Protein 6CG7 (pdb70)

Solvent-accessible surface area: 21975 Å² total; per-residue (Å²): 47,30,41,31,44,8,4,43,4,77,2,41,78,124,41,135,117,69,41,29,3,0,60,0,51,3,100,58,32,156,68,88,33,69,7,47,0,36,26,43,49,66,15,25,54,94,33,2,81,38,63,77,113,48,0,6,0,43,6,61,100,145,5,46,34,63,141,67,62,94,8,42,0,105,0,11,0,63,33,99,98,91,79,171,67,69,17,103,76,28,78,0,39,0,59,6,28,8,57,38,60,17,100,1,160,30,108,142,27,103,77,115,13,60,9,45,54,117,12,97,82,35,42,71,25,32,91,2,105,9,49,23,65,3,24,86,108,48,42,28,12,18,144,31,40,8,37,42,90,149,65,35,137,74,0,64,14,17,70,137,53,0,25,0,82,1,33,35,76,107,2,61,83,164,95,86,75,126,22,137,1,50,0,58,0,21,0,56,54,40,117,185,68,21,52,41,13,72,18,64,3,29,0,25,1,50,138,48,36,39,29,50,7,5,41,4,63,1,58,60,119,32,141,130,69,38,35,4,0,63,0,48,1,96,60,29,161,69,94,33,68,8,52,0,34,24,40,48,64,14,26,55,90,27,0,89,41,64,66,85,44,0,12,0,43,7,61,98,154,9,36,37,65,156,74,65,99,18,39,0,100,0,11,0,73,30,120,97,74,77,158,85,81,15,94,74,25,78,0,42,0,66,8,30,11,55,39,60,11,79,1,138,30,122,136,38,119,22,107,14,62,10,50,45,117,15,99,86,28,42,69,21,33,96,0,113,8,57,23,64,4,24,87,108,57,42,27,14,19,146,28,38,11,38,37,98,138,75,41,138,62,1,70,19,41,75,162,67,0,27,5,78,2,36,44,71,106,15,64,77,173,81,88,75,131,22,131,4,55,0,64,0,16,0,42,52,42,107,187,72,21,62,54,14,70,20,91,1,24,3,29,2,58,128

Radius of gyration: 31.87 Å; Cα contacts (8 Å, |Δi|>4): 1002; chains: 2; bounding box: 66×60×110 Å

Secondary structure (DSSP, 8-state):
-B---EEEEESS---SSPEEEEE--BTT--SSS-EEEEEEETTBTTTEEE-TTT-EEEE-S---TTT-SEEEEEEEEEETTT--EEEEEEEEEEEEEP-S----B-SS-S-EEEEETTPPTT-EEEE---B--S-TTSTTTT--EEEE-TT--SEEE-TTT-EEEES-S---TTT--EEEEEEEEESGGG-TT--EEEEEEEEEEE-/-B---EEEEESS---SSPEEEEE--BTT--SSS-EEEEEEETTBTTTEEE-TTT-EEEE-S---TTT-SEEEEEEEEEETTT--EEEEEEEEEEEEEP-S----B--S-SEEEEEETTPPTT-EEEE---B--S-TTSTTTT--EEEE-TT--SEEE-TTT-EEEES-S---TTT--EEEEEEEEESGGG-TT--EEEEEEEEEEE-

Organism: Mus musculus (NCBI:txid10090)

Foldseek 3Di:
DDDDQEWEAAAPDDDDPFAWGDFDDDPVDPLDQQKFKAKDFFCGPHQWDADRRGRIITGPDGHDCLVPFKTKMWMFIAGNPPRHTPDPTDIGMYGHAWDLPWAWDQPVDDEEWEDAALADFFAFIAAGDTFTSTDPVDAQSTQKFKFFDPPPQQWTAHGRGGTITGNDRHGDCVVPFKDWTKMKIWTNSPDPPTHMDMGIYMYGYDD/DDDDQEWEAEAPDDDQPFAWGDFDDDPPCPLDQQKFKAKAFDCGPHQWDADRRGRIITGNDGHDCLVPFKTKMWMFIAGNVPRDGPDPTDIGMYGYDWDLPWAWDQPPDPAEWEDEALADWFDFTAFTDTFTSTDPVDAQSTQKFKFFDPPDQAWTAHTRGRTITGNDRHGDCVVPFKDKTKMKIWTNSPDPPTHIDMHIYMYGYDD

Structure (mmCIF, N/CA/C/O backbone):
data_6CG7
#
_entry.id   6CG7
#
_cell.length_a   50.260
_cell.length_b   45.077
_cell.length_c   128.054
_cell.angle_alpha   90.00
_cell.angle_beta   92.25
_cell.angle_gamma   90.00
#
_symmetry.space_group_name_H-M   'P 1 2 1'
#
loop_
_entity.id
_entity.type
_entity.pdbx_description
1 polymer Cadherin-22
2 non-polymer 'CALCIUM ION'
3 water water
#
loop_
_atom_site.group_PDB
_atom_site.id
_atom_site.type_symbol
_atom_site.label_atom_id
_atom_site.label_alt_id
_atom_site.label_comp_id
_atom_site.label_asym_id
_atom_site.label_entity_id
_atom_site.label_seq_id
_atom_site.pdbx_PDB_ins_code
_atom_site.Cartn_x
_atom_site.Cartn_y
_atom_site.Cartn_z
_atom_site.occupancy
_atom_site.B_iso_or_equiv
_atom_site.auth_seq_id
_atom_site.auth_comp_id
_atom_site.auth_asym_id
_atom_site.auth_atom_id
_atom_site.pdbx_PDB_model_num
ATOM 1 N N . GLY A 1 1 ? -6.052 23.149 50.656 1.00 88.34 1 GLY A N 1
ATOM 2 C CA . GLY A 1 1 ? -5.795 22.550 49.316 1.00 65.30 1 GLY A CA 1
ATOM 3 C C . GLY A 1 1 ? -4.871 21.349 49.375 1.00 57.31 1 GLY A C 1
ATOM 4 O O . GLY A 1 1 ? -4.331 21.016 50.430 1.00 50.11 1 GLY A O 1
ATOM 10 N N . TRP A 1 2 ? -4.687 20.698 48.230 1.00 55.75 2 TRP A N 1
ATOM 11 C CA . TRP A 1 2 ? -3.792 19.553 48.155 1.00 50.11 2 TRP A CA 1
ATOM 12 C C . TRP A 1 2 ? -2.341 19.989 48.295 1.00 48.73 2 TRP A C 1
ATOM 13 O O . TRP A 1 2 ? -1.941 21.044 47.796 1.00 67.55 2 TRP A O 1
ATOM 34 N N . VAL A 1 3 ? -1.554 19.168 48.979 1.00 53.29 3 VAL A N 1
ATOM 35 C CA . VAL A 1 3 ? -0.120 19.385 49.128 1.00 55.40 3 VAL A CA 1
ATOM 36 C C . VAL A 1 3 ? 0.578 18.500 48.104 1.00 49.68 3 VAL A C 1
ATOM 37 O O . VAL A 1 3 ? 0.506 17.269 48.185 1.00 49.68 3 VAL A O 1
ATOM 50 N N . TRP A 1 4 ? 1.252 19.125 47.138 1.00 51.71 4 TRP A N 1
ATOM 51 C CA . TRP A 1 4 ? 1.939 18.412 46.069 1.00 58.27 4 TRP A CA 1
ATOM 52 C C . TRP A 1 4 ? 3.430 18.701 45.994 1.00 61.31 4 TRP A C 1
ATOM 53 O O . TRP A 1 4 ? 4.180 17.859 45.495 1.00 66.03 4 TRP A O 1
ATOM 74 N N . ASN A 1 5 ? 3.878 19.864 46.464 1.00 61.66 5 ASN A N 1
ATOM 75 C CA . ASN A 1 5 ? 5.265 20.285 46.299 1.00 63.47 5 ASN A CA 1
ATOM 76 C C . ASN A 1 5 ? 6.204 19.438 47.146 1.00 55.24 5 ASN A C 1
ATOM 77 O O . ASN A 1 5 ? 6.759 19.918 48.139 1.00 50.95 5 ASN A O 1
ATOM 88 N N . GLN A 1 6 ? 6.409 18.183 46.758 1.00 62.34 6 GLN A N 1
ATOM 89 C CA . GLN A 1 6 ? 7.178 17.272 47.587 1.00 54.20 6 GLN A CA 1
ATOM 90 C C . GLN A 1 6 ? 7.814 16.194 46.725 1.00 59.81 6 GLN A C 1
ATOM 91 O O . GLN A 1 6 ? 7.340 15.881 45.630 1.00 49.48 6 GLN A O 1
ATOM 105 N N . PHE A 1 7 ? 8.900 15.626 47.246 1.00 58.62 7 PHE A N 1
ATOM 106 C CA . PHE A 1 7 ? 9.525 14.446 46.673 1.00 46.47 7 PHE A CA 1
ATOM 107 C C . PHE A 1 7 ? 9.828 13.473 47.801 1.00 53.08 7 PHE A C 1
ATOM 108 O O . PHE A 1 7 ? 10.084 13.880 48.938 1.00 52.25 7 PHE A O 1
ATOM 125 N N . PHE A 1 8 ? 9.798 12.182 47.480 1.00 61.73 8 PHE A N 1
ATOM 126 C CA . PHE A 1 8 ? 9.991 11.126 48.463 1.00 47.98 8 PHE A CA 1
ATOM 127 C C . PHE A 1 8 ? 11.230 10.321 48.100 1.00 57.30 8 PHE A C 1
ATOM 128 O O . PHE A 1 8 ? 11.421 9.957 46.935 1.00 69.12 8 PHE A O 1
ATOM 145 N N . VAL A 1 9 ? 12.062 10.043 49.101 1.00 54.89 9 VAL A N 1
ATOM 146 C CA . VAL A 1 9 ? 13.337 9.365 48.903 1.00 55.51 9 VAL A CA 1
ATOM 147 C C . VAL A 1 9 ? 13.505 8.334 50.009 1.00 45.42 9 VAL A C 1
ATOM 148 O O . VAL A 1 9 ? 13.353 8.655 51.190 1.00 56.69 9 VAL A O 1
ATOM 161 N N . VAL A 1 10 ? 13.814 7.094 49.631 1.00 55.39 10 VAL A N 1
ATOM 162 C CA . VAL A 1 10 ? 14.039 6.055 50.627 1.00 52.64 10 VAL A CA 1
ATOM 163 C C . VAL A 1 10 ? 15.367 6.310 51.327 1.00 47.38 10 VAL A C 1
ATOM 164 O O . VAL A 1 10 ? 16.345 6.748 50.708 1.00 63.54 10 VAL A O 1
ATOM 177 N N . GLU A 1 11 ? 15.407 6.041 52.628 1.00 58.56 11 GLU A N 1
ATOM 178 C CA . GLU A 1 11 ? 16.634 6.226 53.383 1.00 54.38 11 GLU A CA 1
ATOM 179 C C . GLU A 1 11 ? 17.576 5.044 53.179 1.00 53.60 11 GLU A C 1
ATOM 180 O O . GLU A 1 11 ? 17.213 4.002 52.628 1.00 53.96 11 GLU A O 1
ATOM 192 N N . GLU A 1 12 ? 18.807 5.229 53.645 1.00 58.51 12 GLU A N 1
ATOM 193 C CA . GLU A 1 12 ? 19.829 4.187 53.650 1.00 72.33 12 GLU A CA 1
ATOM 194 C C . GLU A 1 12 ? 19.951 3.501 52.290 1.00 66.10 12 GLU A C 1
ATOM 195 O O . GLU A 1 12 ? 20.017 2.275 52.188 1.00 67.18 12 GLU A O 1
ATOM 207 N N . TYR A 1 13 ? 19.981 4.306 51.230 1.00 69.54 13 TYR A N 1
ATOM 208 C CA . TYR A 1 13 ? 20.191 3.766 49.894 1.00 74.66 13 TYR A CA 1
ATOM 209 C C . TYR A 1 13 ? 21.678 3.486 49.704 1.00 88.53 13 TYR A C 1
ATOM 210 O O . TYR A 1 13 ? 22.517 4.362 49.937 1.00 83.29 13 TYR A O 1
ATOM 228 N N . THR A 1 14 ? 22.004 2.265 49.283 1.00 91.33 14 THR A N 1
ATOM 229 C CA . THR A 1 14 ? 23.387 1.812 49.204 1.00 90.69 14 THR A CA 1
ATOM 230 C C . THR A 1 14 ? 23.930 1.742 47.784 1.00 104.26 14 THR A C 1
ATOM 231 O O . THR A 1 14 ? 25.146 1.597 47.615 1.00 120.95 14 THR A O 1
ATOM 242 N N . GLY A 1 15 ? 23.078 1.849 46.769 1.00 104.99 15 GLY A N 1
ATOM 243 C CA . GLY A 1 15 ? 23.49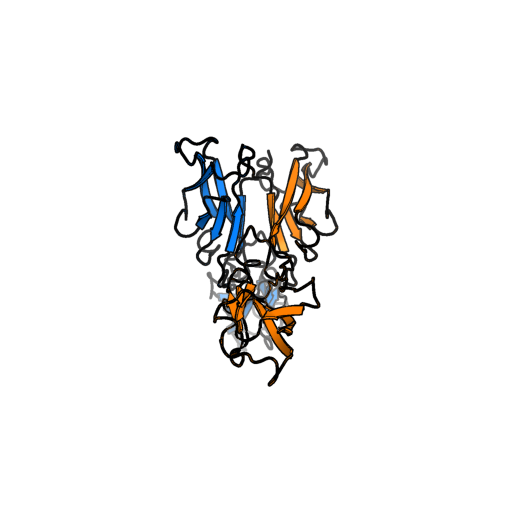8 1.611 45.403 1.00 121.41 15 GLY A CA 1
ATOM 244 C C . GLY A 1 15 ? 24.496 2.634 44.893 1.00 126.87 15 GLY A C 1
ATOM 245 O O . GLY A 1 15 ? 24.782 3.658 45.516 1.00 112.62 15 GLY A O 1
ATOM 249 N N . THR A 1 16 ? 25.041 2.328 43.712 1.00 134.73 16 THR A N 1
ATOM 250 C CA . THR A 1 16 ? 26.058 3.177 43.099 1.00 130.65 16 THR A CA 1
ATOM 251 C C . THR A 1 16 ? 25.442 4.364 42.370 1.00 116.93 16 THR A C 1
ATOM 252 O O . THR A 1 16 ? 25.839 5.512 42.599 1.00 102.66 16 THR A O 1
ATOM 263 N N . GLU A 1 17 ? 24.483 4.117 41.491 1.00 118.25 17 GLU A N 1
ATOM 264 C CA . GLU A 1 17 ? 23.886 5.214 40.742 1.00 113.22 17 GLU A CA 1
ATOM 265 C C . GLU A 1 17 ? 23.136 6.135 41.700 1.00 107.13 17 GLU A C 1
ATOM 266 O O . GLU A 1 17 ? 22.362 5.650 42.535 1.00 91.04 17 GLU A O 1
ATOM 278 N N . PRO A 1 18 ? 23.339 7.452 41.626 1.00 99.14 18 PRO A N 1
ATOM 279 C CA . PRO A 1 18 ? 22.604 8.358 42.516 1.00 83.05 18 PRO A CA 1
ATOM 280 C C . PRO A 1 18 ? 21.104 8.106 42.454 1.00 85.59 18 PRO A C 1
ATOM 281 O O . PRO A 1 18 ? 20.552 7.778 41.401 1.00 81.77 18 PRO A O 1
ATOM 292 N N . LEU A 1 19 ? 20.443 8.266 43.598 1.00 85.76 19 LEU A N 1
ATOM 293 C CA . LEU A 1 19 ? 18.999 8.085 43.647 1.00 76.80 19 LEU A CA 1
ATOM 294 C C . LEU A 1 19 ? 18.297 9.241 42.951 1.00 68.45 19 LEU A C 1
ATOM 295 O O . LEU A 1 19 ? 18.718 10.397 43.048 1.00 61.00 19 LEU A O 1
ATOM 311 N N . TYR A 1 20 ? 17.218 8.920 42.245 1.00 68.55 20 TYR A N 1
ATOM 312 C CA . TYR A 1 20 ? 16.395 9.922 41.582 1.00 64.89 20 TYR A CA 1
ATOM 313 C C . TYR A 1 20 ? 15.374 10.461 42.575 1.00 60.94 20 TYR A C 1
ATOM 314 O O . TYR A 1 20 ? 14.518 9.715 43.062 1.00 78.34 20 TYR A O 1
ATOM 332 N N . VAL A 1 21 ? 15.473 11.754 42.881 1.00 64.52 21 VAL A N 1
ATOM 333 C CA . VAL A 1 21 ? 14.543 12.378 43.815 1.00 53.28 21 VAL A CA 1
ATOM 334 C C . VAL A 1 21 ? 13.258 12.775 43.104 1.00 56.08 21 VAL A C 1
ATOM 335 O O . VAL A 1 21 ? 12.156 12.557 43.621 1.00 58.07 21 VAL A O 1
ATOM 348 N N . GLY A 1 22 ? 13.374 13.358 41.919 1.00 58.47 22 GLY A N 1
ATOM 349 C CA . GLY A 1 22 ? 12.214 13.804 41.165 1.00 62.44 22 GLY A CA 1
ATOM 350 C C . GLY A 1 22 ? 12.631 14.774 40.071 1.00 66.65 22 GLY A C 1
ATOM 351 O O . GLY A 1 22 ? 13.724 14.668 39.514 1.00 82.69 22 GLY A O 1
ATOM 355 N N . LYS A 1 23 ? 11.739 15.720 39.788 1.00 68.38 23 LYS A N 1
ATOM 356 C CA . LYS A 1 23 ? 11.954 16.671 38.700 1.00 72.31 23 LYS A CA 1
ATOM 357 C C . LYS A 1 23 ? 11.120 17.911 38.969 1.00 73.19 23 LYS A C 1
ATOM 358 O O . LYS A 1 23 ? 9.890 17.824 39.024 1.00 80.81 23 LYS A O 1
ATOM 377 N N . ILE A 1 24 ? 11.777 19.054 39.145 1.00 77.55 24 ILE A N 1
ATOM 378 C CA . ILE A 1 24 ? 11.070 20.327 39.140 1.00 84.44 24 ILE A CA 1
ATOM 379 C C . ILE A 1 24 ? 10.898 20.771 37.695 1.00 73.05 24 ILE A C 1
ATOM 380 O O . ILE A 1 24 ? 11.767 20.532 36.848 1.00 74.76 24 ILE A O 1
ATOM 396 N N . HIS A 1 25 ? 9.771 21.412 37.403 1.00 79.69 25 HIS A N 1
ATOM 397 C CA . HIS A 1 25 ? 9.431 21.723 36.025 1.00 82.83 25 HIS A CA 1
ATOM 398 C C . HIS A 1 25 ? 8.380 22.820 36.011 1.00 88.15 25 HIS A C 1
ATOM 399 O O . HIS A 1 25 ? 7.526 22.890 36.899 1.00 90.93 25 HIS A O 1
ATOM 413 N N . SER A 1 26 ? 8.457 23.676 34.998 1.00 95.59 26 SER A N 1
ATOM 414 C CA . SER A 1 26 ? 7.492 24.746 34.792 1.00 103.12 26 SER A CA 1
ATOM 415 C C . SER A 1 26 ? 6.721 24.478 33.507 1.00 94.89 26 SER A C 1
ATOM 416 O O . SER A 1 26 ? 7.325 24.204 32.465 1.00 92.74 26 SER A O 1
ATOM 424 N N . ASP A 1 27 ? 5.389 24.557 33.581 1.00 96.38 27 ASP A N 1
ATOM 425 C CA . ASP A 1 27 ? 4.573 24.383 32.385 1.00 87.68 27 ASP A CA 1
ATOM 426 C C . ASP A 1 27 ? 4.836 25.460 31.342 1.00 98.42 27 ASP A C 1
ATOM 427 O O . ASP A 1 27 ? 4.342 25.343 30.215 1.00 96.60 27 ASP A O 1
ATOM 436 N N . SER A 1 28 ? 5.601 26.496 31.687 1.00 105.87 28 SER A N 1
ATOM 437 C CA . SER A 1 28 ? 6.090 27.456 30.710 1.00 107.24 28 SER A CA 1
ATOM 438 C C . SER A 1 28 ? 7.252 26.900 29.902 1.00 113.13 28 SER A C 1
ATOM 439 O O . SER A 1 28 ? 7.683 27.537 28.935 1.00 127.90 28 SER A O 1
ATOM 447 N N . ASP A 1 29 ? 7.771 25.737 30.284 1.00 111.77 29 ASP A N 1
ATOM 448 C CA . ASP A 1 29 ? 8.906 25.130 29.601 1.00 112.08 29 ASP A CA 1
ATOM 449 C C . ASP A 1 29 ? 8.481 24.584 28.246 1.00 117.23 29 ASP A C 1
ATOM 450 O O . ASP A 1 29 ? 7.760 23.584 28.166 1.00 114.32 29 ASP A O 1
ATOM 459 N N . GLU A 1 30 ? 8.928 25.244 27.177 1.00 133.33 30 GLU A N 1
ATOM 460 C CA . GLU A 1 30 ? 8.640 24.801 25.820 1.00 134.87 30 GLU A CA 1
ATOM 461 C C . GLU A 1 30 ? 9.563 23.681 25.357 1.00 118.50 30 GLU A C 1
ATOM 462 O O . GLU A 1 30 ? 9.392 23.183 24.239 1.00 118.32 30 GLU A O 1
ATOM 474 N N . GLY A 1 31 ? 10.528 23.277 26.176 1.00 107.97 31 GLY A N 1
ATOM 475 C CA . GLY A 1 31 ? 11.389 22.162 25.829 1.00 93.74 31 GLY A CA 1
ATOM 476 C C . GLY A 1 31 ? 12.489 22.508 24.851 1.00 101.85 31 GLY A C 1
ATOM 477 O O . GLY A 1 31 ? 12.817 21.692 23.979 1.00 105.24 31 GLY A O 1
ATOM 481 N N . ASP A 1 32 ? 13.076 23.701 24.971 1.00 108.80 32 ASP A N 1
ATOM 482 C CA . ASP A 1 32 ? 14.119 24.151 24.061 1.00 90.35 32 ASP A CA 1
ATOM 483 C C . ASP A 1 32 ? 15.459 24.423 24.730 1.00 94.23 32 ASP A C 1
ATOM 484 O O . ASP A 1 32 ? 16.461 24.567 24.021 1.00 95.06 32 ASP A O 1
ATOM 493 N N . GLY A 1 33 ? 15.513 24.500 26.056 1.00 113.87 33 GLY A N 1
ATOM 494 C CA . GLY A 1 33 ? 16.756 24.733 26.759 1.00 107.57 33 GLY A CA 1
ATOM 495 C C . GLY A 1 33 ? 17.012 26.162 27.181 1.00 100.04 33 GLY A C 1
ATOM 496 O O . GLY A 1 33 ? 18.110 26.455 27.670 1.00 88.28 33 GLY A O 1
ATOM 500 N N . THR A 1 34 ? 16.037 27.054 27.026 1.00 113.45 34 THR A N 1
ATOM 501 C CA . THR A 1 34 ? 16.157 28.437 27.467 1.00 129.49 34 THR A CA 1
ATOM 502 C C . THR A 1 34 ? 15.886 28.585 28.955 1.00 116.58 34 THR A C 1
ATOM 503 O O . THR A 1 34 ? 15.810 29.714 29.456 1.00 119.13 34 THR A O 1
ATOM 514 N N . ILE A 1 35 ? 15.731 27.469 29.660 1.00 105.34 35 ILE A N 1
ATOM 515 C CA . ILE A 1 35 ? 15.371 27.456 31.069 1.00 100.98 35 ILE A CA 1
ATOM 516 C C . ILE A 1 35 ? 16.556 26.943 31.866 1.00 97.22 35 ILE A C 1
ATOM 517 O O . ILE A 1 35 ? 17.221 25.986 31.454 1.00 103.28 35 ILE A O 1
ATOM 533 N N . LYS A 1 36 ? 16.833 27.589 32.997 1.00 107.19 36 LYS A N 1
ATOM 534 C CA . LYS A 1 36 ? 17.899 27.158 33.894 1.00 104.15 36 LYS A CA 1
ATOM 535 C C . LYS A 1 36 ? 17.283 26.897 35.262 1.00 104.35 36 LYS A C 1
ATOM 536 O O . LYS A 1 36 ? 16.919 27.837 35.978 1.00 99.87 36 LYS A O 1
ATOM 555 N N . TYR A 1 37 ? 17.173 25.622 35.623 1.00 87.23 37 TYR A N 1
ATOM 556 C CA . TYR A 1 37 ? 16.608 25.219 36.902 1.00 76.33 37 TYR A CA 1
ATOM 557 C C . TYR A 1 37 ? 17.716 25.169 37.945 1.00 79.50 37 TYR A C 1
ATOM 558 O O . TYR A 1 37 ? 18.780 24.592 37.698 1.00 77.23 37 TYR A O 1
ATOM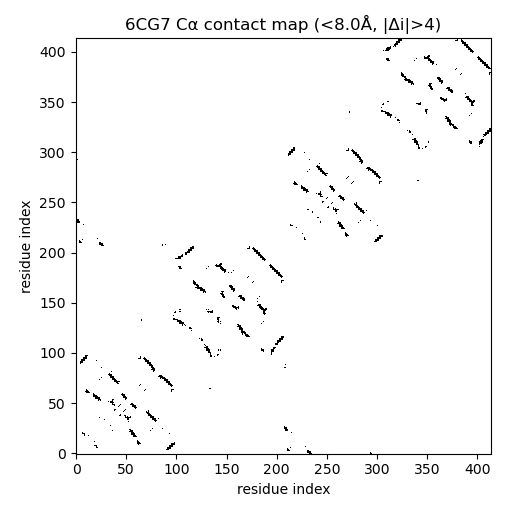 576 N N . THR A 1 38 ? 17.472 25.782 39.103 1.00 77.08 38 THR A N 1
ATOM 577 C CA . THR A 1 38 ? 18.455 25.811 40.177 1.00 84.94 38 THR A CA 1
ATOM 578 C C . THR A 1 38 ? 17.770 25.514 41.504 1.00 78.10 38 THR A C 1
ATOM 579 O O . THR A 1 38 ? 16.564 25.716 41.666 1.00 77.11 38 THR A O 1
ATOM 590 N N . ILE A 1 39 ? 18.567 25.030 42.457 1.00 83.14 39 ILE A N 1
ATOM 591 C CA . ILE A 1 39 ? 18.080 24.615 43.766 1.00 65.25 39 ILE A CA 1
ATOM 592 C C . ILE A 1 39 ? 18.860 25.353 44.842 1.00 71.29 39 ILE A C 1
ATOM 593 O O . ILE A 1 39 ? 20.051 25.641 44.689 1.00 95.99 39 ILE A O 1
ATOM 609 N N . SER A 1 40 ? 18.176 25.655 45.943 1.00 68.08 40 SER A N 1
ATOM 610 C CA . SER A 1 40 ? 18.806 26.233 47.119 1.00 71.87 40 SER A CA 1
ATOM 611 C C . SER A 1 40 ? 18.163 25.637 48.362 1.00 66.02 40 SER A C 1
ATOM 612 O O . SER A 1 40 ? 17.136 24.958 48.291 1.00 82.07 40 SER A O 1
ATOM 620 N N . GLY A 1 41 ? 18.783 25.897 49.510 1.00 76.22 41 GLY A N 1
ATOM 621 C CA . GLY A 1 41 ? 18.263 25.431 50.780 1.00 62.00 41 GLY A CA 1
ATOM 622 C C . GLY A 1 41 ? 19.019 24.252 51.355 1.00 57.77 41 GLY A C 1
ATOM 623 O O . GLY A 1 41 ? 20.209 24.066 51.079 1.00 86.97 41 GLY A O 1
ATOM 627 N N . GLU A 1 42 ? 18.332 23.446 52.159 1.00 58.50 42 GLU A N 1
ATOM 628 C CA . GLU A 1 42 ? 18.980 22.351 52.868 1.00 56.82 42 GLU A CA 1
ATOM 629 C C . GLU A 1 42 ? 19.465 21.291 51.888 1.00 51.32 42 GLU A C 1
ATOM 630 O O . GLU A 1 42 ? 18.688 20.767 51.084 1.00 58.96 42 GLU A O 1
ATOM 642 N N . GLY A 1 43 ? 20.755 20.972 51.958 1.00 62.22 43 GLY A N 1
ATOM 643 C CA . GLY A 1 43 ? 21.335 19.978 51.082 1.00 65.88 43 GLY A CA 1
ATOM 644 C C . GLY A 1 43 ? 21.495 20.410 49.643 1.00 71.06 43 GLY A C 1
ATOM 645 O O . GLY A 1 43 ? 21.923 19.598 48.815 1.00 63.97 43 GLY A O 1
ATOM 649 N N . ALA A 1 44 ? 21.169 21.657 49.316 1.00 67.45 44 ALA A N 1
ATOM 650 C CA . ALA A 1 44 ? 21.287 22.129 47.945 1.00 71.24 44 ALA A CA 1
ATOM 651 C C . ALA A 1 44 ? 22.752 22.204 47.535 1.00 74.16 44 ALA A C 1
ATOM 652 O O . ALA A 1 44 ? 23.590 22.733 48.272 1.00 71.83 44 ALA A O 1
ATOM 659 N N . GLY A 1 45 ? 23.057 21.668 46.354 1.00 75.89 45 GLY A N 1
ATOM 660 C CA . GLY A 1 45 ? 24.407 21.688 45.828 1.00 77.96 45 GLY A CA 1
ATOM 661 C C . GLY A 1 45 ? 25.384 20.763 46.515 1.00 80.06 45 GLY A C 1
ATOM 662 O O . GLY A 1 45 ? 26.581 20.827 46.222 1.00 84.29 45 GLY A O 1
ATOM 666 N N . THR A 1 46 ? 24.918 19.906 47.422 1.00 81.08 46 THR A N 1
ATOM 667 C CA . THR A 1 46 ? 25.798 18.976 48.119 1.00 65.71 46 THR A CA 1
ATOM 668 C C . THR A 1 46 ? 25.145 17.602 48.202 1.00 71.33 46 THR A C 1
ATOM 669 O O . THR A 1 46 ? 25.564 16.664 47.516 1.00 64.23 46 THR A O 1
ATOM 680 N N . ILE A 1 47 ? 24.116 17.478 49.043 1.00 79.29 47 ILE A N 1
ATOM 681 C CA . ILE A 1 47 ? 23.390 16.217 49.160 1.00 68.99 47 ILE A CA 1
ATOM 682 C C . ILE A 1 47 ? 22.512 16.001 47.933 1.00 62.27 47 ILE A C 1
ATOM 683 O O . ILE A 1 47 ? 22.500 14.917 47.338 1.00 55.21 47 ILE A O 1
ATOM 699 N N . PHE A 1 48 ? 21.765 17.028 47.538 1.00 63.43 48 PHE A N 1
ATOM 700 C CA . PHE A 1 48 ? 20.890 16.966 46.376 1.00 65.61 48 PHE A CA 1
ATOM 701 C C . PHE A 1 48 ? 21.471 17.840 45.274 1.00 68.31 48 PHE A C 1
ATOM 702 O O . PHE A 1 48 ? 21.782 19.013 45.507 1.00 81.72 48 PHE A O 1
ATOM 719 N N . LEU A 1 49 ? 21.622 17.266 44.082 1.00 61.31 49 LEU A N 1
ATOM 720 C CA . LEU A 1 49 ? 22.112 17.984 42.915 1.00 57.86 49 LEU A CA 1
ATOM 721 C C . LEU A 1 49 ? 21.066 17.943 41.810 1.00 62.62 49 LEU A C 1
ATOM 722 O O . LEU A 1 49 ? 20.329 16.963 41.667 1.00 68.79 49 LEU A O 1
ATOM 738 N N . ILE A 1 50 ? 21.012 19.018 41.027 1.00 63.68 50 ILE A N 1
ATOM 739 C CA . ILE A 1 50 ? 19.990 19.192 40.005 1.00 73.50 50 ILE A CA 1
ATOM 740 C C . ILE A 1 50 ? 20.643 19.342 38.637 1.00 86.13 50 ILE A C 1
ATOM 741 O O . ILE A 1 50 ? 21.743 19.889 38.503 1.00 91.13 50 ILE A O 1
ATOM 757 N N . ASP A 1 51 ? 19.946 18.848 37.616 1.00 74.04 51 ASP A N 1
ATOM 758 C CA . ASP A 1 51 ? 20.351 19.021 36.225 1.00 68.62 51 ASP A CA 1
ATOM 759 C C . ASP A 1 51 ? 19.657 20.267 35.687 1.00 74.12 51 ASP A C 1
ATOM 760 O O . ASP A 1 51 ? 18.428 20.294 35.562 1.00 71.98 51 ASP A O 1
ATOM 769 N N . GLU A 1 52 ? 20.443 21.298 35.364 1.00 82.84 52 GLU A N 1
ATOM 770 C CA . GLU A 1 52 ? 19.862 22.573 34.954 1.00 80.41 52 GLU A CA 1
ATOM 771 C C . GLU A 1 52 ? 19.062 22.450 33.663 1.00 81.86 52 GLU A C 1
ATOM 772 O O . GLU A 1 52 ? 18.167 23.266 33.412 1.00 68.49 52 GLU A O 1
ATOM 784 N N . LEU A 1 53 ? 19.365 21.454 32.830 1.00 66.27 53 LEU A N 1
ATOM 785 C CA . LEU A 1 53 ? 18.669 21.330 31.554 1.00 85.69 53 LEU A CA 1
ATOM 786 C C . LEU A 1 53 ? 17.257 20.790 31.752 1.00 80.23 53 LEU A C 1
ATOM 787 O O . LEU A 1 53 ? 16.272 21.431 31.367 1.00 80.58 53 LEU A O 1
ATOM 803 N N . THR A 1 54 ? 17.141 19.609 32.358 1.00 74.90 54 THR A N 1
ATOM 804 C CA . THR A 1 54 ? 15.855 18.937 32.504 1.00 90.31 54 THR A CA 1
ATOM 805 C C . THR A 1 54 ? 15.140 19.265 33.809 1.00 95.48 54 THR A C 1
ATOM 806 O O . THR A 1 54 ? 13.903 19.267 33.844 1.00 74.51 54 THR A O 1
ATOM 817 N N . GLY A 1 55 ? 15.883 19.535 34.880 1.00 94.45 55 GLY A N 1
ATOM 818 C CA . GLY A 1 55 ? 15.300 19.726 36.191 1.00 81.72 55 GLY A CA 1
ATOM 819 C C . GLY A 1 55 ? 15.395 18.523 37.105 1.00 87.20 55 GLY A C 1
ATOM 820 O O . GLY A 1 55 ? 14.981 18.617 38.267 1.00 81.87 55 GLY A O 1
ATOM 824 N N . ASP A 1 56 ? 15.918 17.399 36.618 1.00 77.15 56 ASP A N 1
ATOM 825 C CA . ASP A 1 56 ? 16.019 16.196 37.434 1.00 76.88 56 ASP A CA 1
ATOM 826 C C . ASP A 1 56 ? 16.925 16.431 38.637 1.00 83.31 56 ASP A C 1
ATOM 827 O O . ASP A 1 56 ? 17.989 17.046 38.525 1.00 82.13 56 ASP A O 1
ATOM 836 N N . ILE A 1 57 ? 16.495 15.931 39.795 1.00 74.19 57 ILE A N 1
ATOM 837 C CA . ILE A 1 57 ? 17.244 16.041 41.042 1.00 72.66 57 ILE A CA 1
ATOM 838 C C . ILE A 1 57 ? 17.722 14.655 41.450 1.00 59.80 57 ILE A C 1
ATOM 839 O O . ILE A 1 57 ? 16.996 13.665 41.298 1.00 62.53 57 ILE A O 1
ATOM 855 N N . HIS A 1 58 ? 18.948 14.586 41.965 1.00 58.69 58 HIS A N 1
ATOM 856 C CA . HIS A 1 58 ? 19.543 13.335 42.407 1.00 59.46 58 HIS A CA 1
ATOM 857 C C . HIS A 1 58 ? 20.120 13.493 43.805 1.00 68.12 58 HIS A C 1
ATOM 858 O O . HIS A 1 58 ? 20.622 14.558 44.174 1.00 61.60 58 HIS A O 1
ATOM 872 N N . ALA A 1 59 ? 20.049 12.412 44.575 1.00 65.61 59 ALA A N 1
ATOM 873 C CA . ALA A 1 59 ? 20.667 12.356 45.892 1.00 64.77 59 ALA A CA 1
ATOM 874 C C . ALA A 1 59 ? 22.050 11.736 45.743 1.00 63.36 59 ALA A C 1
ATOM 875 O O . ALA A 1 59 ? 22.182 10.618 45.234 1.00 66.38 59 ALA A O 1
ATOM 882 N N . THR A 1 60 ? 23.074 12.459 46.190 1.00 63.94 60 THR A N 1
ATOM 883 C CA . THR A 1 60 ? 24.457 12.057 45.973 1.00 66.30 60 THR A CA 1
ATOM 884 C C . THR A 1 60 ? 25.026 11.234 47.117 1.00 57.98 60 THR A C 1
ATOM 885 O O . THR A 1 60 ? 26.102 10.647 46.958 1.00 69.84 60 THR A O 1
ATOM 896 N N . GLU A 1 61 ? 24.347 11.180 48.258 1.00 65.26 61 GLU A N 1
ATOM 897 C CA . GLU A 1 61 ? 24.815 10.394 49.386 1.00 67.81 61 GLU A CA 1
ATOM 898 C C . GLU A 1 61 ? 23.632 9.705 50.046 1.00 59.44 61 GLU A C 1
ATOM 899 O O . GLU A 1 61 ? 22.471 10.066 49.836 1.00 61.17 61 GLU A O 1
ATOM 911 N N . ARG A 1 62 ? 23.950 8.692 50.843 1.00 74.03 62 ARG A N 1
ATOM 912 C CA . ARG A 1 62 ? 22.934 7.966 51.588 1.00 66.69 62 ARG A CA 1
ATOM 913 C C . ARG A 1 62 ? 22.232 8.892 52.576 1.00 70.12 62 ARG A C 1
ATOM 914 O O . ARG A 1 62 ? 22.867 9.730 53.224 1.00 64.93 62 ARG A O 1
ATOM 935 N N . LEU A 1 63 ? 20.914 8.742 52.684 1.00 72.31 63 LEU A N 1
ATOM 936 C CA . LEU A 1 63 ? 20.113 9.538 53.602 1.00 63.13 63 LEU A CA 1
ATOM 937 C C . LEU A 1 63 ? 19.720 8.704 54.815 1.00 63.23 63 LEU A C 1
ATOM 938 O O . LEU A 1 63 ? 19.570 7.482 54.731 1.00 64.81 63 LEU A O 1
ATOM 954 N N . ASP A 1 64 ? 19.545 9.383 55.949 1.00 41.96 64 ASP A N 1
ATOM 955 C CA . ASP A 1 64 ? 19.219 8.735 57.216 1.00 64.01 64 ASP A CA 1
ATOM 956 C C . ASP A 1 64 ? 18.030 9.457 57.839 1.00 60.75 64 ASP A C 1
ATOM 957 O O . ASP A 1 64 ? 18.151 10.614 58.253 1.00 62.57 64 ASP A O 1
ATOM 966 N N . ARG A 1 65 ? 16.884 8.774 57.906 1.00 51.80 65 ARG A N 1
ATOM 967 C CA . ARG A 1 65 ? 15.686 9.390 58.468 1.00 55.16 65 ARG A CA 1
ATOM 968 C C . ARG A 1 65 ? 15.844 9.636 59.962 1.00 58.30 65 ARG A C 1
ATOM 969 O O . ARG A 1 65 ? 15.345 10.638 60.488 1.00 62.08 65 ARG A O 1
ATOM 990 N N . GLU A 1 66 ? 16.542 8.740 60.660 1.00 65.10 66 GLU A N 1
ATOM 991 C CA . GLU A 1 66 ? 16.795 8.929 62.082 1.00 50.19 66 GLU A CA 1
ATOM 992 C C . GLU A 1 66 ? 17.745 10.089 62.348 1.00 58.61 66 GLU A C 1
ATOM 993 O O . GLU A 1 66 ? 17.879 10.503 63.504 1.00 62.15 66 GLU A O 1
ATOM 1005 N N . GLN A 1 67 ? 18.408 10.610 61.316 1.00 62.87 67 GLN A N 1
ATOM 1006 C CA . GLN A 1 67 ? 19.204 11.826 61.434 1.00 70.71 67 GLN A CA 1
ATOM 1007 C C . GLN A 1 67 ? 18.392 13.052 61.030 1.00 67.01 67 GLN A C 1
ATOM 1008 O O . GLN A 1 67 ? 18.372 14.054 61.751 1.00 70.95 67 GLN A O 1
ATOM 1022 N N . LYS A 1 68 ? 17.721 12.982 59.883 1.00 58.25 68 LYS A N 1
ATOM 1023 C CA . LYS A 1 68 ? 16.908 14.084 59.388 1.00 58.66 68 LYS A CA 1
ATOM 1024 C C . LYS A 1 68 ? 15.763 13.509 58.570 1.00 63.24 68 LYS A C 1
ATOM 1025 O O . LYS A 1 68 ? 15.995 12.699 57.668 1.00 75.83 68 LYS A O 1
ATOM 1044 N N . THR A 1 69 ? 14.538 13.934 58.878 1.00 60.08 69 THR A N 1
ATOM 1045 C CA . THR A 1 69 ? 13.358 13.330 58.271 1.00 63.81 69 THR A CA 1
ATOM 1046 C C . THR A 1 69 ? 12.934 14.008 56.975 1.00 49.85 69 THR A C 1
ATOM 1047 O O . THR A 1 69 ? 12.316 13.357 56.125 1.00 59.94 69 THR A O 1
ATOM 1058 N N . PHE A 1 70 ? 13.235 15.293 56.800 1.00 43.52 70 PHE A N 1
ATOM 1059 C CA . PHE A 1 70 ? 12.885 15.983 55.567 1.00 58.52 70 PHE A CA 1
ATOM 1060 C C . PHE A 1 70 ? 13.828 17.160 55.364 1.00 55.05 70 PHE A C 1
ATOM 1061 O O . PHE A 1 70 ? 14.413 17.687 56.313 1.00 61.92 70 PHE A O 1
ATOM 1078 N N . TYR A 1 71 ? 13.964 17.564 54.104 1.00 59.05 71 TYR A N 1
ATOM 1079 C CA . TYR A 1 71 ? 14.818 18.676 53.713 1.00 62.28 71 TYR A CA 1
ATOM 1080 C C . TYR A 1 71 ? 13.961 19.736 53.040 1.00 64.93 71 TYR A C 1
ATOM 1081 O O . TYR A 1 71 ? 13.183 19.424 52.132 1.00 50.57 71 TYR A O 1
ATOM 1099 N N . THR A 1 72 ? 14.109 20.983 53.478 1.00 76.48 72 THR A N 1
ATOM 1100 C CA . THR A 1 72 ? 13.339 22.100 52.944 1.00 70.92 72 THR A CA 1
ATOM 1101 C C . THR A 1 72 ? 14.214 22.859 51.955 1.00 61.32 72 THR A C 1
ATOM 1102 O O . THR A 1 72 ? 15.293 23.341 52.316 1.00 58.43 72 THR A O 1
ATOM 1113 N N . LEU A 1 73 ? 13.748 22.961 50.712 1.00 55.33 73 LEU A N 1
ATOM 1114 C CA . LEU A 1 73 ? 14.505 23.584 49.637 1.00 66.97 73 LEU A CA 1
ATOM 1115 C C . LEU A 1 73 ? 13.627 24.584 48.896 1.00 62.82 73 LEU A C 1
ATOM 1116 O O . LEU A 1 73 ? 12.419 24.684 49.130 1.00 71.54 73 LEU A O 1
ATOM 1132 N N . ARG A 1 74 ? 14.257 25.329 47.989 1.00 62.96 74 ARG A N 1
ATOM 1133 C CA . ARG A 1 74 ? 13.572 26.280 47.128 1.00 61.29 74 ARG A CA 1
ATOM 1134 C C . ARG A 1 74 ? 13.966 25.994 45.686 1.00 68.83 74 ARG A C 1
ATOM 1135 O O . ARG A 1 74 ? 15.113 25.627 45.414 1.00 73.35 74 ARG A O 1
ATOM 1156 N N . ALA A 1 75 ? 13.022 26.161 44.764 1.00 68.01 75 ALA A N 1
ATOM 1157 C CA . ALA A 1 75 ? 13.257 25.903 43.349 1.00 60.94 75 ALA A CA 1
ATOM 1158 C C . ALA A 1 75 ? 13.128 27.204 42.573 1.00 81.80 75 ALA A C 1
ATOM 1159 O O . ALA A 1 75 ? 12.173 27.958 42.780 1.00 94.08 75 ALA A O 1
ATOM 1166 N N . GLN A 1 76 ? 14.082 27.460 41.678 1.00 81.35 76 GLN A N 1
ATOM 1167 C CA . GLN A 1 76 ? 14.067 28.639 40.822 1.00 75.11 76 GLN A CA 1
ATOM 1168 C C . GLN A 1 76 ? 14.143 28.220 39.362 1.00 75.47 76 GLN A C 1
ATOM 1169 O O . GLN A 1 76 ? 14.825 27.248 39.020 1.00 76.97 76 GLN A O 1
ATOM 1183 N N . ALA A 1 77 ? 13.440 28.957 38.504 1.00 82.12 77 ALA A N 1
ATOM 1184 C CA . ALA A 1 77 ? 13.463 28.738 37.058 1.00 93.91 77 ALA A CA 1
ATOM 1185 C C . ALA A 1 77 ? 13.946 30.028 36.402 1.00 103.63 77 ALA A C 1
ATOM 1186 O O . ALA A 1 77 ? 13.172 30.975 36.237 1.00 102.74 77 ALA A O 1
ATOM 1193 N N . ARG A 1 78 ? 15.220 30.059 36.024 1.00 108.94 78 ARG A N 1
ATOM 1194 C CA . ARG A 1 78 ? 15.826 31.225 35.399 1.00 112.81 78 ARG A CA 1
ATOM 1195 C C . ARG A 1 78 ? 15.810 31.095 33.881 1.00 115.73 78 ARG A C 1
ATOM 1196 O O . ARG A 1 78 ? 15.641 30.007 33.325 1.00 128.37 78 ARG A O 1
ATOM 1217 N N . ASP A 1 79 ? 15.987 32.233 33.214 1.00 129.05 79 ASP A N 1
ATOM 1218 C CA . ASP A 1 79 ? 16.199 32.264 31.773 1.00 133.63 79 ASP A CA 1
ATOM 1219 C C . ASP A 1 79 ? 17.687 32.110 31.483 1.00 124.89 79 ASP A C 1
ATOM 1220 O O . ASP A 1 79 ? 18.518 32.805 32.077 1.00 114.53 79 ASP A O 1
ATOM 1229 N N . ARG A 1 80 ? 18.017 31.196 30.567 1.00 121.19 80 ARG A N 1
ATOM 1230 C CA . ARG A 1 80 ? 19.410 30.838 30.325 1.00 120.19 80 ARG A CA 1
ATOM 1231 C C . ARG A 1 80 ? 20.251 32.023 29.867 1.00 124.44 80 ARG A C 1
ATOM 1232 O O . ARG A 1 80 ? 21.473 32.007 30.051 1.00 124.27 80 ARG A O 1
ATOM 1253 N N . ALA A 1 81 ? 19.632 33.049 29.284 1.00 126.09 81 ALA A N 1
ATOM 1254 C CA . ALA A 1 81 ? 20.366 34.186 28.742 1.00 113.00 81 ALA A CA 1
ATOM 1255 C C . ALA A 1 81 ? 20.335 35.416 29.636 1.00 121.91 81 ALA A C 1
ATOM 1256 O O . ALA A 1 81 ? 21.303 36.183 29.640 1.00 116.86 81 ALA A O 1
ATOM 1263 N N . THR A 1 82 ? 19.258 35.623 30.398 1.00 126.97 82 THR A N 1
ATOM 1264 C CA . THR A 1 82 ? 19.088 36.833 31.192 1.00 113.19 82 THR A CA 1
ATOM 1265 C C . THR A 1 82 ? 19.139 36.590 32.694 1.00 111.54 82 THR A C 1
ATOM 1266 O O . THR A 1 82 ? 19.238 37.559 33.456 1.00 113.11 82 THR A O 1
ATOM 1277 N N . ASN A 1 83 ? 19.075 35.338 33.139 1.00 119.07 83 ASN A N 1
ATOM 1278 C CA . ASN A 1 83 ? 19.124 34.988 34.557 1.00 126.75 83 ASN A CA 1
ATOM 1279 C C . ASN A 1 83 ? 18.003 35.642 35.361 1.00 123.69 83 ASN A C 1
ATOM 1280 O O . ASN A 1 83 ? 18.077 35.702 36.593 1.00 118.89 83 ASN A O 1
ATOM 1291 N N . ARG A 1 84 ? 16.959 36.138 34.700 1.00 125.69 84 ARG A N 1
ATOM 1292 C CA . ARG A 1 84 ? 15.763 36.601 35.390 1.00 130.31 84 ARG A CA 1
ATOM 1293 C C . ARG A 1 84 ? 14.742 35.471 35.395 1.00 118.68 84 ARG A C 1
ATOM 1294 O O . ARG A 1 84 ? 14.441 34.889 34.347 1.00 106.62 84 ARG A O 1
ATOM 1315 N N . LEU A 1 85 ? 14.235 35.146 36.578 1.00 123.70 85 LEU A N 1
ATOM 1316 C CA . LEU A 1 85 ? 13.363 33.993 36.728 1.00 106.09 85 LEU A CA 1
ATOM 1317 C C . LEU A 1 85 ? 11.991 34.269 36.120 1.00 93.94 85 LEU A C 1
ATOM 1318 O O . LEU A 1 85 ? 11.508 35.405 36.097 1.00 87.91 85 LEU A O 1
ATOM 1334 N N . LEU A 1 86 ? 11.365 33.204 35.620 1.00 92.28 86 LEU A N 1
ATOM 1335 C CA . LEU A 1 86 ? 10.035 33.271 35.032 1.00 97.12 86 LEU A CA 1
ATOM 1336 C C . LEU A 1 86 ? 8.970 32.650 35.922 1.00 100.22 86 LEU A C 1
ATOM 1337 O O . LEU A 1 86 ? 7.790 32.657 35.553 1.00 112.57 86 LEU A O 1
ATOM 1353 N N . GLU A 1 87 ? 9.351 32.105 37.076 1.00 95.64 87 GLU A N 1
ATOM 1354 C CA . GLU A 1 87 ? 8.403 31.595 38.045 1.00 76.91 87 GLU A CA 1
ATOM 1355 C C . GLU A 1 87 ? 8.905 32.040 39.410 1.00 89.11 87 GLU A C 1
ATOM 1356 O O . GLU A 1 87 ? 10.125 32.084 39.635 1.00 89.69 87 GLU A O 1
ATOM 1368 N N . PRO A 1 88 ? 8.011 32.378 40.337 1.00 77.83 88 PRO A N 1
ATOM 1369 C CA . PRO A 1 88 ? 8.468 32.706 41.691 1.00 86.09 88 PRO A CA 1
ATOM 1370 C C . PRO A 1 88 ? 9.121 31.492 42.330 1.00 90.12 88 PRO A C 1
ATOM 1371 O O . PRO A 1 88 ? 8.645 30.363 42.190 1.00 99.62 88 PRO A O 1
ATOM 1382 N N . GLU A 1 89 ? 10.225 31.727 43.035 1.00 73.27 89 GLU A N 1
ATOM 1383 C CA . GLU A 1 89 ? 10.908 30.633 43.711 1.00 86.06 89 GLU A CA 1
ATOM 1384 C C . GLU A 1 89 ? 9.980 30.005 44.742 1.00 93.80 89 GLU A C 1
ATOM 1385 O O . GLU A 1 89 ? 9.460 30.691 45.628 1.00 97.52 89 GLU A O 1
ATOM 1397 N N . SER A 1 90 ? 9.755 28.702 44.606 1.00 84.87 90 SER A N 1
ATOM 1398 C CA . SER A 1 90 ? 8.746 27.988 45.372 1.00 70.76 90 SER A CA 1
ATOM 1399 C C . SER A 1 90 ? 9.420 27.000 46.311 1.00 61.44 90 SER A C 1
ATOM 1400 O O . SER A 1 90 ? 10.329 26.267 45.905 1.00 67.03 90 SER A O 1
ATOM 1408 N N . GLU A 1 91 ? 8.979 26.993 47.564 1.00 64.79 91 GLU A N 1
ATOM 1409 C CA . GLU A 1 91 ? 9.472 26.025 48.530 1.00 59.99 91 GLU A CA 1
ATOM 1410 C C . GLU A 1 91 ? 8.982 24.629 48.170 1.00 64.69 91 GLU A C 1
ATOM 1411 O O . GLU A 1 91 ? 7.843 24.447 47.729 1.00 60.37 91 GLU A O 1
ATOM 1423 N N . PHE A 1 92 ? 9.853 23.639 48.353 1.00 69.56 92 PHE A N 1
ATOM 1424 C CA . PHE A 1 92 ? 9.473 22.246 48.176 1.00 61.89 92 PHE A CA 1
ATOM 1425 C C . PHE A 1 92 ? 10.273 21.403 49.154 1.00 58.32 92 PHE A C 1
ATOM 1426 O O . PHE A 1 92 ? 11.430 21.708 49.457 1.00 65.52 92 PHE A O 1
ATOM 1443 N N . ILE A 1 93 ? 9.644 20.339 49.648 1.00 57.87 93 ILE A N 1
ATOM 1444 C CA . ILE A 1 93 ? 10.207 19.510 50.705 1.00 60.71 93 ILE A CA 1
ATOM 1445 C C . ILE A 1 93 ? 10.562 18.148 50.125 1.00 56.18 93 ILE A C 1
ATOM 1446 O O . ILE A 1 93 ? 9.810 17.589 49.319 1.00 54.57 93 ILE A O 1
ATOM 1462 N N . ILE A 1 94 ? 11.709 17.617 50.537 1.00 49.96 94 ILE A N 1
ATOM 1463 C CA . ILE A 1 94 ? 12.107 16.254 50.211 1.00 57.86 94 ILE A CA 1
ATOM 1464 C C . ILE A 1 94 ? 12.000 15.443 51.496 1.00 54.74 94 ILE A C 1
ATOM 1465 O O . ILE A 1 94 ? 12.829 15.587 52.403 1.00 59.22 94 ILE A O 1
ATOM 1481 N N . LYS A 1 95 ? 10.986 14.587 51.575 1.00 60.06 95 LYS A N 1
ATOM 1482 C CA . LYS A 1 95 ? 10.756 13.744 52.742 1.00 59.31 95 LYS A CA 1
ATOM 1483 C C . LYS A 1 95 ? 11.403 12.387 52.508 1.00 52.70 95 LYS A C 1
ATOM 1484 O O . LYS A 1 95 ? 11.104 11.718 51.514 1.00 65.17 95 LYS A O 1
ATOM 1503 N N . VAL A 1 96 ? 12.277 11.980 53.425 1.00 51.90 96 VAL A N 1
ATOM 1504 C CA . VAL A 1 96 ? 12.973 10.704 53.309 1.00 66.49 96 VAL A CA 1
ATOM 1505 C C . VAL A 1 96 ? 12.158 9.648 54.046 1.00 57.68 96 VAL A C 1
ATOM 1506 O O . VAL A 1 96 ? 11.819 9.818 55.224 1.00 50.72 96 VAL A O 1
ATOM 1519 N N . GLN A 1 97 ? 11.824 8.567 53.347 1.00 46.60 97 GLN A N 1
ATOM 1520 C CA . GLN A 1 97 ? 10.939 7.557 53.902 1.00 47.90 97 GLN A CA 1
ATOM 1521 C C . GLN A 1 97 ? 11.714 6.580 54.783 1.00 55.48 97 GLN A C 1
ATOM 1522 O O . GLN A 1 97 ? 12.931 6.414 54.663 1.00 72.84 97 GLN A O 1
ATOM 1536 N N . ASP A 1 98 ? 10.979 5.925 55.675 1.00 53.19 98 ASP A N 1
ATOM 1537 C CA . ASP A 1 98 ? 11.547 5.080 56.712 1.00 52.28 98 ASP A CA 1
ATOM 1538 C C . ASP A 1 98 ? 11.757 3.654 56.216 1.00 47.12 98 ASP A C 1
ATOM 1539 O O . ASP A 1 98 ? 10.984 3.136 55.406 1.00 56.95 98 ASP A O 1
ATOM 1548 N N . ILE A 1 99 ? 12.827 3.026 56.710 1.00 45.02 99 ILE A N 1
ATOM 1549 C CA . ILE A 1 99 ? 13.033 1.590 56.582 1.00 43.49 99 ILE A CA 1
ATOM 1550 C C . ILE A 1 99 ? 13.339 1.046 57.971 1.00 56.22 99 ILE A C 1
ATOM 1551 O O . ILE A 1 99 ? 13.811 1.763 58.856 1.00 54.98 99 ILE A O 1
ATOM 1567 N N . ASN A 1 100 ? 13.064 -0.245 58.155 1.00 51.34 100 ASN A N 1
ATOM 1568 C CA . ASN A 1 100 ? 13.281 -0.897 59.446 1.00 56.72 100 ASN A CA 1
ATOM 1569 C C . ASN A 1 100 ? 14.771 -1.192 59.603 1.00 52.48 100 ASN A C 1
ATOM 1570 O O . ASN A 1 100 ? 15.257 -2.295 59.341 1.00 59.95 100 ASN A O 1
ATOM 1581 N N . ASP A 1 101 ? 15.512 -0.172 60.049 1.00 56.84 101 ASP A N 1
ATOM 1582 C CA . ASP A 1 101 ? 16.947 -0.302 60.273 1.00 60.49 101 ASP A CA 1
ATOM 1583 C C . ASP A 1 101 ? 17.352 0.126 61.681 1.00 61.25 101 ASP A C 1
ATOM 1584 O O . ASP A 1 101 ? 18.520 0.457 61.909 1.00 64.05 101 ASP A O 1
ATOM 1593 N N . SER A 1 102 ? 16.417 0.128 62.630 1.00 50.68 102 SER A N 1
ATOM 1594 C CA . SER A 1 102 ? 16.700 0.473 64.019 1.00 55.49 102 SER A CA 1
ATOM 1595 C C . SER A 1 102 ? 16.240 -0.671 64.911 1.00 52.66 102 SER A C 1
ATOM 1596 O O . SER A 1 102 ? 15.056 -1.023 64.909 1.00 54.57 102 SER A O 1
ATOM 1604 N N . GLU A 1 103 ? 17.173 -1.249 65.668 1.00 53.34 103 GLU A N 1
ATOM 1605 C CA . GLU A 1 103 ? 16.827 -2.330 66.578 1.00 58.89 103 GLU A CA 1
ATOM 1606 C C . GLU A 1 103 ? 16.042 -1.791 67.776 1.00 57.06 103 GLU A C 1
ATOM 1607 O O . GLU A 1 103 ? 16.248 -0.652 68.202 1.00 58.22 103 GLU A O 1
ATOM 1619 N N . PRO A 1 104 ? 15.134 -2.590 68.339 1.00 51.36 104 PRO A N 1
ATOM 1620 C CA . PRO A 1 104 ? 14.517 -2.197 69.612 1.00 57.61 104 PRO A CA 1
ATOM 1621 C C . PRO A 1 104 ? 15.552 -2.179 70.725 1.00 51.34 104 PRO A C 1
ATOM 1622 O O . PRO A 1 104 ? 16.451 -3.022 70.773 1.00 56.16 104 PRO A O 1
ATOM 1633 N N . ARG A 1 105 ? 15.424 -1.204 71.621 1.00 56.28 105 ARG A N 1
ATOM 1634 C CA . ARG A 1 105 ? 16.401 -1.010 72.684 1.00 65.49 105 ARG A CA 1
ATOM 1635 C C . ARG A 1 105 ? 15.688 -0.648 73.977 1.00 62.68 105 ARG A C 1
ATOM 1636 O O . ARG A 1 105 ? 14.834 0.243 73.991 1.00 65.19 105 ARG A O 1
ATOM 1657 N N . PHE A 1 106 ? 16.041 -1.345 75.055 1.00 66.04 106 PHE A N 1
ATOM 1658 C CA . PHE A 1 106 ? 15.512 -1.057 76.387 1.00 68.12 106 PHE A CA 1
ATOM 1659 C C . PHE A 1 106 ? 16.341 0.059 77.011 1.00 62.71 106 PHE A C 1
ATOM 1660 O O . PHE A 1 106 ? 17.467 -0.165 77.460 1.00 62.27 106 PHE A O 1
ATOM 1677 N N . LEU A 1 107 ? 15.782 1.274 77.049 1.00 80.68 107 LEU A N 1
ATOM 1678 C CA . LEU A 1 107 ? 16.527 2.437 77.515 1.00 87.41 107 LEU A CA 1
ATOM 1679 C C . LEU A 1 107 ? 16.280 2.771 78.975 1.00 94.80 107 LEU A C 1
ATOM 1680 O O . LEU A 1 107 ? 17.104 3.467 79.578 1.00 94.35 107 LEU A O 1
ATOM 1696 N N . HIS A 1 108 ? 15.188 2.292 79.563 1.00 113.78 108 HIS A N 1
ATOM 1697 C CA . HIS A 1 108 ? 14.958 2.503 80.980 1.00 112.26 108 HIS A CA 1
ATOM 1698 C C . HIS A 1 108 ? 15.358 1.273 81.767 1.00 105.35 108 HIS A C 1
ATOM 1699 O O . HIS A 1 108 ? 15.217 1.256 82.992 1.00 110.67 108 HIS A O 1
ATOM 1713 N N . GLY A 1 109 ? 15.888 0.265 81.079 1.00 106.99 109 GLY A N 1
ATOM 1714 C CA . GLY A 1 109 ? 16.443 -0.925 81.684 1.00 114.24 109 GLY A CA 1
ATOM 1715 C C . GLY A 1 109 ? 17.857 -0.713 82.164 1.00 118.18 109 GLY A C 1
ATOM 1716 O O . GLY A 1 109 ? 18.438 0.343 81.928 1.00 128.31 109 GLY A O 1
ATOM 1720 N N . PRO A 1 110 ? 18.422 -1.717 82.844 1.00 129.89 110 PRO A N 1
ATOM 1721 C CA . PRO A 1 110 ? 17.711 -2.896 83.345 1.00 126.10 110 PRO A CA 1
ATOM 1722 C C . PRO A 1 110 ? 17.242 -2.673 84.779 1.00 118.85 110 PRO A C 1
ATOM 1723 O O . PRO A 1 110 ? 18.088 -2.430 85.641 1.00 117.38 110 PRO A O 1
ATOM 1734 N N . TYR A 1 111 ? 15.934 -2.737 85.036 1.00 101.59 111 TYR A N 1
ATOM 1735 C CA . TYR A 1 111 ? 15.426 -2.501 86.377 1.00 104.20 111 TYR A CA 1
ATOM 1736 C C . TYR A 1 111 ? 14.845 -3.789 86.958 1.00 94.76 111 TYR A C 1
ATOM 1737 O O . TYR A 1 111 ? 14.954 -4.876 86.377 1.00 73.22 111 TYR A O 1
ATOM 1755 N N . ILE A 1 112 ? 14.232 -3.654 88.129 1.00 97.13 112 ILE A N 1
ATOM 1756 C CA . ILE A 1 112 ? 13.992 -4.756 89.049 1.00 84.02 112 ILE A CA 1
ATOM 1757 C C . ILE A 1 112 ? 12.562 -4.650 89.558 1.00 83.77 112 ILE A C 1
ATOM 1758 O O . ILE A 1 112 ? 12.050 -3.545 89.771 1.00 74.41 112 ILE A O 1
ATOM 1774 N N . GLY A 1 113 ? 11.914 -5.800 89.747 1.00 78.44 113 GLY A N 1
ATOM 1775 C CA . GLY A 1 113 ? 10.569 -5.845 90.280 1.00 83.31 113 GLY A CA 1
ATOM 1776 C C . GLY A 1 113 ? 10.452 -6.904 91.360 1.00 85.10 113 GLY A C 1
ATOM 1777 O O . GLY A 1 113 ? 11.429 -7.567 91.718 1.00 76.70 113 GLY A O 1
ATOM 1781 N N . SER A 1 114 ? 9.229 -7.059 91.861 1.00 88.17 114 SER A N 1
ATOM 1782 C CA . SER A 1 114 ? 8.989 -7.963 92.974 1.00 97.19 114 SER A CA 1
ATOM 1783 C C . SER A 1 114 ? 7.624 -8.616 92.832 1.00 90.36 114 SER A C 1
ATOM 1784 O O . SER A 1 114 ? 6.717 -8.070 92.197 1.00 87.77 114 SER A O 1
ATOM 1792 N N . VAL A 1 115 ? 7.493 -9.796 93.431 1.00 85.11 115 VAL A N 1
ATOM 1793 C CA . VAL A 1 115 ? 6.238 -10.538 93.430 1.00 85.06 115 VAL A CA 1
ATOM 1794 C C . VAL A 1 115 ? 6.165 -11.350 94.715 1.00 94.14 115 VAL A C 1
ATOM 1795 O O . VAL A 1 115 ? 7.171 -11.896 95.179 1.00 87.69 115 VAL A O 1
ATOM 1808 N N . ALA A 1 116 ? 4.968 -11.427 95.288 1.00 94.19 116 ALA A N 1
ATOM 1809 C CA . ALA A 1 116 ? 4.779 -12.152 96.536 1.00 86.01 116 ALA A CA 1
ATOM 1810 C C . ALA A 1 116 ? 4.869 -13.653 96.296 1.00 85.73 116 ALA A C 1
ATOM 1811 O O . ALA A 1 116 ? 4.403 -14.162 95.273 1.00 82.52 116 ALA A O 1
ATOM 1818 N N . GLU A 1 117 ? 5.474 -14.362 97.245 1.00 97.38 117 GLU A N 1
ATOM 1819 C CA . GLU A 1 117 ? 5.613 -15.805 97.112 1.00 101.24 117 GLU A CA 1
ATOM 1820 C C . GLU A 1 117 ? 4.240 -16.465 97.039 1.00 100.71 117 GLU A C 1
ATOM 1821 O O . GLU A 1 117 ? 3.246 -15.946 97.555 1.00 94.78 117 GLU A O 1
ATOM 1833 N N . LEU A 1 118 ? 4.195 -17.630 96.396 1.00 84.24 118 LEU A N 1
ATOM 1834 C CA . LEU A 1 118 ? 2.969 -18.412 96.254 1.00 87.83 118 LEU A CA 1
ATOM 1835 C C . LEU A 1 118 ? 1.856 -17.636 95.554 1.00 79.80 118 LEU A C 1
ATOM 1836 O O . LEU A 1 118 ? 0.675 -17.952 95.726 1.00 72.50 118 LEU A O 1
ATOM 1852 N N . SER A 1 119 ? 2.200 -16.622 94.761 1.00 86.38 119 SER A N 1
ATOM 1853 C CA . SER A 1 119 ? 1.184 -15.871 94.044 1.00 66.26 119 SER A CA 1
ATOM 1854 C C . SER A 1 119 ? 0.531 -16.761 92.990 1.00 69.72 119 SER A C 1
ATOM 1855 O O . SER A 1 119 ? 1.131 -17.734 92.528 1.00 75.24 119 SER A O 1
ATOM 1863 N N . PRO A 1 120 ? -0.701 -16.450 92.588 1.00 70.80 120 PRO A N 1
ATOM 1864 C CA . PRO A 1 120 ? -1.344 -17.247 91.541 1.00 70.98 120 PRO A CA 1
ATOM 1865 C C . PRO A 1 120 ? -0.604 -17.116 90.219 1.00 60.94 120 PRO A C 1
ATOM 1866 O O . PRO A 1 120 ? 0.127 -16.154 89.975 1.00 60.22 120 PRO A O 1
ATOM 1877 N N . THR A 1 121 ? -0.810 -18.106 89.356 1.00 56.47 121 THR A N 1
ATOM 1878 C CA . THR A 1 121 ? -0.248 -18.052 88.014 1.00 69.42 121 THR A CA 1
ATOM 1879 C C . THR A 1 121 ? -0.904 -16.919 87.237 1.00 64.55 121 THR A C 1
ATOM 1880 O O . THR A 1 121 ? -2.132 -16.798 87.212 1.00 75.33 121 THR A O 1
ATOM 1891 N N . GLY A 1 122 ? -0.083 -16.082 86.615 1.00 66.91 122 GLY A N 1
ATOM 1892 C CA . GLY A 1 122 ? -0.570 -14.942 85.872 1.00 46.55 122 GLY A CA 1
ATOM 1893 C C . GLY A 1 122 ? -0.542 -13.633 86.626 1.00 57.29 122 GLY A C 1
ATOM 1894 O O . GLY A 1 122 ? -1.160 -12.665 86.169 1.00 63.45 122 GLY A O 1
ATOM 1898 N N . THR A 1 123 ? 0.157 -13.568 87.756 1.00 64.88 123 THR A N 1
ATOM 1899 C CA . THR A 1 123 ? 0.181 -12.364 88.577 1.00 67.49 123 THR A CA 1
ATOM 1900 C C . THR A 1 123 ? 1.088 -11.322 87.934 1.00 69.90 123 THR A C 1
ATOM 1901 O O . THR A 1 123 ? 2.269 -11.586 87.686 1.00 69.03 123 THR A O 1
ATOM 1912 N N . SER A 1 124 ? 0.537 -10.140 87.672 1.00 75.71 124 SER A N 1
ATOM 1913 C CA . SER A 1 124 ? 1.317 -9.052 87.097 1.00 65.74 124 SER A CA 1
ATOM 1914 C C . SER A 1 124 ? 2.430 -8.629 88.047 1.00 73.57 124 SER A C 1
ATOM 1915 O O . SER A 1 124 ? 2.180 -8.305 89.212 1.00 87.05 124 SER A O 1
ATOM 1923 N N . VAL A 1 125 ? 3.665 -8.637 87.545 1.00 70.85 125 VAL A N 1
ATOM 1924 C CA . VAL A 1 125 ? 4.829 -8.252 88.337 1.00 64.85 125 VAL A CA 1
ATOM 1925 C C . VAL A 1 125 ? 5.206 -6.808 88.026 1.00 64.00 125 VAL A C 1
ATOM 1926 O O . VAL A 1 125 ? 5.155 -5.938 88.902 1.00 68.47 125 VAL A O 1
ATOM 1939 N N . MET A 1 126 ? 5.589 -6.545 86.780 1.00 78.46 126 MET A N 1
ATOM 1940 C CA . MET A 1 126 ? 5.984 -5.206 86.358 1.00 72.07 126 MET A CA 1
ATOM 1941 C C . MET A 1 126 ? 5.806 -5.112 84.847 1.00 65.10 126 MET A C 1
ATOM 1942 O O . MET A 1 126 ? 5.361 -6.058 84.193 1.00 67.82 126 MET A O 1
ATOM 1956 N N . GLN A 1 127 ? 6.163 -3.954 84.297 1.00 66.95 127 GLN A N 1
ATOM 1957 C CA . GLN A 1 127 ? 6.094 -3.711 82.864 1.00 57.17 127 GLN A CA 1
ATOM 1958 C C . GLN A 1 127 ? 7.443 -3.223 82.362 1.00 63.84 127 GLN A C 1
ATOM 1959 O O . GLN A 1 127 ? 8.123 -2.445 83.037 1.00 66.21 127 GLN A O 1
ATOM 1973 N N . VAL A 1 128 ? 7.822 -3.688 81.172 1.00 75.30 128 VAL A N 1
ATOM 1974 C CA . VAL A 1 128 ? 9.010 -3.217 80.470 1.00 68.10 128 VAL A CA 1
ATOM 1975 C C . VAL A 1 128 ? 8.570 -2.691 79.113 1.00 71.51 128 VAL A C 1
ATOM 1976 O O . VAL A 1 128 ? 7.677 -3.262 78.477 1.00 81.60 128 VAL A O 1
ATOM 1989 N N . MET A 1 129 ? 9.192 -1.601 78.672 1.00 70.81 129 MET A N 1
ATOM 1990 C CA . MET A 1 129 ? 8.845 -0.970 77.403 1.00 66.09 129 MET A CA 1
ATOM 1991 C C . MET A 1 129 ? 10.121 -0.719 76.614 1.00 58.78 129 MET A C 1
ATOM 1992 O O . MET A 1 129 ? 10.951 0.105 77.013 1.00 76.67 129 MET A O 1
ATOM 2006 N N . ALA A 1 130 ? 10.279 -1.430 75.504 1.00 49.82 130 ALA A N 1
ATOM 2007 C CA . ALA A 1 130 ? 11.354 -1.144 74.572 1.00 49.12 130 ALA A CA 1
ATOM 2008 C C . ALA A 1 130 ? 10.962 0.012 73.660 1.00 58.93 130 ALA A C 1
ATOM 2009 O O . ALA A 1 130 ? 9.785 0.362 73.526 1.00 59.56 130 ALA A O 1
ATOM 2016 N N . SER A 1 131 ? 11.971 0.616 73.038 1.00 50.54 131 SER A N 1
ATOM 2017 C CA . SER A 1 131 ? 11.773 1.722 72.115 1.00 59.33 131 SER A CA 1
ATOM 2018 C C . SER A 1 131 ? 12.391 1.386 70.764 1.00 58.53 131 SER A C 1
ATOM 2019 O O . SER A 1 131 ? 13.357 0.623 70.675 1.00 56.60 131 SER A O 1
ATOM 2027 N N . ASP A 1 132 ? 11.822 1.968 69.711 1.00 43.04 132 ASP A N 1
ATOM 2028 C CA . ASP A 1 132 ? 12.268 1.722 68.345 1.00 44.53 132 ASP A CA 1
ATOM 2029 C C . ASP A 1 132 ? 12.341 3.054 67.619 1.00 56.27 132 ASP A C 1
ATOM 2030 O O . ASP A 1 132 ? 11.332 3.756 67.507 1.00 61.87 132 ASP A O 1
ATOM 2039 N N . ALA A 1 133 ? 13.531 3.403 67.128 1.00 47.28 133 ALA A N 1
ATOM 2040 C CA . ALA A 1 133 ? 13.745 4.708 66.516 1.00 47.00 133 ALA A CA 1
ATOM 2041 C C . ALA A 1 133 ? 13.112 4.832 65.138 1.00 51.98 133 ALA A C 1
ATOM 2042 O O . ALA A 1 133 ? 13.161 5.924 64.560 1.00 51.56 133 ALA A O 1
ATOM 2049 N N . ASP A 1 134 ? 12.531 3.763 64.598 1.00 50.08 134 ASP A N 1
ATOM 2050 C CA . ASP A 1 134 ? 11.927 3.811 63.276 1.00 53.53 134 ASP A CA 1
ATOM 2051 C C . ASP A 1 134 ? 10.587 4.546 63.336 1.00 55.01 134 ASP A C 1
ATOM 2052 O O . ASP A 1 134 ? 10.154 5.024 64.388 1.00 52.19 134 ASP A O 1
ATOM 2061 N N . ASP A 1 135 ? 9.916 4.635 62.187 1.00 48.00 135 ASP A N 1
ATOM 2062 C CA . ASP A 1 135 ? 8.667 5.382 62.068 1.00 53.82 135 ASP A CA 1
ATOM 2063 C C . ASP A 1 135 ? 7.495 4.555 62.587 1.00 62.10 135 ASP A C 1
ATOM 2064 O O . ASP A 1 135 ? 7.161 3.521 61.994 1.00 62.16 135 ASP A O 1
ATOM 2073 N N . PRO A 1 136 ? 6.840 4.967 63.679 1.00 50.92 136 PRO A N 1
ATOM 2074 C CA . PRO A 1 136 ? 5.664 4.217 64.142 1.00 57.72 136 PRO A CA 1
ATOM 2075 C C . PRO A 1 136 ? 4.420 4.461 63.307 1.00 53.86 136 PRO A C 1
ATOM 2076 O O . PRO A 1 136 ? 3.503 3.629 63.337 1.00 55.75 136 PRO A O 1
ATOM 2087 N N . THR A 1 137 ? 4.360 5.565 62.566 1.00 49.61 137 THR A N 1
ATOM 2088 C CA . THR A 1 137 ? 3.191 5.914 61.771 1.00 56.22 137 THR A CA 1
ATOM 2089 C C . THR A 1 137 ? 3.199 5.286 60.383 1.00 61.51 137 THR A C 1
ATOM 2090 O O . THR A 1 137 ? 2.266 5.527 59.609 1.00 78.19 137 THR A O 1
ATOM 2101 N N . TYR A 1 138 ? 4.214 4.492 60.044 1.00 55.65 138 TYR A N 1
ATOM 2102 C CA . TYR A 1 138 ? 4.316 3.892 58.716 1.00 60.95 138 TYR A CA 1
ATOM 2103 C C . TYR A 1 138 ? 4.899 2.494 58.859 1.00 55.59 138 TYR A C 1
ATOM 2104 O O . TYR A 1 138 ? 6.057 2.338 59.260 1.00 51.70 138 TYR A O 1
ATOM 2122 N N . GLY A 1 139 ? 4.100 1.485 58.532 1.00 58.52 139 GLY A N 1
ATOM 2123 C CA . GLY A 1 139 ? 4.548 0.111 58.616 1.00 62.41 139 GLY A CA 1
ATOM 2124 C C . GLY A 1 139 ? 4.684 -0.350 60.056 1.00 63.59 139 GLY A C 1
ATOM 2125 O O . GLY A 1 139 ? 4.467 0.392 61.013 1.00 68.21 139 GLY A O 1
ATOM 2129 N N . SER A 1 140 ? 5.045 -1.624 60.196 1.00 66.63 140 SER A N 1
ATOM 2130 C CA . SER A 1 140 ? 5.306 -2.222 61.496 1.00 69.17 140 SER A CA 1
ATOM 2131 C C . SER A 1 140 ? 6.768 -2.088 61.906 1.00 61.21 140 SER A C 1
ATOM 2132 O O . SER A 1 140 ? 7.236 -2.846 62.763 1.00 57.41 140 SER A O 1
ATOM 2140 N N . SER A 1 141 ? 7.494 -1.133 61.318 1.00 60.29 141 SER A N 1
ATOM 2141 C CA . SER A 1 141 ? 8.911 -0.970 61.620 1.00 56.79 141 SER A CA 1
ATOM 2142 C C . SER A 1 141 ? 9.157 -0.648 63.087 1.00 57.61 141 SER A C 1
ATOM 2143 O O . SER A 1 141 ? 10.269 -0.867 63.581 1.00 52.26 141 SER A O 1
ATOM 2151 N N . ALA A 1 142 ? 8.149 -0.134 63.795 1.00 66.72 142 ALA A N 1
ATOM 2152 C CA . ALA A 1 142 ? 8.294 0.209 65.204 1.00 55.55 142 ALA A CA 1
ATOM 2153 C C . ALA A 1 142 ? 7.226 -0.437 66.078 1.00 45.24 142 ALA A C 1
ATOM 2154 O O . ALA A 1 142 ? 7.084 -0.048 67.243 1.00 54.79 142 ALA A O 1
ATOM 2161 N N . ARG A 1 143 ? 6.474 -1.405 65.554 1.00 52.48 143 ARG A N 1
ATOM 2162 C CA . ARG A 1 143 ? 5.476 -2.131 66.334 1.00 69.77 143 ARG A CA 1
ATOM 2163 C C . ARG A 1 143 ? 6.145 -3.373 66.910 1.00 57.65 143 ARG A C 1
ATOM 2164 O O . ARG A 1 143 ? 6.523 -4.284 66.168 1.00 52.45 143 ARG A O 1
ATOM 2185 N N . LEU A 1 144 ? 6.287 -3.406 68.230 1.00 54.14 144 LEU A N 1
ATOM 2186 C CA . LEU A 1 144 ? 7.128 -4.379 68.905 1.00 50.51 144 LEU A CA 1
ATOM 2187 C C . LEU A 1 144 ? 6.305 -5.517 69.497 1.00 51.04 144 LEU A C 1
ATOM 2188 O O . LEU A 1 144 ? 5.106 -5.387 69.758 1.00 50.91 144 LEU A O 1
ATOM 2204 N N . VAL A 1 145 ? 6.979 -6.645 69.707 1.00 56.61 145 VAL A N 1
ATOM 2205 C CA . VAL A 1 145 ? 6.392 -7.832 70.316 1.00 49.46 145 VAL A CA 1
ATOM 2206 C C . VAL A 1 145 ? 7.378 -8.354 71.349 1.00 55.68 145 VAL A C 1
ATOM 2207 O O . VAL A 1 145 ? 8.522 -8.679 71.009 1.00 65.76 145 VAL A O 1
ATOM 2220 N N . TYR A 1 146 ? 6.941 -8.431 72.601 1.00 48.65 146 TYR A N 1
ATOM 2221 C CA . TYR A 1 146 ? 7.796 -8.886 73.685 1.00 43.48 146 TYR A CA 1
ATOM 2222 C C . TYR A 1 146 ? 7.667 -10.394 73.859 1.00 43.80 146 TYR A C 1
ATOM 2223 O O . TYR A 1 146 ? 6.622 -10.984 73.572 1.00 59.35 146 TYR A O 1
ATOM 2241 N N . SER A 1 147 ? 8.743 -11.017 74.333 1.00 49.87 147 SER A N 1
ATOM 2242 C CA . SER A 1 147 ? 8.795 -12.470 74.434 1.00 63.97 147 SER A CA 1
ATOM 2243 C C . SER A 1 147 ? 9.873 -12.858 75.435 1.00 57.06 147 SER A C 1
ATOM 2244 O O . SER A 1 147 ? 10.703 -12.039 75.835 1.00 53.95 147 SER A O 1
ATOM 2252 N N . VAL A 1 148 ? 9.847 -14.127 75.835 1.00 64.22 148 VAL A N 1
ATOM 2253 C CA . VAL A 1 148 ? 10.870 -14.693 76.700 1.00 64.11 148 VAL A CA 1
ATOM 2254 C C . VAL A 1 148 ? 11.717 -15.664 75.882 1.00 79.70 148 VAL A C 1
ATOM 2255 O O . VAL A 1 148 ? 11.373 -16.038 74.761 1.00 74.19 148 VAL A O 1
ATOM 2268 N N . LEU A 1 149 ? 12.840 -16.074 76.464 1.00 72.31 149 LEU A N 1
ATOM 2269 C CA . LEU A 1 149 ? 13.689 -17.078 75.846 1.00 68.50 149 LEU A CA 1
ATOM 2270 C C . LEU A 1 149 ? 13.083 -18.466 76.011 1.00 69.93 149 LEU A C 1
ATOM 2271 O O . LEU A 1 149 ? 12.287 -18.724 76.919 1.00 66.29 149 LEU A O 1
ATOM 2287 N N . ASP A 1 150 ? 13.473 -19.370 75.118 1.00 80.08 150 ASP A N 1
ATOM 2288 C CA . ASP A 1 150 ? 13.050 -20.753 75.254 1.00 79.17 150 ASP A CA 1
ATOM 2289 C C . ASP A 1 150 ? 13.614 -21.322 76.549 1.00 83.05 150 ASP A C 1
ATOM 2290 O O . ASP A 1 150 ? 14.704 -20.954 76.993 1.00 100.89 150 ASP A O 1
ATOM 2299 N N . GLY A 1 151 ? 12.858 -22.222 77.164 1.00 76.58 151 GLY A N 1
ATOM 2300 C CA . GLY A 1 151 ? 13.290 -22.782 78.430 1.00 86.17 151 GLY A CA 1
ATOM 2301 C C . GLY A 1 151 ? 13.269 -21.776 79.560 1.00 84.41 151 GLY A C 1
ATOM 2302 O O . GLY A 1 151 ? 14.158 -21.793 80.420 1.00 100.73 151 GLY A O 1
ATOM 2306 N N . GLU A 1 152 ? 12.269 -20.898 79.579 1.00 93.70 152 GLU A N 1
ATOM 2307 C CA . GLU A 1 152 ? 12.045 -19.950 80.667 1.00 79.49 152 GLU A CA 1
ATOM 2308 C C . GLU A 1 152 ? 10.617 -20.229 81.110 1.00 77.82 152 GLU A C 1
ATOM 2309 O O . GLU A 1 152 ? 9.662 -19.697 80.536 1.00 89.73 152 GLU A O 1
ATOM 2321 N N . HIS A 1 153 ? 10.481 -21.062 82.131 1.00 82.86 153 HIS A N 1
ATOM 2322 C CA . HIS A 1 153 ? 9.192 -21.584 82.550 1.00 83.64 153 HIS A CA 1
ATOM 2323 C C . HIS A 1 153 ? 8.894 -21.175 83.986 1.00 70.69 153 HIS A C 1
ATOM 2324 O O . HIS A 1 153 ? 8.323 -21.933 84.772 1.00 73.73 153 HIS A O 1
ATOM 2338 N N . HIS A 1 154 ? 9.296 -19.961 84.336 1.00 66.31 154 HIS A N 1
ATOM 2339 C CA . HIS A 1 154 ? 8.954 -19.342 85.608 1.00 76.14 154 HIS A CA 1
ATOM 2340 C C . HIS A 1 154 ? 8.089 -18.109 85.430 1.00 68.05 154 HIS A C 1
ATOM 2341 O O . HIS A 1 154 ? 7.190 -17.865 86.237 1.00 67.37 154 HIS A O 1
ATOM 2355 N N . PHE A 1 155 ? 8.349 -17.324 84.385 1.00 75.28 155 PHE A N 1
ATOM 2356 C CA . PHE A 1 155 ? 7.585 -16.127 84.077 1.00 74.15 155 PHE A CA 1
ATOM 2357 C C . PHE A 1 155 ? 7.290 -16.075 82.586 1.00 74.57 155 PHE A C 1
ATOM 2358 O O . PHE A 1 155 ? 7.998 -16.664 81.765 1.00 75.61 155 PHE A O 1
ATOM 2375 N N . THR A 1 156 ? 6.229 -15.354 82.251 1.00 66.77 156 THR A N 1
ATOM 2376 C CA . THR A 1 156 ? 5.866 -15.036 80.880 1.00 56.34 156 THR A CA 1
ATOM 2377 C C . THR A 1 156 ? 5.813 -13.522 80.727 1.00 60.11 156 THR A C 1
ATOM 2378 O O . THR A 1 156 ? 5.997 -12.771 81.687 1.00 70.61 156 THR A O 1
ATOM 2389 N N . VAL A 1 157 ? 5.563 -13.074 79.502 1.00 50.00 157 VAL A N 1
ATOM 2390 C CA . VAL A 1 157 ? 5.434 -11.653 79.205 1.00 46.92 157 VAL A CA 1
ATOM 2391 C C . VAL A 1 157 ? 4.340 -11.497 78.161 1.00 42.50 157 VAL A C 1
ATOM 2392 O O . VAL A 1 157 ? 4.325 -12.217 77.158 1.00 60.51 157 VAL A O 1
ATOM 2405 N N . ASP A 1 158 ? 3.422 -10.571 78.399 1.00 49.96 158 ASP A N 1
ATOM 2406 C CA . ASP A 1 158 ? 2.396 -10.290 77.408 1.00 56.76 158 ASP A CA 1
ATOM 2407 C C . ASP A 1 158 ? 3.058 -9.804 76.121 1.00 45.70 158 ASP A C 1
ATOM 2408 O O . ASP A 1 158 ? 3.934 -8.932 76.173 1.00 56.42 158 ASP A O 1
ATOM 2417 N N . PRO A 1 159 ? 2.669 -10.329 74.954 1.00 46.03 159 PRO A N 1
ATOM 2418 C CA . PRO A 1 159 ? 3.400 -9.987 73.724 1.00 59.57 159 PRO A CA 1
ATOM 2419 C C . PRO A 1 159 ? 3.213 -8.551 73.277 1.00 52.07 159 PRO A C 1
ATOM 2420 O O . PRO A 1 159 ? 4.018 -8.064 72.474 1.00 71.91 159 PRO A O 1
ATOM 2431 N N . LYS A 1 160 ? 2.196 -7.854 73.776 1.00 57.34 160 LYS A N 1
ATOM 2432 C CA . LYS A 1 160 ? 1.832 -6.534 73.279 1.00 59.40 160 LYS A CA 1
ATOM 2433 C C . LYS A 1 160 ? 2.044 -5.426 74.297 1.00 49.27 160 LYS A C 1
ATOM 2434 O O . LYS A 1 160 ? 2.425 -4.319 73.915 1.00 60.36 160 LYS A O 1
ATOM 2453 N N . THR A 1 161 ? 1.812 -5.703 75.577 1.00 64.44 161 THR A N 1
ATOM 2454 C CA . THR A 1 161 ? 2.036 -4.742 76.646 1.00 55.61 161 THR A CA 1
ATOM 2455 C C . THR A 1 161 ? 3.396 -4.896 77.304 1.00 58.38 161 THR A C 1
ATOM 2456 O O . THR A 1 161 ? 3.926 -3.921 77.845 1.00 68.89 161 THR A O 1
ATOM 2467 N N . GLY A 1 162 ? 3.969 -6.095 77.271 1.00 60.06 162 GLY A N 1
ATOM 2468 C CA . GLY A 1 162 ? 5.262 -6.321 77.875 1.00 51.64 162 GLY A CA 1
ATOM 2469 C C . GLY A 1 162 ? 5.253 -6.373 79.383 1.00 61.08 162 GLY A C 1
ATOM 2470 O O . GLY A 1 162 ? 6.292 -6.127 80.001 1.00 59.99 162 GLY A O 1
ATOM 2474 N N . VAL A 1 163 ? 4.117 -6.693 80.001 1.00 52.05 163 VAL A N 1
ATOM 2475 C CA . VAL A 1 163 ? 4.056 -6.864 81.448 1.00 68.52 163 VAL A CA 1
ATOM 2476 C C . VAL A 1 163 ? 4.391 -8.313 81.768 1.00 62.28 163 VAL A C 1
ATOM 2477 O O . VAL A 1 163 ? 3.806 -9.242 81.197 1.00 50.89 163 VAL A O 1
ATOM 2490 N N . ILE A 1 164 ? 5.348 -8.505 82.657 1.00 62.84 164 ILE A N 1
ATOM 2491 C CA . ILE A 1 164 ? 5.762 -9.841 83.055 1.00 54.55 164 ILE A CA 1
ATOM 2492 C C . ILE A 1 164 ? 4.744 -10.408 84.034 1.00 61.64 164 ILE A C 1
ATOM 2493 O O . ILE A 1 164 ? 4.146 -9.681 84.835 1.00 66.67 164 ILE A O 1
ATOM 2509 N N . ARG A 1 165 ? 4.533 -11.719 83.962 1.00 64.70 165 ARG A N 1
ATOM 2510 C CA . ARG A 1 165 ? 3.610 -12.406 84.852 1.00 72.93 165 ARG A CA 1
ATOM 2511 C C . ARG A 1 165 ? 4.207 -13.737 85.275 1.00 72.09 165 ARG A C 1
ATOM 2512 O O . ARG A 1 165 ? 4.937 -14.379 84.516 1.00 69.49 165 ARG A O 1
ATOM 2533 N N . THR A 1 166 ? 3.890 -14.144 86.500 1.00 75.33 166 THR A N 1
ATOM 2534 C CA . THR A 1 166 ? 4.280 -15.468 86.955 1.00 62.78 166 THR A CA 1
ATOM 2535 C C . THR A 1 166 ? 3.660 -16.523 86.051 1.00 56.53 166 THR A C 1
ATOM 2536 O O . THR A 1 166 ? 2.499 -16.416 85.646 1.00 70.60 166 THR A O 1
ATOM 2547 N N . ALA A 1 167 ? 4.444 -17.546 85.731 1.00 61.15 167 ALA A N 1
ATOM 2548 C CA . ALA A 1 167 ? 3.958 -18.679 84.961 1.00 70.63 167 ALA A CA 1
ATOM 2549 C C . ALA A 1 167 ? 3.694 -19.892 85.836 1.00 66.89 167 ALA A C 1
ATOM 2550 O O . ALA A 1 167 ? 3.170 -20.896 85.342 1.00 69.43 167 ALA A O 1
ATOM 2557 N N . VAL A 1 168 ? 4.050 -19.817 87.117 1.00 68.60 168 VAL A N 1
ATOM 2558 C CA . VAL A 1 168 ? 3.838 -20.917 88.055 1.00 78.41 168 VAL A CA 1
ATOM 2559 C C . VAL A 1 168 ? 3.336 -20.363 89.367 1.00 60.39 168 VAL A C 1
ATOM 2560 O O . VAL A 1 168 ? 3.668 -19.236 89.768 1.00 68.57 168 VAL A O 1
ATOM 2573 N N . PRO A 1 169 ? 2.508 -21.135 90.079 1.00 67.14 169 PRO A N 1
ATOM 2574 C CA . PRO A 1 169 ? 1.991 -20.677 91.368 1.00 70.74 169 PRO A CA 1
ATOM 2575 C C . PRO A 1 169 ? 2.881 -21.031 92.549 1.00 78.45 169 PRO A C 1
ATOM 2576 O O . PRO A 1 169 ? 2.682 -20.473 93.636 1.00 68.14 169 PRO A O 1
ATOM 2587 N N . ASP A 1 170 ? 3.839 -21.940 92.368 1.00 91.76 170 ASP A N 1
ATOM 2588 C CA . ASP A 1 170 ? 4.650 -22.458 93.471 1.00 87.91 170 ASP A CA 1
ATOM 2589 C C . ASP A 1 170 ? 5.999 -21.738 93.527 1.00 96.19 170 ASP A C 1
ATOM 2590 O O . ASP A 1 170 ? 7.064 -22.316 93.303 1.00 114.66 170 ASP A O 1
ATOM 2599 N N . LEU A 1 171 ? 5.936 -20.445 93.840 1.00 84.34 171 LEU A N 1
ATOM 2600 C CA . LEU A 1 171 ? 7.136 -19.626 94.023 1.00 80.47 171 LEU A CA 1
ATOM 2601 C C . LEU A 1 171 ? 7.382 -19.489 95.522 1.00 89.00 171 LEU A C 1
ATOM 2602 O O . LEU A 1 171 ? 6.879 -18.574 96.173 1.00 97.24 171 LEU A O 1
ATOM 2618 N N . ASP A 1 172 ? 8.165 -20.414 96.069 1.00 112.14 172 ASP A N 1
ATOM 2619 C CA . ASP A 1 172 ? 8.536 -20.385 97.478 1.00 120.41 172 ASP A CA 1
ATOM 2620 C C . ASP A 1 172 ? 9.826 -19.589 97.635 1.00 115.92 172 ASP A C 1
ATOM 2621 O O . ASP A 1 172 ? 10.866 -19.969 97.086 1.00 119.46 172 ASP A O 1
ATOM 2630 N N . ARG A 1 173 ? 9.755 -18.486 98.383 1.00 123.76 173 ARG A N 1
ATOM 2631 C CA . ARG A 1 173 ? 10.929 -17.640 98.573 1.00 127.08 173 ARG A CA 1
ATOM 2632 C C . ARG A 1 173 ? 12.095 -18.434 99.149 1.00 125.34 173 ARG A C 1
ATOM 2633 O O . ARG A 1 173 ? 13.242 -18.269 98.718 1.00 118.15 173 ARG A O 1
ATOM 2654 N N . GLU A 1 174 ? 11.823 -19.298 100.129 1.00 131.49 174 GLU A N 1
ATOM 2655 C CA . GLU A 1 174 ? 12.888 -20.089 100.736 1.00 127.03 174 GLU A CA 1
ATOM 2656 C C . GLU A 1 174 ? 13.585 -20.970 99.708 1.00 123.73 174 GLU A C 1
ATOM 2657 O O . GLU A 1 174 ? 14.797 -21.192 99.802 1.00 132.12 174 GLU A O 1
ATOM 2669 N N . SER A 1 175 ? 12.843 -21.477 98.721 1.00 120.09 175 SER A N 1
ATOM 2670 C CA . SER A 1 175 ? 13.444 -22.349 97.718 1.00 121.32 175 SER A CA 1
ATOM 2671 C C . SER A 1 175 ? 14.338 -21.561 96.768 1.00 124.45 175 SER A C 1
ATOM 2672 O O . SER A 1 175 ? 15.449 -21.998 96.445 1.00 126.80 175 SER A O 1
ATOM 2680 N N . GLN A 1 176 ? 13.871 -20.404 96.306 1.00 125.16 176 GLN A N 1
ATOM 2681 C CA . GLN A 1 176 ? 14.670 -19.544 95.435 1.00 113.08 176 GLN A CA 1
ATOM 2682 C C . GLN A 1 176 ? 14.117 -18.133 95.536 1.00 114.34 176 GLN A C 1
ATOM 2683 O O . GLN A 1 176 ? 12.942 -17.908 95.227 1.00 114.27 176 GLN A O 1
ATOM 2697 N N . GLU A 1 177 ? 14.952 -17.187 95.967 1.00 108.26 177 GLU A N 1
ATOM 2698 C CA . GLU A 1 177 ? 14.489 -15.834 96.244 1.00 103.99 177 GLU A CA 1
ATOM 2699 C C . GLU A 1 177 ? 14.643 -14.884 95.067 1.00 96.17 177 GLU A C 1
ATOM 2700 O O . GLU A 1 177 ? 13.971 -13.846 95.038 1.00 92.36 177 GLU A O 1
ATOM 2712 N N . ARG A 1 178 ? 15.494 -15.207 94.099 1.00 89.67 178 ARG A N 1
ATOM 2713 C CA . ARG A 1 178 ? 15.850 -14.260 93.054 1.00 90.61 178 ARG A CA 1
ATOM 2714 C C . ARG A 1 178 ? 15.868 -14.957 91.704 1.00 83.44 178 ARG A C 1
ATOM 2715 O O . ARG A 1 178 ? 16.380 -16.073 91.577 1.00 83.29 178 ARG A O 1
ATOM 2736 N N . TYR A 1 179 ? 15.302 -14.290 90.701 1.00 82.71 179 TYR A N 1
ATOM 2737 C CA . TYR A 1 179 ? 15.288 -14.784 89.333 1.00 83.39 179 TYR A CA 1
ATOM 2738 C C . TYR A 1 179 ? 15.802 -13.705 88.393 1.00 68.35 179 TYR A C 1
ATOM 2739 O O . TYR A 1 179 ? 15.481 -12.523 88.551 1.00 73.65 179 TYR A O 1
ATOM 2757 N N . GLU A 1 180 ? 16.600 -14.123 87.417 1.00 69.10 180 GLU A N 1
ATOM 2758 C CA . GLU A 1 180 ? 17.082 -13.249 86.355 1.00 75.44 180 GLU A CA 1
ATOM 2759 C C . GLU A 1 180 ? 16.388 -13.694 85.077 1.00 61.05 180 GLU A C 1
ATOM 2760 O O . GLU A 1 180 ? 16.720 -14.744 84.516 1.00 82.10 180 GLU A O 1
ATOM 2772 N N . VAL A 1 181 ? 15.416 -12.908 84.630 1.00 53.33 181 VAL A N 1
ATOM 2773 C CA . VAL A 1 181 ? 14.628 -13.221 83.447 1.00 63.27 181 VAL A CA 1
ATOM 2774 C C . VAL A 1 181 ? 15.026 -12.263 82.336 1.00 59.59 181 VAL A C 1
ATOM 2775 O O . VAL A 1 181 ? 15.215 -11.064 82.572 1.00 62.89 181 VAL A O 1
ATOM 2788 N N . VAL A 1 182 ? 15.153 -12.794 81.127 1.00 57.32 182 VAL A N 1
ATOM 2789 C CA . VAL A 1 182 ? 15.477 -11.998 79.950 1.00 60.35 182 VAL A CA 1
ATOM 2790 C C . VAL A 1 182 ? 14.201 -11.747 79.164 1.00 63.70 182 VAL A C 1
ATOM 2791 O O . VAL A 1 182 ? 13.387 -12.658 78.965 1.00 64.27 182 VAL A O 1
ATOM 2804 N N . ILE A 1 183 ? 14.025 -10.507 78.720 1.00 56.64 183 ILE A N 1
ATOM 2805 C CA . ILE A 1 183 ? 12.893 -10.113 77.893 1.00 58.81 183 ILE A CA 1
ATOM 2806 C C . ILE A 1 183 ? 13.440 -9.640 76.556 1.00 55.58 183 ILE A C 1
ATOM 2807 O O . ILE A 1 183 ? 14.495 -8.999 76.499 1.00 62.67 183 ILE A O 1
ATOM 2823 N N . GLN A 1 184 ? 12.723 -9.958 75.482 1.00 65.24 184 GLN A N 1
ATOM 2824 C CA . GLN A 1 184 ? 13.158 -9.645 74.127 1.00 59.86 184 GLN A CA 1
ATOM 2825 C C . GLN A 1 184 ? 12.032 -8.933 73.396 1.00 57.57 184 GLN A C 1
ATOM 2826 O O . GLN A 1 184 ? 10.905 -9.435 73.348 1.00 83.23 184 GLN A O 1
ATOM 2840 N N . ALA A 1 185 ? 12.340 -7.774 72.826 1.00 54.77 185 ALA A N 1
ATOM 2841 C CA . ALA A 1 185 ? 11.401 -7.024 72.005 1.00 53.09 185 ALA A CA 1
ATOM 2842 C C . ALA A 1 185 ? 11.801 -7.156 70.543 1.00 58.58 185 ALA A C 1
ATOM 2843 O O . ALA A 1 185 ? 12.972 -6.973 70.196 1.00 50.01 185 ALA A O 1
ATOM 2850 N N . THR A 1 186 ? 10.827 -7.470 69.693 1.00 58.02 186 THR A N 1
ATOM 2851 C CA . THR A 1 186 ? 11.064 -7.689 68.273 1.00 60.60 186 THR A CA 1
ATOM 2852 C C . THR A 1 186 ? 10.057 -6.867 67.484 1.00 55.92 186 THR A C 1
ATOM 2853 O O . THR A 1 186 ? 8.855 -6.929 67.756 1.00 60.14 186 THR A O 1
ATOM 2864 N N . ASP A 1 187 ? 10.547 -6.098 66.516 1.00 57.93 187 ASP A N 1
ATOM 2865 C CA . ASP A 1 187 ? 9.683 -5.255 65.701 1.00 52.55 187 ASP A CA 1
ATOM 2866 C C . ASP A 1 187 ? 9.083 -6.082 64.563 1.00 53.95 187 ASP A C 1
ATOM 2867 O O . ASP A 1 187 ? 9.120 -7.315 64.572 1.00 63.05 187 ASP A O 1
ATOM 2876 N N . MET A 1 188 ? 8.517 -5.404 63.564 1.00 57.71 188 MET A N 1
ATOM 2877 C CA . MET A 1 188 ? 7.781 -6.046 62.475 1.00 62.97 188 MET A CA 1
ATOM 2878 C C . MET A 1 188 ? 6.652 -6.931 62.993 1.00 64.27 188 MET A C 1
ATOM 2879 O O . MET A 1 188 ? 6.223 -7.863 62.305 1.00 83.47 188 MET A O 1
ATOM 2893 N N . ALA A 1 189 ? 6.159 -6.655 64.200 1.00 59.50 189 ALA A N 1
ATOM 2894 C CA . ALA A 1 189 ? 5.088 -7.438 64.808 1.00 61.82 189 ALA A CA 1
ATOM 2895 C C . ALA A 1 189 ? 5.480 -8.906 64.962 1.00 85.58 189 ALA A C 1
ATOM 2896 O O . ALA A 1 189 ? 4.624 -9.794 64.945 1.00 99.58 189 ALA A O 1
ATOM 2903 N N . GLY A 1 190 ? 6.777 -9.172 65.119 1.00 68.72 190 GLY A N 1
ATOM 2904 C CA . GLY A 1 190 ? 7.270 -10.512 65.359 1.00 73.02 190 GLY A CA 1
ATOM 2905 C C . GLY A 1 190 ? 7.552 -11.344 64.124 1.00 73.23 190 GLY A C 1
ATOM 2906 O O . GLY A 1 190 ? 8.167 -12.411 64.249 1.00 87.15 190 GLY A O 1
ATOM 2910 N N . GLN A 1 191 ? 7.128 -10.905 62.941 1.00 73.64 191 GLN A N 1
ATOM 2911 C CA . GLN A 1 191 ? 7.386 -11.676 61.731 1.00 99.08 191 GLN A CA 1
ATOM 2912 C C . GLN A 1 191 ? 8.886 -11.811 61.495 1.00 91.26 191 GLN A C 1
ATOM 2913 O O . GLN A 1 191 ? 9.680 -10.952 61.891 1.00 79.26 191 GLN A O 1
ATOM 2927 N N . LEU A 1 192 ? 9.276 -12.908 60.845 1.00 90.47 192 LEU A N 1
ATOM 2928 C CA . LEU A 1 192 ? 10.680 -13.121 60.524 1.00 94.21 192 LEU A CA 1
ATOM 2929 C C . LEU A 1 192 ? 11.231 -11.921 59.766 1.00 86.57 192 LEU A C 1
ATOM 2930 O O . LEU A 1 192 ? 10.515 -11.242 59.025 1.00 80.39 192 LEU A O 1
ATOM 2946 N N . GLY A 1 193 ? 12.522 -11.665 59.962 1.00 83.45 193 GLY A N 1
ATOM 2947 C CA . GLY A 1 193 ? 13.152 -10.464 59.468 1.00 88.93 193 GLY A CA 1
ATOM 2948 C C . GLY A 1 193 ? 13.069 -9.291 60.418 1.00 81.66 193 GLY A C 1
ATOM 2949 O O . GLY A 1 193 ? 13.700 -8.258 60.160 1.00 85.91 193 GLY A O 1
ATOM 2953 N N . GLY A 1 194 ? 12.306 -9.415 61.502 1.00 71.95 194 GLY A N 1
ATOM 2954 C CA . GLY A 1 194 ? 12.204 -8.340 62.470 1.00 61.82 194 GLY A CA 1
ATOM 2955 C C . GLY A 1 194 ? 13.448 -8.254 63.341 1.00 55.71 194 GLY A C 1
ATOM 2956 O O . GLY A 1 194 ? 14.004 -9.263 63.774 1.00 60.74 194 GLY A O 1
ATOM 2960 N N . LEU A 1 195 ? 13.881 -7.022 63.591 1.00 63.95 195 LEU A N 1
ATOM 2961 C CA . LEU A 1 195 ? 15.023 -6.768 64.454 1.00 66.55 195 LEU A CA 1
ATOM 2962 C C . LEU A 1 195 ? 14.638 -6.975 65.918 1.00 66.77 195 LEU A C 1
ATOM 2963 O O . LEU A 1 195 ? 13.462 -6.934 66.289 1.00 58.92 195 LEU A O 1
ATOM 2979 N N . SER A 1 196 ? 15.648 -7.192 66.761 1.00 65.76 196 SER A N 1
ATOM 2980 C CA . SER A 1 196 ? 15.403 -7.576 68.143 1.00 57.16 196 SER A CA 1
ATOM 2981 C C . SER A 1 196 ? 16.406 -6.921 69.080 1.00 65.70 196 SER A C 1
ATOM 2982 O O . SER A 1 196 ? 17.571 -6.71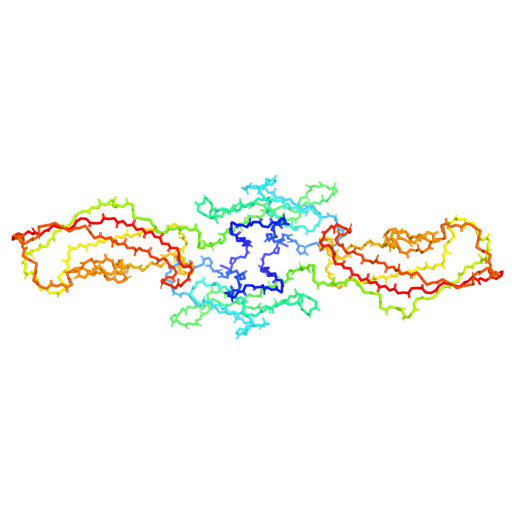3 68.732 1.00 80.22 196 SER A O 1
ATOM 2990 N N . GLY A 1 197 ? 15.922 -6.599 70.285 1.00 69.26 197 GLY A N 1
ATOM 2991 C CA . GLY A 1 197 ? 16.781 -6.251 71.393 1.00 74.15 197 GLY A CA 1
ATOM 2992 C C . GLY A 1 197 ? 16.352 -7.024 72.628 1.00 62.35 197 GLY A C 1
ATOM 2993 O O . GLY A 1 197 ? 15.295 -7.658 72.647 1.00 74.40 197 GLY A O 1
ATOM 2997 N N . SER A 1 198 ? 17.189 -6.966 73.662 1.00 63.54 198 SER A N 1
ATOM 2998 C CA . SER A 1 198 ? 16.915 -7.731 74.870 1.00 63.78 198 SER A CA 1
ATOM 2999 C C . SER A 1 198 ? 17.465 -7.006 76.089 1.00 65.45 198 SER A C 1
ATOM 3000 O O . SER A 1 198 ? 18.354 -6.156 75.989 1.00 83.06 198 SER A O 1
ATOM 3008 N N . THR A 1 199 ? 16.913 -7.360 77.249 1.00 55.97 199 THR A N 1
ATOM 3009 C CA . THR A 1 199 ? 17.367 -6.837 78.530 1.00 66.05 199 THR A CA 1
ATOM 3010 C C . THR A 1 199 ? 17.223 -7.931 79.577 1.00 63.65 199 THR A C 1
ATOM 3011 O O . THR A 1 199 ? 16.420 -8.857 79.431 1.00 66.35 199 THR A O 1
ATOM 3022 N N . THR A 1 200 ? 18.012 -7.813 80.640 1.00 61.65 200 THR A N 1
ATOM 3023 C CA . THR A 1 200 ? 17.975 -8.755 81.751 1.00 51.66 200 THR A CA 1
ATOM 3024 C C . THR A 1 200 ? 17.230 -8.115 82.914 1.00 61.83 200 THR A C 1
ATOM 3025 O O . THR A 1 200 ? 17.678 -7.101 83.462 1.00 64.26 200 THR A O 1
ATOM 3031 N N . VAL A 1 201 ? 16.095 -8.702 83.276 1.00 73.71 201 VAL A N 1
ATOM 3032 C CA . VAL A 1 201 ? 15.259 -8.217 84.367 1.00 73.33 201 VAL A CA 1
ATOM 3033 C C . VAL A 1 201 ? 15.460 -9.139 85.560 1.00 74.38 201 VAL A C 1
ATOM 3034 O O . VAL A 1 201 ? 15.291 -10.360 85.448 1.00 63.77 201 VAL A O 1
ATOM 3047 N N . THR A 1 202 ? 15.829 -8.560 86.697 1.00 71.78 202 THR A N 1
ATOM 3048 C CA . THR A 1 202 ? 15.959 -9.313 87.934 1.00 71.54 202 THR A CA 1
ATOM 3049 C C . THR A 1 202 ? 14.641 -9.224 88.693 1.00 70.21 202 THR A C 1
ATOM 3050 O O . THR A 1 202 ? 14.179 -8.126 89.019 1.00 73.39 202 THR A O 1
ATOM 3061 N N . ILE A 1 203 ? 14.026 -10.374 88.947 1.00 70.20 203 ILE A N 1
ATOM 3062 C CA . ILE A 1 203 ? 12.790 -10.455 89.713 1.00 74.83 203 ILE A CA 1
ATOM 3063 C C . ILE A 1 203 ? 13.099 -11.148 91.030 1.00 74.72 203 ILE A C 1
ATOM 3064 O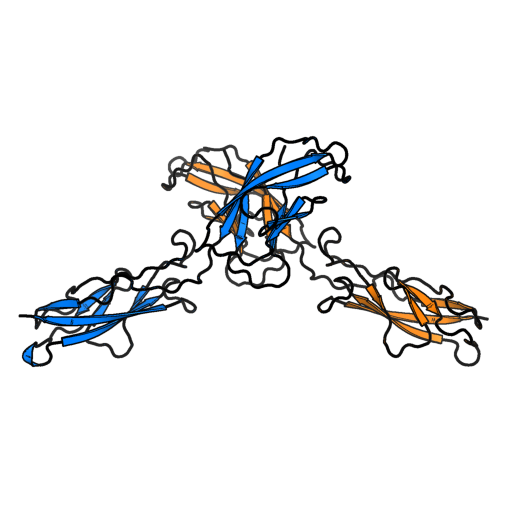 O . ILE A 1 203 ? 13.869 -12.115 91.073 1.00 75.13 203 ILE A O 1
ATOM 3080 N N . VAL A 1 204 ? 12.493 -10.649 92.101 1.00 85.98 204 VAL A N 1
ATOM 3081 C CA . VAL A 1 204 ? 12.801 -11.073 93.459 1.00 92.97 204 VAL A CA 1
ATOM 3082 C C . VAL A 1 204 ? 11.499 -11.414 94.168 1.00 85.67 204 VAL A C 1
ATOM 3083 O O . VAL A 1 204 ? 10.505 -10.692 94.040 1.00 85.07 204 VAL A O 1
ATOM 3096 N N . VAL A 1 205 ? 11.501 -12.521 94.904 1.00 87.56 205 VAL A N 1
ATOM 3097 C CA . VAL A 1 205 ? 10.298 -13.005 95.569 1.00 100.55 205 VAL A CA 1
ATOM 3098 C C . VAL A 1 205 ? 10.236 -12.378 96.954 1.00 90.43 205 VAL A C 1
ATOM 3099 O O . VAL A 1 205 ? 11.189 -12.477 97.737 1.00 89.98 205 VAL A O 1
ATOM 3112 N N . THR A 1 206 ? 9.113 -11.740 97.260 1.00 94.01 206 THR A N 1
ATOM 3113 C CA . THR A 1 206 ? 8.906 -11.073 98.534 1.00 103.93 206 THR A CA 1
ATOM 3114 C C . THR A 1 206 ? 7.917 -11.863 99.386 1.00 109.49 206 THR A C 1
ATOM 3115 O O . THR A 1 206 ? 7.351 -12.875 98.960 1.00 96.22 206 THR A O 1
ATOM 3126 N N . ASP A 1 207 ? 7.710 -11.381 100.607 1.00 116.27 207 ASP A N 1
ATOM 3127 C CA . ASP A 1 207 ? 6.743 -11.975 101.518 1.00 110.25 207 ASP A CA 1
ATOM 3128 C C . ASP A 1 207 ? 5.409 -11.240 101.426 1.00 109.49 207 ASP A C 1
ATOM 3129 O O . ASP A 1 207 ? 5.318 -10.168 100.826 1.00 96.03 207 ASP A O 1
ATOM 3139 N N . GLY B 1 1 ? 3.217 28.052 35.779 1.00 101.67 1 GLY B N 1
ATOM 3140 C CA . GLY B 1 1 ? 3.567 27.784 37.203 1.00 101.61 1 GLY B CA 1
ATOM 3141 C C . GLY B 1 1 ? 4.367 26.508 37.381 1.00 92.28 1 GLY B C 1
ATOM 3142 O O . GLY B 1 1 ? 4.597 25.771 36.422 1.00 93.05 1 GLY B O 1
ATOM 3148 N N . TRP B 1 2 ? 4.799 26.252 38.613 1.00 81.54 2 TRP B N 1
ATOM 3149 C CA . TRP B 1 2 ? 5.530 25.028 38.912 1.00 78.47 2 TRP B CA 1
ATOM 3150 C C . TRP B 1 2 ? 4.602 23.822 38.831 1.00 87.14 2 TRP B C 1
ATOM 3151 O O . TRP B 1 2 ? 3.429 23.893 39.209 1.00 91.66 2 TRP B O 1
ATOM 3172 N N . VAL B 1 3 ? 5.134 22.708 38.336 1.00 79.36 3 VAL B N 1
ATOM 3173 C CA . VAL B 1 3 ? 4.407 21.445 38.270 1.00 78.67 3 VAL B CA 1
ATOM 3174 C C . VAL B 1 3 ? 4.831 20.590 39.457 1.00 82.31 3 VAL B C 1
ATOM 3175 O O . VAL B 1 3 ? 5.996 20.187 39.559 1.00 87.02 3 VAL B O 1
ATOM 3188 N N . TRP B 1 4 ? 3.887 20.315 40.357 1.00 62.29 4 TRP B N 1
ATOM 3189 C CA . TRP B 1 4 ? 4.152 19.524 41.552 1.00 74.23 4 TRP B CA 1
ATOM 3190 C C . TRP B 1 4 ? 3.279 18.286 41.678 1.00 69.03 4 TRP B C 1
ATOM 3191 O O . TRP B 1 4 ? 3.703 17.315 42.310 1.00 70.29 4 TRP B O 1
ATOM 3212 N N . ASN B 1 5 ? 2.078 18.290 41.098 1.00 77.98 5 ASN B N 1
ATOM 3213 C CA . ASN B 1 5 ? 1.124 17.202 41.285 1.00 74.13 5 ASN B CA 1
ATOM 3214 C C . ASN B 1 5 ? 1.582 15.930 40.585 1.00 71.22 5 ASN B C 1
ATOM 3215 O O . ASN B 1 5 ? 1.007 15.532 39.566 1.00 61.17 5 ASN B O 1
ATOM 3226 N N . GLN B 1 6 ? 2.607 15.275 41.125 1.00 68.55 6 GLN B N 1
ATOM 3227 C CA . GLN B 1 6 ? 3.178 14.116 40.460 1.00 56.32 6 GLN B CA 1
ATOM 3228 C C . GLN B 1 6 ? 3.823 13.199 41.489 1.00 70.93 6 GLN B C 1
ATOM 3229 O O . GLN B 1 6 ? 4.194 13.622 42.588 1.00 62.87 6 GLN B O 1
ATOM 3243 N N . PHE B 1 7 ? 3.938 11.927 41.115 1.00 65.90 7 PHE B N 1
ATOM 3244 C CA . PHE B 1 7 ? 4.695 10.941 41.870 1.00 54.26 7 PHE B CA 1
ATOM 3245 C C . PHE B 1 7 ? 5.556 10.138 40.909 1.00 59.39 7 PHE B C 1
ATOM 3246 O O . PHE B 1 7 ? 5.211 9.966 39.737 1.00 64.33 7 PHE B O 1
ATOM 3263 N N . PHE B 1 8 ? 6.684 9.650 41.416 1.00 63.75 8 PHE B N 1
ATOM 3264 C CA . PHE B 1 8 ? 7.652 8.920 40.613 1.00 64.62 8 PHE B CA 1
ATOM 3265 C C . PHE B 1 8 ? 7.788 7.494 41.127 1.00 62.08 8 PHE B C 1
ATOM 3266 O O . PHE B 1 8 ? 7.883 7.263 42.337 1.00 68.08 8 PHE B O 1
ATOM 3283 N N . VAL B 1 9 ? 7.795 6.543 40.195 1.00 55.02 9 VAL B N 1
ATOM 3284 C CA . VAL B 1 9 ? 7.818 5.121 40.514 1.00 53.20 9 VAL B CA 1
ATOM 3285 C C . VAL B 1 9 ? 8.796 4.429 39.575 1.00 79.37 9 VAL B C 1
ATOM 3286 O O . VAL B 1 9 ? 8.713 4.592 38.355 1.00 82.03 9 VAL B O 1
ATOM 3299 N N . VAL B 1 10 ? 9.726 3.657 40.140 1.00 78.39 10 VAL B N 1
ATOM 3300 C CA . VAL B 1 10 ? 10.659 2.903 39.314 1.00 70.64 10 VAL B CA 1
ATOM 3301 C C . VAL B 1 10 ? 9.930 1.731 38.672 1.00 69.57 10 VAL B C 1
ATOM 3302 O O . VAL B 1 10 ? 9.060 1.101 39.288 1.00 70.82 10 VAL B O 1
ATOM 3315 N N . GLU B 1 11 ? 10.280 1.435 37.424 1.00 68.83 11 GLU B N 1
ATOM 3316 C CA . GLU B 1 11 ? 9.691 0.309 36.722 1.00 68.41 11 GLU B CA 1
ATOM 3317 C C . GLU B 1 11 ? 10.377 -0.991 37.142 1.00 71.64 11 GLU B C 1
ATOM 3318 O O . GLU B 1 11 ? 11.452 -0.991 37.750 1.00 56.55 11 GLU B O 1
ATOM 3330 N N . GLU B 1 12 ? 9.746 -2.113 36.796 1.00 66.14 12 GLU B N 1
ATOM 3331 C CA . GLU B 1 12 ? 10.327 -3.436 37.021 1.00 83.02 12 GLU B CA 1
ATOM 3332 C C . GLU B 1 12 ? 10.848 -3.564 38.455 1.00 95.40 12 GLU B C 1
ATOM 3333 O O . GLU B 1 12 ? 11.995 -3.944 38.699 1.00 82.84 12 GLU B O 1
ATOM 3345 N N . TYR B 1 13 ? 9.980 -3.246 39.412 1.00 106.76 13 TYR B N 1
ATOM 3346 C CA . TYR B 1 13 ? 10.345 -3.300 40.823 1.00 101.91 13 TYR B CA 1
ATOM 3347 C C . TYR B 1 13 ? 10.510 -4.739 41.294 1.00 110.33 13 TYR B C 1
ATOM 3348 O O . TYR B 1 13 ? 9.688 -5.609 40.997 1.00 103.64 13 TYR B O 1
ATOM 3366 N N . THR B 1 14 ? 11.585 -4.985 42.047 1.00 120.83 14 THR B N 1
ATOM 3367 C CA . THR B 1 14 ? 12.004 -6.343 42.363 1.00 136.94 14 THR B CA 1
ATOM 3368 C C . THR B 1 14 ? 11.569 -6.824 43.742 1.00 132.04 14 THR B C 1
ATOM 3369 O O . THR B 1 14 ? 11.566 -8.038 43.977 1.00 127.00 14 THR B O 1
ATOM 3380 N N . GLY B 1 15 ? 11.207 -5.927 44.653 1.00 132.42 15 GLY B N 1
ATOM 3381 C CA . GLY B 1 15 ? 10.874 -6.340 46.000 1.00 109.52 15 GLY B CA 1
ATOM 3382 C C . GLY B 1 15 ? 9.526 -7.034 46.087 1.00 112.43 15 GLY B C 1
ATOM 3383 O O . GLY B 1 15 ? 8.709 -7.016 45.165 1.00 105.70 15 GLY B O 1
ATOM 3387 N N . THR B 1 16 ? 9.299 -7.664 47.241 1.00 103.04 16 THR B N 1
ATOM 3388 C CA . THR B 1 16 ? 8.037 -8.338 47.533 1.00 99.45 16 THR B CA 1
ATOM 3389 C C . THR B 1 16 ? 7.007 -7.369 48.102 1.00 97.79 16 THR B C 1
ATOM 3390 O O . THR B 1 16 ? 5.870 -7.309 47.623 1.00 95.22 16 THR B O 1
ATOM 3401 N N . GLU B 1 17 ? 7.392 -6.616 49.123 1.00 100.75 17 GLU B N 1
ATOM 3402 C CA . GLU B 1 17 ? 6.479 -5.670 49.743 1.00 88.90 17 GLU B CA 1
ATOM 3403 C C . GLU B 1 17 ? 6.100 -4.583 48.741 1.00 86.38 17 GLU B C 1
ATOM 3404 O O . GLU B 1 17 ? 6.959 -4.113 47.984 1.00 87.84 17 GLU B O 1
ATOM 3416 N N . PRO B 1 18 ? 4.829 -4.178 48.689 1.00 79.23 18 PRO B N 1
ATOM 3417 C CA . PRO B 1 18 ? 4.418 -3.159 47.717 1.00 81.88 18 PRO B CA 1
ATOM 3418 C C . PRO B 1 18 ? 5.357 -1.962 47.720 1.00 74.13 18 PRO B C 1
ATOM 3419 O O . PRO B 1 18 ? 6.004 -1.652 48.723 1.00 71.86 18 PRO B O 1
ATOM 3430 N N . LEU B 1 19 ? 5.428 -1.289 46.577 1.00 62.12 19 LEU B N 1
ATOM 3431 C CA . LEU B 1 19 ? 6.307 -0.144 46.415 1.00 70.84 19 LEU B CA 1
ATOM 3432 C C . LEU B 1 19 ? 5.580 1.131 46.812 1.00 64.64 19 LEU B C 1
ATOM 3433 O O . LEU B 1 19 ? 4.406 1.321 46.478 1.00 53.16 19 LEU B O 1
ATOM 3449 N N . TYR B 1 20 ? 6.287 2.004 47.523 1.00 68.11 20 TYR B N 1
ATOM 3450 C CA . TYR B 1 20 ? 5.695 3.232 48.037 1.00 80.00 20 TYR B CA 1
ATOM 3451 C C . TYR B 1 20 ? 5.720 4.302 46.952 1.00 77.13 20 TYR B C 1
ATOM 3452 O O . TYR B 1 20 ? 6.795 4.733 46.520 1.00 66.68 20 TYR B O 1
ATOM 3470 N N . VAL B 1 21 ? 4.536 4.728 46.509 1.00 68.06 21 VAL B N 1
ATOM 3471 C CA . VAL B 1 21 ? 4.446 5.750 45.471 1.00 49.27 21 VAL B CA 1
ATOM 3472 C C . VAL B 1 21 ? 4.562 7.143 46.072 1.00 61.01 21 VAL B C 1
ATOM 3473 O O . VAL B 1 21 ? 5.284 7.999 45.549 1.00 70.93 21 VAL B O 1
ATOM 3486 N N . GLY B 1 22 ? 3.863 7.392 47.168 1.00 63.59 22 GLY B N 1
ATOM 3487 C CA . GLY B 1 22 ? 3.877 8.705 47.791 1.00 61.16 22 GLY B CA 1
ATOM 3488 C C . GLY B 1 22 ? 2.711 8.847 48.754 1.00 62.49 22 GLY B C 1
ATOM 3489 O O . GLY B 1 22 ? 2.285 7.877 49.382 1.00 67.75 22 GLY B O 1
ATOM 3493 N N . LYS B 1 23 ? 2.211 10.076 48.852 1.00 63.79 23 LYS B N 1
ATOM 3494 C CA . LYS B 1 23 ? 1.152 10.387 49.808 1.00 58.74 23 LYS B CA 1
ATOM 3495 C C . LYS B 1 23 ? 0.415 11.630 49.342 1.00 55.04 23 LYS B C 1
ATOM 3496 O O . LYS B 1 23 ? 1.014 12.706 49.247 1.00 58.37 23 LYS B O 1
ATOM 3515 N N . ILE B 1 24 ? -0.873 11.486 49.046 1.00 60.84 24 ILE B N 1
ATOM 3516 C CA . ILE B 1 24 ? -1.734 12.642 48.842 1.00 62.48 24 ILE B CA 1
ATOM 3517 C C . ILE B 1 24 ? -2.201 13.132 50.204 1.00 58.67 24 ILE B C 1
ATOM 3518 O O . ILE B 1 24 ? -2.399 12.345 51.136 1.00 63.76 24 ILE B O 1
ATOM 3534 N N . HIS B 1 25 ? -2.374 14.444 50.330 1.00 64.95 25 HIS B N 1
ATOM 3535 C CA . HIS B 1 25 ? -2.632 15.024 51.637 1.00 64.79 25 HIS B CA 1
ATOM 3536 C C . HIS B 1 25 ? -3.268 16.392 51.462 1.00 61.60 25 HIS B C 1
ATOM 3537 O O . HIS B 1 25 ? -2.975 17.114 50.505 1.00 53.80 25 HIS B O 1
ATOM 3551 N N . SER B 1 26 ? -4.141 16.736 52.402 1.00 66.16 26 SER B N 1
ATOM 3552 C CA . SER B 1 26 ? -4.817 18.023 52.427 1.00 63.97 26 SER B CA 1
ATOM 3553 C C . SER B 1 26 ? -4.309 18.818 53.618 1.00 74.09 26 SER B C 1
ATOM 3554 O O . SER B 1 26 ? -4.267 18.301 54.739 1.00 85.08 26 SER B O 1
ATOM 3562 N N . ASP B 1 27 ? -3.924 20.074 53.376 1.00 70.70 27 ASP B N 1
ATOM 3563 C CA . ASP B 1 27 ? -3.471 20.920 54.473 1.00 80.28 27 ASP B CA 1
ATOM 3564 C C . ASP B 1 27 ? -4.564 21.165 55.504 1.00 77.16 27 ASP B C 1
ATOM 3565 O O . ASP B 1 27 ? -4.276 21.733 56.563 1.00 74.32 27 ASP B O 1
ATOM 3574 N N . SER B 1 28 ? -5.804 20.759 55.222 1.00 84.47 28 SER B N 1
ATOM 3575 C CA . SER B 1 28 ? -6.861 20.756 56.224 1.00 70.75 28 SER B CA 1
ATOM 3576 C C . SER B 1 28 ? -6.778 19.570 57.175 1.00 72.66 28 SER B C 1
ATOM 3577 O O . SER B 1 28 ? -7.478 19.566 58.193 1.00 82.62 28 SER B O 1
ATOM 3585 N N . ASP B 1 29 ? -5.951 18.570 56.873 1.00 73.29 29 ASP B N 1
ATOM 3586 C CA . ASP B 1 29 ? -5.858 17.376 57.707 1.00 78.10 29 ASP B CA 1
ATOM 3587 C C . ASP B 1 29 ? -5.087 17.695 58.981 1.00 81.42 29 ASP B C 1
ATOM 3588 O O . ASP B 1 29 ? -3.864 17.862 58.954 1.00 97.76 29 ASP B O 1
ATOM 3597 N N . GLU B 1 30 ? -5.805 17.775 60.099 1.00 82.96 30 GLU B N 1
ATOM 3598 C CA . GLU B 1 30 ? -5.204 18.040 61.399 1.00 94.82 30 GLU B CA 1
ATOM 3599 C C . GLU B 1 30 ? -4.624 16.790 62.053 1.00 94.36 30 GLU B C 1
ATOM 3600 O O . GLU B 1 30 ? -4.100 16.884 63.168 1.00 108.67 30 GLU B O 1
ATOM 3612 N N . GLY B 1 31 ? -4.706 15.635 61.401 1.00 85.71 31 GLY B N 1
ATOM 3613 C CA . GLY B 1 31 ? -4.105 14.427 61.934 1.00 89.95 31 GLY B CA 1
ATOM 3614 C C . GLY B 1 31 ? -4.927 13.721 62.987 1.00 87.78 31 GLY B C 1
ATOM 3615 O O . GLY B 1 31 ? -4.364 13.191 63.955 1.00 80.23 31 GLY B O 1
ATOM 3619 N N . ASP B 1 32 ? -6.251 13.688 62.823 1.00 90.91 32 ASP B N 1
ATOM 3620 C CA . ASP B 1 32 ? -7.141 13.050 63.780 1.00 75.93 32 ASP B CA 1
ATOM 3621 C C . ASP B 1 32 ? -7.926 11.884 63.199 1.00 74.18 32 ASP B C 1
ATOM 3622 O O . ASP B 1 32 ? -8.543 11.137 63.966 1.00 72.34 32 ASP B O 1
ATOM 3631 N N . GLY B 1 33 ? -7.937 11.712 61.881 1.00 68.33 33 GLY B N 1
ATOM 3632 C CA . GLY B 1 33 ? -8.643 10.616 61.255 1.00 67.57 33 GLY B CA 1
ATOM 3633 C C . GLY B 1 33 ? -10.009 10.956 60.706 1.00 75.40 33 GLY B C 1
ATOM 3634 O O . GLY B 1 33 ? -10.738 10.041 60.306 1.00 70.01 33 GLY B O 1
ATOM 3638 N N . THR B 1 34 ? -10.381 12.235 60.677 1.00 78.93 34 THR B N 1
ATOM 3639 C CA . THR B 1 34 ? -11.672 12.649 60.143 1.00 71.65 34 THR B CA 1
ATOM 3640 C C . THR B 1 34 ? -11.688 12.792 58.625 1.00 73.98 34 THR B C 1
ATOM 3641 O O . THR B 1 34 ? -12.728 13.170 58.074 1.00 72.19 34 THR B O 1
ATOM 3652 N N . ILE B 1 35 ? -10.585 12.504 57.936 1.00 76.42 35 ILE B N 1
ATOM 3653 C CA . ILE B 1 35 ? -10.500 12.640 56.485 1.00 61.90 35 ILE B CA 1
ATOM 3654 C C . ILE B 1 35 ? -10.323 11.266 55.856 1.00 66.30 35 ILE B C 1
ATOM 3655 O O . ILE B 1 35 ? -9.590 10.416 56.375 1.00 66.20 35 ILE B O 1
ATOM 3671 N N . LYS B 1 36 ? -10.998 11.064 54.727 1.00 66.55 36 LYS B N 1
ATOM 3672 C CA . LYS B 1 36 ? -10.962 9.820 53.965 1.00 63.08 36 LYS B CA 1
ATOM 3673 C C . LYS B 1 36 ? -10.401 10.117 52.580 1.00 72.37 36 LYS B C 1
ATOM 3674 O O . LYS B 1 36 ? -11.075 10.739 51.751 1.00 64.11 36 LYS B O 1
ATOM 3693 N N . TYR B 1 37 ? -9.174 9.667 52.327 1.00 68.52 37 TYR B N 1
ATOM 3694 C CA . TYR B 1 37 ? -8.528 9.876 51.040 1.00 63.27 37 TYR B CA 1
ATOM 3695 C C . TYR B 1 37 ? -8.874 8.731 50.096 1.00 57.62 37 TYR B C 1
ATOM 3696 O O . TYR B 1 37 ? -8.734 7.558 50.456 1.00 58.68 37 TYR B O 1
ATOM 3714 N N . THR B 1 38 ? -9.319 9.076 48.889 1.00 65.60 38 THR B N 1
ATOM 3715 C CA . THR B 1 38 ? -9.681 8.090 47.882 1.00 72.10 38 THR B CA 1
ATOM 3716 C C . THR B 1 38 ? -9.126 8.530 46.536 1.00 66.35 38 THR B C 1
ATOM 3717 O O . THR B 1 38 ? -9.038 9.726 46.248 1.00 74.77 38 THR B O 1
ATOM 3728 N N . ILE B 1 39 ? -8.756 7.552 45.712 1.00 77.86 39 ILE B N 1
ATOM 3729 C CA . ILE B 1 39 ? -8.168 7.808 44.405 1.00 72.78 39 ILE B CA 1
ATOM 3730 C C . ILE B 1 39 ? -9.039 7.158 43.333 1.00 61.69 39 ILE B C 1
ATOM 3731 O O . ILE B 1 39 ? -9.912 6.339 43.618 1.00 68.10 39 ILE B O 1
ATOM 3747 N N . SER B 1 40 ? -8.781 7.539 42.086 1.00 74.00 40 SER B N 1
ATOM 3748 C CA . SER B 1 40 ? -9.507 7.002 40.943 1.00 62.97 40 SER B CA 1
ATOM 3749 C C . SER B 1 40 ? -8.667 7.235 39.696 1.00 68.67 40 SER B C 1
ATOM 3750 O O . SER B 1 40 ? -7.668 7.957 39.722 1.00 80.87 40 SER B O 1
ATOM 3758 N N . GLY B 1 41 ? -9.089 6.614 38.597 1.00 78.37 41 GLY B N 1
ATOM 3759 C CA . GLY B 1 41 ? -8.399 6.767 37.331 1.00 72.64 41 GLY B CA 1
ATOM 3760 C C . GLY B 1 41 ? -7.579 5.556 36.934 1.00 63.03 41 GLY B C 1
ATOM 3761 O O . GLY B 1 41 ? -7.893 4.426 37.318 1.00 68.30 41 GLY B O 1
ATOM 3765 N N . GLU B 1 42 ? -6.517 5.784 36.165 1.00 72.46 42 GLU B N 1
ATOM 3766 C CA . GLU B 1 42 ? -5.731 4.690 35.606 1.00 74.20 42 GLU B CA 1
ATOM 3767 C C . GLU B 1 42 ? -5.040 3.913 36.720 1.00 70.39 42 GLU B C 1
ATOM 3768 O O . GLU B 1 42 ? -4.315 4.492 37.536 1.00 70.20 42 GLU B O 1
ATOM 3780 N N . GLY B 1 43 ? -5.264 2.601 36.753 1.00 72.63 43 GLY B N 1
ATOM 3781 C CA . GLY B 1 43 ? -4.666 1.751 37.759 1.00 71.63 43 GLY B CA 1
ATOM 3782 C C . GLY B 1 43 ? -5.243 1.894 39.148 1.00 81.73 43 GLY B C 1
ATOM 3783 O O . GLY B 1 43 ? -4.740 1.251 40.076 1.00 81.44 43 GLY B O 1
ATOM 3787 N N . ALA B 1 44 ? -6.276 2.713 39.327 1.00 77.32 44 ALA B N 1
ATOM 3788 C CA . ALA B 1 44 ? -6.870 2.894 40.643 1.00 64.92 44 ALA B CA 1
ATOM 3789 C C . ALA B 1 44 ? -7.567 1.614 41.082 1.00 63.32 44 ALA B C 1
ATOM 3790 O O . ALA B 1 44 ? -8.333 1.018 40.319 1.00 70.00 44 ALA B O 1
ATOM 3797 N N . GLY B 1 45 ? -7.299 1.189 42.316 1.00 68.65 45 GLY B N 1
ATOM 3798 C CA . GLY B 1 45 ? -7.916 -0.010 42.845 1.00 70.98 45 GLY B CA 1
ATOM 3799 C C . GLY B 1 45 ? -7.414 -1.298 42.239 1.00 82.40 45 GLY B C 1
ATOM 3800 O O . GLY B 1 45 ? -7.985 -2.358 42.510 1.00 89.70 45 GLY B O 1
ATOM 3804 N N . THR B 1 46 ? -6.358 -1.241 41.430 1.00 80.78 46 THR B N 1
ATOM 3805 C CA . THR B 1 46 ? -5.815 -2.424 40.777 1.00 63.28 46 THR B CA 1
ATOM 3806 C C . THR B 1 46 ? -4.297 -2.412 40.882 1.00 65.01 46 THR B C 1
ATOM 3807 O O . THR B 1 46 ? -3.701 -3.298 41.502 1.00 65.66 46 THR B O 1
ATOM 3818 N N . ILE B 1 47 ? -3.670 -1.408 40.276 1.00 79.67 47 ILE B N 1
ATOM 3819 C CA . ILE B 1 47 ? -2.223 -1.242 40.358 1.00 76.62 47 ILE B CA 1
ATOM 3820 C C . ILE B 1 47 ? -1.830 -0.476 41.613 1.00 71.31 47 ILE B C 1
ATOM 3821 O O . ILE B 1 47 ? -0.890 -0.859 42.313 1.00 66.83 47 ILE B O 1
ATOM 3837 N N . PHE B 1 48 ? -2.540 0.609 41.909 1.00 57.71 48 PHE B N 1
ATOM 3838 C CA . PHE B 1 48 ? -2.227 1.480 43.032 1.00 63.70 48 PHE B CA 1
ATOM 3839 C C . PHE B 1 48 ? -3.338 1.403 44.069 1.00 51.17 48 PHE B C 1
ATOM 3840 O O . PHE B 1 48 ? -4.518 1.555 43.735 1.00 49.58 48 PHE B O 1
ATOM 3857 N N . LEU B 1 49 ? -2.956 1.165 45.319 1.00 53.13 49 LEU B N 1
ATOM 3858 C CA . LEU B 1 49 ? -3.884 1.124 46.438 1.00 64.66 49 LEU B CA 1
ATOM 3859 C C . LEU B 1 49 ? -3.492 2.203 47.436 1.00 63.20 49 LEU B C 1
ATOM 3860 O O . LEU B 1 49 ? -2.304 2.481 47.627 1.00 65.71 49 LEU B O 1
ATOM 3876 N N . ILE B 1 50 ? -4.493 2.808 48.069 1.00 60.89 50 ILE B N 1
ATOM 3877 C CA . ILE B 1 50 ? -4.273 3.935 48.965 1.00 59.56 50 ILE B CA 1
ATOM 3878 C C . ILE B 1 50 ? -4.825 3.597 50.342 1.00 58.88 50 ILE B C 1
ATOM 3879 O O . ILE B 1 50 ? -5.808 2.862 50.478 1.00 68.83 50 ILE B O 1
ATOM 3895 N N . ASP B 1 51 ? -4.182 4.150 51.368 1.00 57.19 51 ASP B N 1
ATOM 3896 C CA . ASP B 1 51 ? -4.643 4.028 52.747 1.00 54.46 51 ASP B CA 1
ATOM 3897 C C . ASP B 1 51 ? -5.564 5.209 53.034 1.00 60.35 51 ASP B C 1
ATOM 3898 O O . ASP B 1 51 ? -5.101 6.343 53.194 1.00 62.68 51 ASP B O 1
ATOM 3907 N N . GLU B 1 52 ? -6.870 4.939 53.105 1.00 59.57 52 GLU B N 1
ATOM 3908 C CA . GLU B 1 52 ? -7.865 6.004 53.186 1.00 70.76 52 GLU B CA 1
ATOM 3909 C C . GLU B 1 52 ? -7.680 6.912 54.397 1.00 67.54 52 GLU B C 1
ATOM 3910 O O . GLU B 1 52 ? -8.272 7.997 54.429 1.00 65.76 52 GLU B O 1
ATOM 3922 N N . LEU B 1 53 ? -6.884 6.509 55.385 1.00 54.77 53 LEU B N 1
ATOM 3923 C CA . LEU B 1 53 ? -6.622 7.331 56.560 1.00 62.68 53 LEU B CA 1
ATOM 3924 C C . LEU B 1 53 ? -5.352 8.161 56.416 1.00 67.66 53 LEU B C 1
ATOM 3925 O O . LEU B 1 53 ? -5.378 9.377 56.628 1.00 79.56 53 LEU B O 1
ATOM 3941 N N . THR B 1 54 ? -4.236 7.527 56.058 1.00 58.01 54 THR B N 1
ATOM 3942 C CA . THR B 1 54 ? -2.952 8.214 56.025 1.00 65.46 54 THR B CA 1
ATOM 3943 C C . THR B 1 54 ? -2.710 8.936 54.708 1.00 59.42 54 THR B C 1
ATOM 3944 O O . THR B 1 54 ? -2.037 9.973 54.693 1.00 58.95 54 THR B O 1
ATOM 3955 N N . GLY B 1 55 ? -3.235 8.411 53.606 1.00 51.35 55 GLY B N 1
ATOM 3956 C CA . GLY B 1 55 ? -2.988 8.957 52.292 1.00 50.58 55 GLY B CA 1
ATOM 3957 C C . GLY B 1 55 ? -1.889 8.249 51.534 1.00 55.33 55 GLY B C 1
ATOM 3958 O O . GLY B 1 55 ? -1.675 8.553 50.354 1.00 50.81 55 GLY B O 1
ATOM 3962 N N . ASP B 1 56 ? -1.193 7.315 52.178 1.00 59.75 56 ASP B N 1
ATOM 3963 C CA . ASP B 1 56 ? -0.101 6.605 51.529 1.00 51.85 56 ASP B CA 1
ATOM 3964 C C . ASP B 1 56 ? -0.621 5.788 50.355 1.00 53.32 56 ASP B C 1
ATOM 3965 O O . ASP B 1 56 ? -1.639 5.099 50.457 1.00 46.29 56 ASP B O 1
ATOM 3974 N N . ILE B 1 57 ? 0.091 5.865 49.235 1.00 62.06 57 ILE B N 1
ATOM 3975 C CA . ILE B 1 57 ? -0.235 5.105 48.035 1.00 53.58 57 ILE B CA 1
ATOM 3976 C C . ILE B 1 57 ? 0.883 4.104 47.789 1.00 53.00 57 ILE B C 1
ATOM 3977 O O . ILE B 1 57 ? 2.066 4.425 47.958 1.00 57.39 57 ILE B O 1
ATOM 3993 N N . HIS B 1 58 ? 0.508 2.890 47.392 1.00 57.65 58 HIS B N 1
ATOM 3994 C CA . HIS B 1 58 ? 1.464 1.828 47.119 1.00 54.25 58 HIS B CA 1
ATOM 3995 C C . HIS B 1 58 ? 1.149 1.196 45.772 1.00 57.62 58 HIS B C 1
ATOM 3996 O O . HIS B 1 58 ? -0.014 1.101 45.370 1.00 54.76 58 HIS B O 1
ATOM 4010 N N . ALA B 1 59 ? 2.197 0.763 45.077 1.00 56.32 59 ALA B N 1
ATOM 4011 C CA . ALA B 1 59 ? 2.047 0.035 43.823 1.00 63.23 59 ALA B CA 1
ATOM 4012 C C . ALA B 1 59 ? 2.082 -1.460 44.115 1.00 62.89 59 ALA B C 1
ATOM 4013 O O . ALA B 1 59 ? 3.042 -1.956 44.718 1.00 56.68 59 ALA B O 1
ATOM 4020 N N . THR B 1 60 ? 1.037 -2.174 43.694 1.00 67.77 60 THR B N 1
ATOM 4021 C CA . THR B 1 60 ? 0.885 -3.583 44.037 1.00 75.63 60 THR B CA 1
ATOM 4022 C C . THR B 1 60 ? 1.445 -4.528 42.983 1.00 78.12 60 THR B C 1
ATOM 4023 O O . THR B 1 60 ? 1.652 -5.710 43.281 1.00 87.04 60 THR B O 1
ATOM 4034 N N . GLU B 1 61 ? 1.694 -4.045 41.770 1.00 76.60 61 GLU B N 1
ATOM 4035 C CA . GLU B 1 61 ? 2.280 -4.861 40.720 1.00 89.39 61 GLU B CA 1
ATOM 4036 C C . GLU B 1 61 ? 3.249 -4.006 39.919 1.00 84.84 61 GLU B C 1
ATOM 4037 O O . GLU B 1 61 ? 3.088 -2.787 39.817 1.00 75.63 61 GLU B O 1
ATOM 4049 N N . ARG B 1 62 ? 4.257 -4.659 39.352 1.00 82.59 62 ARG B N 1
ATOM 4050 C CA . ARG B 1 62 ? 5.358 -3.945 38.728 1.00 95.82 62 ARG B CA 1
ATOM 4051 C C . ARG B 1 62 ? 4.899 -3.205 37.476 1.00 84.21 62 ARG B C 1
ATOM 4052 O O . ARG B 1 62 ? 3.870 -3.515 36.869 1.00 73.42 62 ARG B O 1
ATOM 4073 N N . LEU B 1 63 ? 5.701 -2.218 37.089 1.00 89.70 63 LEU B N 1
ATOM 4074 C CA . LEU B 1 63 ? 5.396 -1.329 35.982 1.00 82.78 63 LEU B CA 1
ATOM 4075 C C . LEU B 1 63 ? 6.485 -1.430 34.924 1.00 69.11 63 LEU B C 1
ATOM 4076 O O . LEU B 1 63 ? 7.636 -1.763 35.222 1.00 68.00 63 LEU B O 1
ATOM 4092 N N . ASP B 1 64 ? 6.102 -1.151 33.679 1.00 72.82 64 ASP B N 1
ATOM 4093 C CA . ASP B 1 64 ? 7.000 -1.237 32.532 1.00 77.19 64 ASP B CA 1
ATOM 4094 C C . ASP B 1 64 ? 6.898 0.066 31.751 1.00 70.72 64 ASP B C 1
ATOM 4095 O O . ASP B 1 64 ? 5.848 0.367 31.173 1.00 62.09 64 ASP B O 1
ATOM 4104 N N . ARG B 1 65 ? 7.987 0.836 31.735 1.00 73.78 65 ARG B N 1
ATOM 4105 C CA . ARG B 1 65 ? 7.976 2.115 31.033 1.00 85.47 65 ARG B CA 1
ATOM 4106 C C . ARG B 1 65 ? 7.824 1.932 29.529 1.00 82.28 65 ARG B C 1
ATOM 4107 O O . ARG B 1 65 ? 7.210 2.774 28.864 1.00 71.13 65 ARG B O 1
ATOM 4128 N N . GLU B 1 66 ? 8.376 0.851 28.974 1.00 74.89 66 GLU B N 1
ATOM 4129 C CA . GLU B 1 66 ? 8.228 0.585 27.549 1.00 62.21 66 GLU B CA 1
ATOM 4130 C C . GLU B 1 66 ? 6.802 0.212 27.166 1.00 80.11 66 GLU B C 1
ATOM 4131 O O . GLU B 1 66 ? 6.482 0.214 25.972 1.00 96.33 66 GLU B O 1
ATOM 4143 N N . GLN B 1 67 ? 5.944 -0.104 28.137 1.00 93.09 67 GLN B N 1
ATOM 4144 C CA . GLN B 1 67 ? 4.521 -0.321 27.900 1.00 77.41 67 GLN B CA 1
ATOM 4145 C C . GLN B 1 67 ? 3.693 0.929 28.173 1.00 72.36 67 GLN B C 1
ATOM 4146 O O . GLN B 1 67 ? 2.847 1.305 27.356 1.00 71.08 67 GLN B O 1
ATOM 4160 N N . LYS B 1 68 ? 3.919 1.580 29.313 1.00 63.74 68 LYS B N 1
ATOM 4161 C CA . LYS B 1 68 ? 3.180 2.781 29.676 1.00 66.70 68 LYS B CA 1
ATOM 4162 C C . LYS B 1 68 ? 4.082 3.675 30.513 1.00 78.43 68 LYS B C 1
ATOM 4163 O O . LYS B 1 68 ? 4.659 3.223 31.507 1.00 70.84 68 LYS B O 1
ATOM 4182 N N . THR B 1 69 ? 4.196 4.939 30.104 1.00 77.46 69 THR B N 1
ATOM 4183 C CA . THR B 1 69 ? 5.137 5.873 30.708 1.00 62.96 69 THR B CA 1
ATOM 4184 C C . THR B 1 69 ? 4.548 6.682 31.855 1.00 57.18 69 THR B C 1
ATOM 4185 O O . THR B 1 69 ? 5.310 7.181 32.691 1.00 63.39 69 THR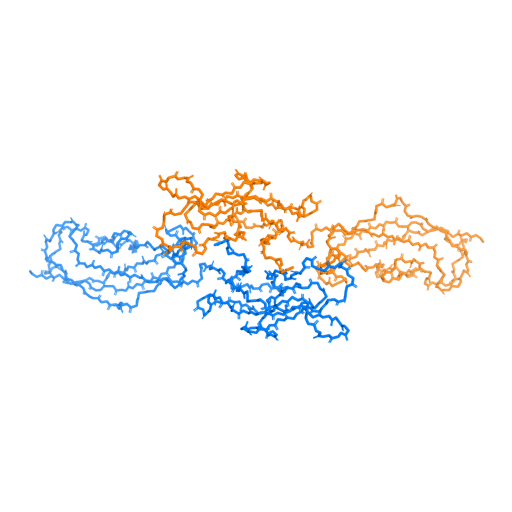 B O 1
ATOM 4196 N N . PHE B 1 70 ? 3.230 6.859 31.904 1.00 64.92 70 PHE B N 1
ATOM 4197 C CA . PHE B 1 70 ? 2.623 7.625 32.981 1.00 70.89 70 PHE B CA 1
ATOM 4198 C C . PHE B 1 70 ? 1.190 7.164 33.205 1.00 72.52 70 PHE B C 1
ATOM 4199 O O . PHE B 1 70 ? 0.536 6.650 32.293 1.00 66.73 70 PHE B O 1
ATOM 4216 N N . TYR B 1 71 ? 0.714 7.359 34.433 1.00 63.65 71 TYR B N 1
ATOM 4217 C CA . TYR B 1 71 ? -0.655 7.044 34.822 1.00 66.86 71 TYR B CA 1
ATOM 4218 C C . TYR B 1 71 ? -1.324 8.305 35.346 1.00 66.05 71 TYR B C 1
ATOM 4219 O O . TYR B 1 71 ? -0.765 8.999 36.201 1.00 66.15 71 TYR B O 1
ATOM 4237 N N . THR B 1 72 ? -2.517 8.596 34.831 1.00 72.10 72 THR B N 1
ATOM 4238 C CA . THR B 1 72 ? -3.282 9.774 35.221 1.00 62.45 72 THR B CA 1
ATOM 4239 C C . THR B 1 72 ? -4.393 9.358 36.177 1.00 69.65 72 THR B C 1
ATOM 4240 O O . THR B 1 72 ? -5.229 8.515 35.833 1.00 73.25 72 THR B O 1
ATOM 4251 N N . LEU B 1 73 ? -4.401 9.951 37.371 1.00 73.07 73 LEU B N 1
ATOM 4252 C CA . LEU B 1 73 ? -5.371 9.628 38.406 1.00 52.44 73 LEU B CA 1
ATOM 4253 C C . LEU B 1 73 ? -5.988 10.911 38.945 1.00 47.17 73 LEU B C 1
ATOM 4254 O O . LEU B 1 73 ? -5.552 12.021 38.633 1.00 61.47 73 LEU B O 1
ATOM 4270 N N . ARG B 1 74 ? -7.022 10.739 39.763 1.00 66.63 74 ARG B N 1
ATOM 4271 C CA . ARG B 1 74 ? -7.660 11.832 40.482 1.00 65.98 74 ARG B CA 1
ATOM 4272 C C . ARG B 1 74 ? -7.770 11.476 41.956 1.00 67.22 74 ARG B C 1
ATOM 4273 O O . ARG B 1 74 ? -7.999 10.316 42.310 1.00 75.68 74 ARG B O 1
ATOM 4294 N N . ALA B 1 75 ? -7.606 12.485 42.808 1.00 62.61 75 ALA B N 1
ATOM 4295 C CA . ALA B 1 75 ? -7.620 12.319 44.254 1.00 67.53 75 ALA B CA 1
ATOM 4296 C C . ALA B 1 75 ? -8.807 13.057 44.854 1.00 66.98 75 ALA B C 1
ATOM 4297 O O . ALA B 1 75 ? -9.095 14.197 44.478 1.00 77.16 75 ALA B O 1
ATOM 4304 N N . GLN B 1 76 ? -9.491 12.402 45.790 1.00 76.53 76 GLN B N 1
ATOM 4305 C CA . GLN B 1 76 ? -10.609 12.995 46.511 1.00 74.02 76 GLN B CA 1
ATOM 4306 C C . GLN B 1 76 ? -10.324 12.959 48.005 1.00 66.12 76 GLN B C 1
ATOM 4307 O O . GLN B 1 76 ? -9.736 12.000 48.515 1.00 59.91 76 GLN B O 1
ATOM 4321 N N . ALA B 1 77 ? -10.749 14.008 48.702 1.00 60.67 77 ALA B N 1
ATOM 4322 C CA . ALA B 1 77 ? -10.608 14.111 50.152 1.00 56.65 77 ALA B CA 1
ATOM 4323 C C . ALA B 1 77 ? -12.005 14.252 50.742 1.00 54.10 77 ALA B C 1
ATOM 4324 O O . ALA B 1 77 ? -12.602 15.332 50.697 1.00 51.59 77 ALA B O 1
ATOM 4331 N N . ARG B 1 78 ? -12.524 13.157 51.282 1.00 77.90 78 ARG B N 1
ATOM 4332 C CA . ARG B 1 78 ? -13.853 13.118 51.871 1.00 78.59 78 ARG B CA 1
ATOM 4333 C C . ARG B 1 78 ? -13.769 13.335 53.376 1.00 76.73 78 ARG B C 1
ATOM 4334 O O . ARG B 1 78 ? -12.714 13.177 53.995 1.00 74.89 78 ARG B O 1
ATOM 4355 N N . ASP B 1 79 ? -14.904 13.703 53.962 1.00 83.21 79 ASP B N 1
ATOM 4356 C CA . ASP B 1 79 ? -15.057 13.698 55.409 1.00 68.94 79 ASP B CA 1
ATOM 4357 C C . ASP B 1 79 ? -15.538 12.315 55.829 1.00 71.18 79 ASP B C 1
ATOM 4358 O O . ASP B 1 79 ? -16.552 11.826 55.322 1.00 80.01 79 ASP B O 1
ATOM 4367 N N . ARG B 1 80 ? -14.805 11.683 56.748 1.00 77.96 80 ARG B N 1
ATOM 4368 C CA . ARG B 1 80 ? -15.074 10.283 57.058 1.00 72.15 80 ARG B CA 1
ATOM 4369 C C . ARG B 1 80 ? -16.493 10.078 57.576 1.00 79.17 80 ARG B C 1
ATOM 4370 O O . ARG B 1 80 ? -17.061 8.993 57.407 1.00 76.15 80 ARG B O 1
ATOM 4391 N N . ALA B 1 81 ? -17.079 11.096 58.206 1.00 74.60 81 ALA B N 1
ATOM 4392 C CA . ALA B 1 81 ? -18.421 10.971 58.760 1.00 65.64 81 ALA B CA 1
ATOM 4393 C C . ALA B 1 81 ? -19.518 11.233 57.737 1.00 84.90 81 ALA B C 1
ATOM 4394 O O . ALA B 1 81 ? -20.589 10.622 57.824 1.00 88.13 81 ALA B O 1
ATOM 4401 N N . THR B 1 82 ? -19.282 12.127 56.776 1.00 86.17 82 THR B N 1
ATOM 4402 C CA . THR B 1 82 ? -20.296 12.516 55.807 1.00 67.24 82 THR B CA 1
ATOM 4403 C C . THR B 1 82 ? -19.962 12.138 54.371 1.00 85.30 82 THR B C 1
ATOM 4404 O O . THR B 1 82 ? -20.848 12.214 53.512 1.00 100.80 82 THR B O 1
ATOM 4415 N N . ASN B 1 83 ? -18.725 11.738 54.081 1.00 94.58 83 ASN B N 1
ATOM 4416 C CA . ASN B 1 83 ? -18.296 11.367 52.734 1.00 92.35 83 ASN B CA 1
ATOM 4417 C C . ASN B 1 83 ? -18.495 12.499 51.727 1.00 83.94 83 ASN B C 1
ATOM 4418 O O . ASN B 1 83 ? -18.616 12.249 50.524 1.00 88.62 83 ASN B O 1
ATOM 4429 N N . ARG B 1 84 ? -18.527 13.745 52.191 1.00 84.51 84 ARG B N 1
ATOM 4430 C CA . ARG B 1 84 ? -18.595 14.903 51.313 1.00 98.41 84 ARG B CA 1
ATOM 4431 C C . ARG B 1 84 ? -17.204 15.502 51.145 1.00 84.81 84 ARG B C 1
ATOM 4432 O O . ARG B 1 84 ? -16.339 15.365 52.014 1.00 75.37 84 ARG B O 1
ATOM 4453 N N . LEU B 1 85 ? -16.993 16.168 50.014 1.00 86.00 85 LEU B N 1
ATOM 4454 C CA . LEU B 1 85 ? -15.654 16.609 49.653 1.00 76.39 85 LEU B CA 1
ATOM 4455 C C . LEU B 1 85 ? -15.200 17.774 50.522 1.00 66.53 85 LEU B C 1
ATOM 4456 O O . LEU B 1 85 ? -15.992 18.648 50.888 1.00 72.71 85 LEU B O 1
ATOM 4472 N N . LEU B 1 86 ? -13.911 17.773 50.859 1.00 61.42 86 LEU B N 1
ATOM 4473 C CA . LEU B 1 86 ? -13.272 18.903 51.511 1.00 54.53 86 LEU B CA 1
ATOM 4474 C C . LEU B 1 86 ? -12.202 19.540 50.639 1.00 58.85 86 LEU B C 1
ATOM 4475 O O . LEU B 1 86 ? -11.667 20.590 51.011 1.00 72.61 86 LEU B O 1
ATOM 4491 N N . GLU B 1 87 ? -11.876 18.934 49.502 1.00 53.32 87 GLU B N 1
ATOM 4492 C CA . GLU B 1 87 ? -10.940 19.462 48.525 1.00 70.17 87 GLU B CA 1
ATOM 4493 C C . GLU B 1 87 ? -11.447 19.133 47.132 1.00 64.60 87 GLU B C 1
ATOM 4494 O O . GLU B 1 87 ? -12.087 18.092 46.932 1.00 63.90 87 GLU B O 1
ATOM 4506 N N . PRO B 1 88 ? -11.180 19.989 46.149 1.00 65.21 88 PRO B N 1
ATOM 4507 C CA . PRO B 1 88 ? -11.578 19.664 44.777 1.00 67.45 88 PRO B CA 1
ATOM 4508 C C . PRO B 1 88 ? -10.892 18.398 44.294 1.00 60.63 88 PRO B C 1
ATOM 4509 O O . PRO B 1 88 ? -9.715 18.164 44.573 1.00 73.83 88 PRO B O 1
ATOM 4520 N N . GLU B 1 89 ? -11.642 17.572 43.572 1.00 67.49 89 GLU B N 1
ATOM 4521 C CA . GLU B 1 89 ? -11.047 16.388 42.974 1.00 73.42 89 GLU B CA 1
ATOM 4522 C C . GLU B 1 89 ? -9.964 16.833 42.000 1.00 72.63 89 GLU B C 1
ATOM 4523 O O . GLU B 1 89 ? -10.250 17.523 41.017 1.00 84.97 89 GLU B O 1
ATOM 4535 N N . SER B 1 90 ? -8.721 16.444 42.275 1.00 66.90 90 SER B N 1
ATOM 4536 C CA . SER B 1 90 ? -7.563 16.972 41.567 1.00 64.65 90 SER B CA 1
ATOM 4537 C C . SER B 1 90 ? -6.856 15.867 40.800 1.00 71.51 90 SER B C 1
ATOM 4538 O O . SER B 1 90 ? -6.594 14.792 41.350 1.00 76.11 90 SER B O 1
ATOM 4546 N N . GLU B 1 91 ? -6.549 16.140 39.535 1.00 67.73 91 GLU B N 1
ATOM 4547 C CA . GLU B 1 91 ? -5.763 15.219 38.730 1.00 73.51 91 GLU B CA 1
ATOM 4548 C C . GLU B 1 91 ? -4.317 15.202 39.212 1.00 66.47 91 GLU B C 1
ATOM 4549 O O . GLU B 1 91 ? -3.755 16.238 39.578 1.00 75.02 91 GLU B O 1
ATOM 4561 N N . PHE B 1 92 ? -3.716 14.013 39.221 1.00 59.66 92 PHE B N 1
ATOM 4562 C CA . PHE B 1 92 ? -2.301 13.874 39.529 1.00 58.04 92 PHE B CA 1
ATOM 4563 C C . PHE B 1 92 ? -1.750 12.696 38.740 1.00 65.91 92 PHE B C 1
ATOM 4564 O O . PHE B 1 92 ? -2.450 11.710 38.501 1.00 81.34 92 PHE B O 1
ATOM 4581 N N . ILE B 1 93 ? -0.486 12.811 38.338 1.00 66.38 93 ILE B N 1
ATOM 4582 C CA . ILE B 1 93 ? 0.151 11.854 37.440 1.00 73.89 93 ILE B CA 1
ATOM 4583 C C . ILE B 1 93 ? 1.196 11.063 38.213 1.00 65.15 93 ILE B C 1
ATOM 4584 O O . ILE B 1 93 ? 1.915 11.615 39.055 1.00 60.31 93 ILE B O 1
ATOM 4600 N N . ILE B 1 94 ? 1.275 9.767 37.925 1.00 49.98 94 ILE B N 1
ATOM 4601 C CA . ILE B 1 94 ? 2.316 8.895 38.456 1.00 54.10 94 ILE B CA 1
ATOM 4602 C C . ILE B 1 94 ? 3.261 8.590 37.304 1.00 71.99 94 ILE B C 1
ATOM 4603 O O . ILE B 1 94 ? 2.900 7.880 36.357 1.00 74.51 94 ILE B O 1
ATOM 4619 N N . LYS B 1 95 ? 4.472 9.128 37.383 1.00 64.85 95 LYS B N 1
ATOM 4620 C CA . LYS B 1 95 ? 5.457 8.977 36.323 1.00 57.56 95 LYS B CA 1
ATOM 4621 C C . LYS B 1 95 ? 6.321 7.765 36.643 1.00 65.65 95 LYS B C 1
ATOM 4622 O O . LYS B 1 95 ? 6.921 7.700 37.721 1.00 70.22 95 LYS B O 1
ATOM 4641 N N . VAL B 1 96 ? 6.387 6.807 35.721 1.00 50.11 96 VAL B N 1
ATOM 4642 C CA . VAL B 1 96 ? 7.197 5.610 35.931 1.00 61.90 96 VAL B CA 1
ATOM 4643 C C . VAL B 1 96 ? 8.576 5.857 35.336 1.00 58.42 96 VAL B C 1
ATOM 4644 O O . VAL B 1 96 ? 8.702 6.273 34.178 1.00 65.64 96 VAL B O 1
ATOM 4657 N N . GLN B 1 97 ? 9.610 5.605 36.132 1.00 63.45 97 GLN B N 1
ATOM 4658 C CA . GLN B 1 97 ? 10.973 5.988 35.800 1.00 54.90 97 GLN B CA 1
ATOM 4659 C C . GLN B 1 97 ? 11.683 4.879 35.034 1.00 64.60 97 GLN B C 1
ATOM 4660 O O . GLN B 1 97 ? 11.438 3.690 35.253 1.00 67.90 97 GLN B O 1
ATOM 4674 N N . ASP B 1 98 ? 12.583 5.284 34.139 1.00 71.48 98 ASP B N 1
ATOM 4675 C CA . ASP B 1 98 ? 13.277 4.339 33.276 1.00 69.97 98 ASP B CA 1
ATOM 4676 C C . ASP B 1 98 ? 14.424 3.657 34.007 1.00 66.73 98 ASP B C 1
ATOM 4677 O O . ASP B 1 98 ? 15.107 4.267 34.834 1.00 75.05 98 ASP B O 1
ATOM 4686 N N . ILE B 1 99 ? 14.632 2.378 33.687 1.00 70.24 99 ILE B N 1
ATOM 4687 C CA . ILE B 1 99 ? 15.833 1.649 34.065 1.00 76.62 99 ILE B CA 1
ATOM 4688 C C . ILE B 1 99 ? 16.381 0.975 32.814 1.00 68.98 99 ILE B C 1
ATOM 4689 O O . ILE B 1 99 ? 15.654 0.704 31.855 1.00 55.14 99 ILE B O 1
ATOM 4705 N N . ASN B 1 100 ? 17.685 0.701 32.837 1.00 66.91 100 ASN B N 1
ATOM 4706 C CA . ASN B 1 100 ? 18.363 0.077 31.702 1.00 61.05 100 ASN B CA 1
ATOM 4707 C C . ASN B 1 100 ? 18.035 -1.414 31.702 1.00 55.39 100 ASN B C 1
ATOM 4708 O O . ASN B 1 100 ? 18.784 -2.255 32.206 1.00 56.05 100 ASN B O 1
ATOM 4719 N N . ASP B 1 101 ? 16.875 -1.743 31.124 1.00 55.25 101 ASP B N 1
ATOM 4720 C CA . ASP B 1 101 ? 16.427 -3.127 31.019 1.00 52.21 101 ASP B CA 1
ATOM 4721 C C . ASP B 1 101 ? 16.083 -3.504 29.582 1.00 64.06 101 ASP B C 1
ATOM 4722 O O . ASP B 1 101 ? 15.336 -4.463 29.362 1.00 72.39 101 ASP B O 1
ATOM 4731 N N . SER B 1 102 ? 16.608 -2.773 28.600 1.00 71.47 102 SER B N 1
ATOM 4732 C CA . SER B 1 102 ? 16.387 -3.065 27.188 1.00 79.11 102 SER B CA 1
ATOM 4733 C C . SER B 1 102 ? 17.740 -3.220 26.511 1.00 72.45 102 SER B C 1
ATOM 4734 O O . SER B 1 102 ? 18.548 -2.285 26.511 1.00 58.19 102 SER B O 1
ATOM 4742 N N . GLU B 1 103 ? 17.986 -4.396 25.936 1.00 75.91 103 GLU B N 1
ATOM 4743 C CA . GLU B 1 103 ? 19.264 -4.645 25.292 1.00 69.88 103 GLU B CA 1
ATOM 4744 C C . GLU B 1 103 ? 19.298 -4.012 23.902 1.00 79.25 103 GLU B C 1
ATOM 4745 O O . GLU B 1 103 ? 18.256 -3.849 23.261 1.00 70.49 103 GLU B O 1
ATOM 4757 N N . PRO B 1 104 ? 20.484 -3.640 23.415 1.00 85.09 104 PRO B N 1
ATOM 4758 C CA . PRO B 1 104 ? 20.588 -3.184 22.024 1.00 64.05 104 PRO B CA 1
ATOM 4759 C C . PRO B 1 104 ? 20.241 -4.311 21.064 1.00 58.48 104 PRO B C 1
ATOM 4760 O O . PRO B 1 104 ? 20.586 -5.473 21.290 1.00 53.73 104 PRO B O 1
ATOM 4771 N N . ARG B 1 105 ? 19.555 -3.960 19.979 1.00 67.73 105 ARG B N 1
ATOM 4772 C CA . ARG B 1 105 ? 19.059 -4.957 19.040 1.00 84.31 105 ARG B CA 1
ATOM 4773 C C . ARG B 1 105 ? 19.234 -4.470 17.610 1.00 91.48 105 ARG B C 1
ATOM 4774 O O . ARG B 1 105 ? 18.791 -3.371 17.264 1.00 95.90 105 ARG B O 1
ATOM 4795 N N . PHE B 1 106 ? 19.881 -5.294 16.787 1.00 79.58 106 PHE B N 1
ATOM 4796 C CA . PHE B 1 106 ? 20.009 -5.033 15.355 1.00 88.50 106 PHE B CA 1
ATOM 4797 C C . PHE B 1 106 ? 18.771 -5.615 14.685 1.00 87.43 106 PHE B C 1
ATOM 4798 O O . PHE B 1 106 ? 18.658 -6.830 14.508 1.00 87.07 106 PHE B O 1
ATOM 4815 N N . LEU B 1 107 ? 17.838 -4.744 14.313 1.00 90.31 107 LEU B N 1
ATOM 4816 C CA . LEU B 1 107 ? 16.541 -5.160 13.803 1.00 106.17 107 LEU B CA 1
ATOM 4817 C C . LEU B 1 107 ? 16.455 -5.166 12.281 1.00 113.95 107 LEU B C 1
ATOM 4818 O O . LEU B 1 107 ? 15.485 -5.702 11.739 1.00 122.33 107 LEU B O 1
ATOM 4834 N N . HIS B 1 108 ? 17.424 -4.571 11.584 1.00 109.94 108 HIS B N 1
ATOM 4835 C CA . HIS B 1 108 ? 17.413 -4.450 10.131 1.00 115.54 108 HIS B CA 1
ATOM 4836 C C . HIS B 1 108 ? 18.315 -5.457 9.410 1.00 121.01 108 HIS B C 1
ATOM 4837 O O . HIS B 1 108 ? 18.706 -5.207 8.265 1.00 123.94 108 HIS B O 1
ATOM 4851 N N . GLY B 1 109 ? 18.683 -6.563 10.047 1.00 119.71 109 GLY B N 1
ATOM 4852 C CA . GLY B 1 109 ? 19.454 -7.583 9.349 1.00 124.12 109 GLY B CA 1
ATOM 4853 C C . GLY B 1 109 ? 18.594 -8.400 8.392 1.00 127.80 109 GLY B C 1
ATOM 4854 O O . GLY B 1 109 ? 17.369 -8.290 8.424 1.00 134.41 109 GLY B O 1
ATOM 4858 N N . PRO B 1 110 ? 19.223 -9.222 7.528 1.00 132.99 110 PRO B N 1
ATOM 4859 C CA . PRO B 1 110 ? 20.665 -9.484 7.454 1.00 127.75 110 PRO B CA 1
ATOM 4860 C C . PRO B 1 110 ? 21.461 -8.307 6.910 1.00 118.78 110 PRO B C 1
ATOM 4861 O O . PRO B 1 110 ? 21.085 -7.712 5.900 1.00 109.04 110 PRO B O 1
ATOM 4872 N N . TYR B 1 111 ? 22.558 -7.984 7.587 1.00 127.45 111 TYR B N 1
ATOM 4873 C CA . TYR B 1 111 ? 23.415 -6.869 7.204 1.00 123.36 111 TYR B CA 1
ATOM 4874 C C . TYR B 1 111 ? 24.493 -7.387 6.262 1.00 120.41 111 TYR B C 1
ATOM 4875 O O . TYR B 1 111 ? 25.359 -8.168 6.668 1.00 111.76 111 TYR B O 1
ATOM 4893 N N . ILE B 1 112 ? 24.437 -6.962 5.002 1.00 129.16 112 ILE B N 1
ATOM 4894 C CA . ILE B 1 112 ? 25.431 -7.342 4.008 1.00 104.92 112 ILE B CA 1
ATOM 4895 C C . ILE B 1 112 ? 25.843 -6.096 3.236 1.00 95.46 112 ILE B C 1
ATOM 4896 O O . ILE B 1 112 ? 25.000 -5.263 2.883 1.00 84.71 112 ILE B O 1
ATOM 4912 N N . GLY B 1 113 ? 27.147 -5.974 2.976 1.00 106.29 113 GLY B N 1
ATOM 4913 C CA . GLY B 1 113 ? 27.688 -4.867 2.216 1.00 118.59 113 GLY B CA 1
ATOM 4914 C C . GLY B 1 113 ? 28.756 -5.343 1.249 1.00 118.51 113 GLY B C 1
ATOM 4915 O O . GLY B 1 113 ? 29.000 -6.543 1.107 1.00 113.35 113 GLY B O 1
ATOM 4919 N N . SER B 1 114 ? 29.377 -4.378 0.573 1.00 116.87 114 SER B N 1
ATOM 4920 C CA . SER B 1 114 ? 30.413 -4.677 -0.406 1.00 108.32 114 SER B CA 1
ATOM 4921 C C . SER B 1 114 ? 31.441 -3.553 -0.405 1.00 104.87 114 SER B C 1
ATOM 4922 O O . SER B 1 114 ? 31.128 -2.406 -0.072 1.00 88.00 114 SER B O 1
ATOM 4930 N N . VAL B 1 115 ? 32.671 -3.897 -0.786 1.00 109.59 115 VAL B N 1
ATOM 4931 C CA . VAL B 1 115 ? 33.770 -2.937 -0.865 1.00 113.98 115 VAL B CA 1
ATOM 4932 C C . VAL B 1 115 ? 34.731 -3.393 -1.955 1.00 117.64 115 VAL B C 1
ATOM 4933 O O . VAL B 1 115 ? 34.960 -4.593 -2.137 1.00 111.54 115 VAL B O 1
ATOM 4946 N N . ALA B 1 116 ? 35.296 -2.427 -2.676 1.00 117.91 116 ALA B N 1
ATOM 4947 C CA . ALA B 1 116 ? 36.196 -2.738 -3.778 1.00 121.43 116 ALA B CA 1
ATOM 4948 C C . ALA B 1 116 ? 37.529 -3.270 -3.264 1.00 127.14 116 ALA B C 1
ATOM 4949 O O . ALA B 1 116 ? 38.060 -2.796 -2.256 1.00 128.84 116 ALA B O 1
ATOM 4956 N N . GLU B 1 117 ? 38.069 -4.261 -3.971 1.00 135.37 117 GLU B N 1
ATOM 4957 C CA . GLU B 1 117 ? 39.347 -4.853 -3.601 1.00 129.98 117 GLU B CA 1
ATOM 4958 C C . GLU B 1 117 ? 40.462 -3.814 -3.671 1.00 111.43 117 GLU B C 1
ATOM 4959 O O . GLU B 1 117 ? 40.370 -2.804 -4.373 1.00 107.53 117 GLU B O 1
ATOM 4971 N N . LEU B 1 118 ? 41.529 -4.075 -2.919 1.00 110.83 118 LEU B N 1
ATOM 4972 C CA . LEU B 1 118 ? 42.713 -3.222 -2.903 1.00 122.65 118 LEU B CA 1
ATOM 4973 C C . LEU B 1 118 ? 42.382 -1.794 -2.480 1.00 118.78 118 LEU B C 1
ATOM 4974 O O . LEU B 1 118 ? 43.136 -0.863 -2.780 1.00 119.59 118 LEU B O 1
ATOM 4990 N N . SER B 1 119 ? 41.264 -1.605 -1.783 1.00 114.68 119 SER B N 1
ATOM 4991 C CA . SER B 1 119 ? 40.865 -0.283 -1.335 1.00 113.87 119 SER B CA 1
ATOM 4992 C C . SER B 1 119 ? 41.810 0.233 -0.251 1.00 109.63 119 SER B C 1
ATOM 4993 O O . SER B 1 119 ? 42.465 -0.551 0.441 1.00 95.59 119 SER B O 1
ATOM 5001 N N . PRO B 1 120 ? 41.898 1.552 -0.085 1.00 116.08 120 PRO B N 1
ATOM 5002 C CA . PRO B 1 120 ? 42.725 2.104 0.993 1.00 117.60 120 PRO B CA 1
ATOM 5003 C C . PRO B 1 120 ? 42.177 1.736 2.364 1.00 126.32 120 PRO B C 1
ATOM 5004 O O . PRO B 1 120 ? 41.001 1.407 2.532 1.00 140.68 120 PRO B O 1
ATOM 5015 N N . THR B 1 121 ? 43.061 1.798 3.356 1.00 121.25 121 THR B N 1
ATOM 5016 C CA . THR B 1 121 ? 42.653 1.586 4.739 1.00 115.66 121 THR B CA 1
ATOM 5017 C C . THR B 1 121 ? 41.747 2.726 5.192 1.00 128.17 121 THR B C 1
ATOM 5018 O O . THR B 1 121 ? 42.075 3.904 5.013 1.00 114.00 121 THR B O 1
ATOM 5029 N N . GLY B 1 122 ? 40.608 2.372 5.781 1.00 138.94 122 GLY B N 1
ATOM 5030 C CA . GLY B 1 122 ? 39.638 3.345 6.234 1.00 125.21 122 GLY B CA 1
ATOM 5031 C C . GLY B 1 122 ? 38.473 3.584 5.300 1.00 127.71 122 GLY B C 1
ATOM 5032 O O . GLY B 1 122 ? 37.753 4.573 5.481 1.00 117.60 122 GLY B O 1
ATOM 5036 N N . THR B 1 123 ? 38.265 2.719 4.311 1.00 123.20 123 THR B N 1
ATOM 5037 C CA . THR B 1 123 ? 37.194 2.904 3.340 1.00 122.64 123 THR B CA 1
ATOM 5038 C C . THR B 1 123 ? 35.853 2.524 3.955 1.00 118.02 123 THR B C 1
ATOM 5039 O O . THR B 1 123 ? 35.687 1.411 4.465 1.00 113.61 123 THR B O 1
ATOM 5050 N N . SER B 1 124 ? 34.899 3.450 3.906 1.00 122.26 124 SER B N 1
ATOM 5051 C CA . SER B 1 124 ? 33.562 3.170 4.411 1.00 101.45 124 SER B CA 1
ATOM 5052 C C . SER B 1 124 ? 32.938 2.030 3.617 1.00 106.92 124 SER B C 1
ATOM 5053 O O . SER B 1 124 ? 32.841 2.095 2.388 1.00 118.74 124 SER B O 1
ATOM 5061 N N . VAL B 1 125 ? 32.515 0.986 4.326 1.00 102.40 125 VAL B N 1
ATOM 5062 C CA . VAL B 1 125 ? 31.913 -0.189 3.707 1.00 102.14 125 VAL B CA 1
ATOM 5063 C C . VAL B 1 125 ? 30.398 -0.073 3.791 1.00 111.97 125 VAL B C 1
ATOM 5064 O O . VAL B 1 125 ? 29.707 0.004 2.769 1.00 121.41 125 VAL B O 1
ATOM 5077 N N . MET B 1 126 ? 29.880 -0.067 5.014 1.00 120.32 126 MET B N 1
ATOM 5078 C CA . MET B 1 126 ? 28.451 0.046 5.267 1.00 104.75 126 MET B CA 1
ATOM 5079 C C . MET B 1 126 ? 28.274 0.573 6.684 1.00 96.03 126 MET B C 1
ATOM 5080 O O . MET B 1 126 ? 29.247 0.799 7.408 1.00 85.43 126 MET B O 1
ATOM 5094 N N . GLN B 1 127 ? 27.020 0.774 7.078 1.00 123.04 127 GLN B N 1
ATOM 5095 C CA . GLN B 1 127 ? 26.698 1.232 8.421 1.00 114.40 127 GLN B CA 1
ATOM 5096 C C . GLN B 1 127 ? 25.636 0.327 9.027 1.00 108.87 127 GLN B C 1
ATOM 5097 O O . GLN B 1 127 ? 24.735 -0.144 8.327 1.00 104.10 127 GLN B O 1
ATOM 5111 N N . VAL B 1 128 ? 25.755 0.083 10.329 1.00 110.94 128 VAL B N 1
ATOM 5112 C CA . VAL B 1 128 ? 24.758 -0.656 11.091 1.00 108.60 128 VAL B CA 1
ATOM 5113 C C . VAL B 1 128 ? 24.262 0.237 12.219 1.00 104.77 128 VAL B C 1
ATOM 5114 O O . VAL B 1 128 ? 25.038 0.993 12.812 1.00 98.75 128 VAL B O 1
ATOM 5127 N N . MET B 1 129 ? 22.965 0.147 12.509 1.00 104.04 129 MET B N 1
ATOM 5128 C CA . MET B 1 129 ? 22.328 0.949 13.549 1.00 103.70 129 MET B CA 1
ATOM 5129 C C . MET B 1 129 ? 21.542 0.017 14.457 1.00 91.77 129 MET B C 1
ATOM 5130 O O . MET B 1 129 ? 20.522 -0.546 14.044 1.00 89.02 129 MET B O 1
ATOM 5144 N N . ALA B 1 130 ? 22.018 -0.148 15.686 1.00 87.01 130 ALA B N 1
ATOM 5145 C CA . ALA B 1 130 ? 21.253 -0.848 16.700 1.00 85.33 130 ALA B CA 1
ATOM 5146 C C . ALA B 1 130 ? 20.258 0.108 17.351 1.00 80.84 130 ALA B C 1
ATOM 5147 O O . ALA B 1 130 ? 20.399 1.333 17.289 1.00 75.69 130 ALA B O 1
ATOM 5154 N N . SER B 1 131 ? 19.245 -0.470 17.989 1.00 94.11 131 SER B N 1
ATOM 5155 C CA . SER B 1 131 ? 18.214 0.293 18.672 1.00 81.46 131 SER B CA 1
ATOM 5156 C C . SER B 1 131 ? 18.146 -0.131 20.131 1.00 58.88 131 SER B C 1
ATOM 5157 O O . SER B 1 131 ? 18.454 -1.275 20.475 1.00 63.97 131 SER B O 1
ATOM 5165 N N . ASP B 1 132 ? 17.737 0.806 20.985 1.00 68.81 132 ASP B N 1
ATOM 5166 C CA . ASP B 1 132 ? 17.623 0.557 22.418 1.00 75.09 132 ASP B CA 1
ATOM 5167 C C . ASP B 1 132 ? 16.312 1.156 22.900 1.00 58.82 132 ASP B C 1
ATOM 5168 O O . ASP B 1 132 ? 16.103 2.368 22.790 1.00 55.77 132 ASP B O 1
ATOM 5177 N N . ALA B 1 133 ? 15.434 0.310 23.436 1.00 45.81 133 ALA B N 1
ATOM 5178 C CA . ALA B 1 133 ? 14.094 0.744 23.816 1.00 62.32 133 ALA B CA 1
ATOM 5179 C C . ALA B 1 133 ? 14.064 1.579 25.090 1.00 60.91 133 ALA B C 1
ATOM 5180 O O . ALA B 1 133 ? 12.988 2.073 25.446 1.00 55.33 133 ALA B O 1
ATOM 5187 N N . ASP B 1 134 ? 15.190 1.765 25.775 1.00 64.99 134 ASP B N 1
ATOM 5188 C CA . ASP B 1 134 ? 15.193 2.521 27.019 1.00 70.63 134 ASP B CA 1
ATOM 5189 C C . ASP B 1 134 ? 15.059 4.016 26.733 1.00 71.03 134 ASP B C 1
ATOM 5190 O O . ASP B 1 134 ? 14.939 4.455 25.586 1.00 69.40 134 ASP B O 1
ATOM 5199 N N . ASP B 1 135 ? 15.081 4.806 27.806 1.00 79.76 135 ASP B N 1
ATOM 5200 C CA . ASP B 1 135 ? 14.892 6.248 27.726 1.00 74.96 135 ASP B CA 1
ATOM 5201 C C . ASP B 1 135 ? 16.189 6.923 27.296 1.00 83.70 135 ASP B C 1
ATOM 5202 O O . ASP B 1 135 ? 17.167 6.916 28.054 1.00 77.60 135 ASP B O 1
ATOM 5211 N N . PRO B 1 136 ? 16.244 7.521 26.099 1.00 89.85 136 PRO B N 1
ATOM 5212 C CA . PRO B 1 136 ? 17.461 8.245 25.705 1.00 90.26 136 PRO B CA 1
ATOM 5213 C C . PRO B 1 136 ? 17.602 9.605 26.362 1.00 84.09 136 PRO B C 1
ATOM 5214 O O . PRO B 1 136 ? 18.721 10.132 26.414 1.00 92.51 136 PRO B O 1
ATOM 5225 N N . THR B 1 137 ? 16.514 10.182 26.867 1.00 94.06 137 THR B N 1
ATOM 5226 C CA . THR B 1 137 ? 16.543 11.517 27.450 1.00 95.78 137 THR B CA 1
ATOM 5227 C C . THR B 1 137 ? 16.967 11.518 28.914 1.00 84.06 137 THR B C 1
ATOM 5228 O O . THR B 1 137 ? 17.019 12.590 29.525 1.00 86.40 137 THR B O 1
ATOM 5239 N N . TYR B 1 138 ? 17.260 10.356 29.491 1.00 84.46 138 TYR B N 1
ATOM 5240 C CA . TYR B 1 138 ? 17.642 10.275 30.897 1.00 73.26 138 TYR B CA 1
ATOM 5241 C C . TYR B 1 138 ? 18.659 9.159 31.067 1.00 81.97 138 TYR B C 1
ATOM 5242 O O . TYR B 1 138 ? 18.333 7.986 30.856 1.00 91.50 138 TYR B O 1
ATOM 5260 N N . GLY B 1 139 ? 19.877 9.521 31.451 1.00 76.78 139 GLY B N 1
ATOM 5261 C CA . GLY B 1 139 ? 20.931 8.546 31.654 1.00 73.38 139 GLY B CA 1
ATOM 5262 C C . GLY B 1 139 ? 21.448 7.979 30.343 1.00 92.10 139 GLY B C 1
ATOM 5263 O O . GLY B 1 139 ? 20.960 8.273 29.253 1.00 93.28 139 GLY B O 1
ATOM 5267 N N . SER B 1 140 ? 22.472 7.135 30.472 1.00 92.98 140 SER B N 1
ATOM 5268 C CA . SER B 1 140 ? 23.082 6.459 29.336 1.00 87.20 140 SER B CA 1
ATOM 5269 C C . SER B 1 140 ? 22.451 5.100 29.047 1.00 81.45 140 SER B C 1
ATOM 5270 O O . SER B 1 140 ? 23.087 4.259 28.402 1.00 84.09 140 SER B O 1
ATOM 5278 N N . SER B 1 141 ? 21.221 4.865 29.510 1.00 86.03 141 SER B N 1
ATOM 5279 C CA . SER B 1 141 ? 20.581 3.572 29.295 1.00 81.67 141 SER B CA 1
ATOM 5280 C C . SER B 1 141 ? 20.388 3.258 27.817 1.00 72.71 141 SER B C 1
ATOM 5281 O O . SER B 1 141 ? 20.229 2.084 27.461 1.00 71.74 141 SER B O 1
ATOM 5289 N N . ALA B 1 142 ? 20.399 4.274 26.949 1.00 82.68 142 ALA B N 1
ATOM 5290 C CA . ALA B 1 142 ? 20.214 4.071 25.517 1.00 80.23 142 ALA B CA 1
ATOM 5291 C C . ALA B 1 142 ? 21.337 4.682 24.687 1.00 81.12 142 ALA B C 1
ATOM 5292 O O . ALA B 1 142 ? 21.187 4.807 23.466 1.00 86.54 142 ALA B O 1
ATOM 5299 N N . ARG B 1 143 ? 22.451 5.066 25.307 1.00 74.02 143 ARG B N 1
ATOM 5300 C CA . ARG B 1 143 ? 23.600 5.600 24.583 1.00 81.86 143 ARG B CA 1
ATOM 5301 C C . ARG B 1 143 ? 24.534 4.442 24.252 1.00 74.46 143 ARG B C 1
ATOM 5302 O O . ARG B 1 143 ? 25.143 3.851 25.149 1.00 76.46 143 ARG B O 1
ATOM 5323 N N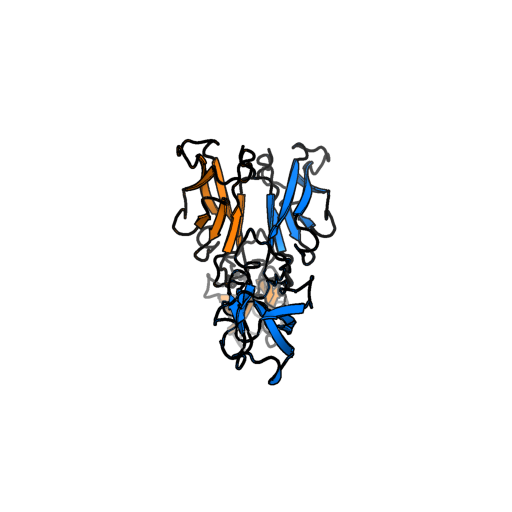 . LEU B 1 144 ? 24.646 4.121 22.966 1.00 79.19 144 LEU B N 1
ATOM 5324 C CA . LEU B 1 144 ? 25.304 2.905 22.513 1.00 86.64 144 LEU B CA 1
ATOM 5325 C C . LEU B 1 144 ? 26.711 3.186 21.994 1.00 84.46 144 LEU B C 1
ATOM 5326 O O . LEU B 1 144 ? 27.044 4.299 21.579 1.00 87.83 144 LEU B O 1
ATOM 5342 N N . VAL B 1 145 ? 27.539 2.143 22.025 1.00 74.66 145 VAL B N 1
ATOM 5343 C CA . VAL B 1 145 ? 28.898 2.185 21.498 1.00 63.50 145 VAL B CA 1
ATOM 5344 C C . VAL B 1 145 ? 29.127 0.895 20.721 1.00 88.58 145 VAL B C 1
ATOM 5345 O O . VAL B 1 145 ? 29.006 -0.200 21.281 1.00 83.22 145 VAL B O 1
ATOM 5358 N N . TYR B 1 146 ? 29.453 1.020 19.438 1.00 91.74 146 TYR B N 1
ATOM 5359 C CA . TYR B 1 146 ? 29.656 -0.131 18.571 1.00 83.00 146 TYR B CA 1
ATOM 5360 C C . TYR B 1 146 ? 31.117 -0.566 18.600 1.00 65.79 146 TYR B C 1
ATOM 5361 O O . TYR B 1 146 ? 32.020 0.245 18.819 1.00 64.85 146 TYR B O 1
ATOM 5379 N N . SER B 1 147 ? 31.343 -1.861 18.380 1.00 77.38 147 SER B N 1
ATOM 5380 C CA . SER B 1 147 ? 32.688 -2.413 18.487 1.00 86.94 147 SER B CA 1
ATOM 5381 C C . SER B 1 147 ? 32.768 -3.739 17.743 1.00 112.29 147 SER B C 1
ATOM 5382 O O . SER B 1 147 ? 31.750 -4.347 17.401 1.00 112.61 147 SER B O 1
ATOM 5390 N N . VAL B 1 148 ? 34.003 -4.174 17.499 1.00 114.96 148 VAL B N 1
ATOM 5391 C CA . VAL B 1 148 ? 34.283 -5.487 16.931 1.00 117.76 148 VAL B CA 1
ATOM 5392 C C . VAL B 1 148 ? 34.959 -6.346 17.994 1.00 126.82 148 VAL B C 1
ATOM 5393 O O . VAL B 1 148 ? 35.320 -5.877 19.074 1.00 131.71 148 VAL B O 1
ATOM 5406 N N . LEU B 1 149 ? 35.136 -7.623 17.671 1.00 137.51 149 LEU B N 1
ATOM 5407 C CA . LEU B 1 149 ? 35.868 -8.524 18.545 1.00 160.06 149 LEU B CA 1
ATOM 5408 C C . LEU B 1 149 ? 37.364 -8.224 18.481 1.00 176.04 149 LEU B C 1
ATOM 5409 O O . LEU B 1 149 ? 37.875 -7.661 17.510 1.00 191.88 149 LEU B O 1
ATOM 5425 N N . ASP B 1 150 ? 38.071 -8.613 19.545 1.00 181.68 150 ASP B N 1
ATOM 5426 C CA . ASP B 1 150 ? 39.517 -8.415 19.587 1.00 180.32 150 ASP B CA 1
ATOM 5427 C C . ASP B 1 150 ? 40.231 -9.208 18.500 1.00 181.47 150 ASP B C 1
ATOM 5428 O O . ASP B 1 150 ? 41.245 -8.747 17.963 1.00 178.55 150 ASP B O 1
ATOM 5437 N N . GLY B 1 151 ? 39.726 -10.391 18.159 1.00 189.78 151 GLY B N 1
ATOM 5438 C CA . GLY B 1 151 ? 40.355 -11.221 17.149 1.00 185.01 151 GLY B CA 1
ATOM 5439 C C . GLY B 1 151 ? 39.825 -10.946 15.756 1.00 167.95 151 GLY B C 1
ATOM 5440 O O . GLY B 1 151 ? 39.637 -11.873 14.961 1.00 153.06 151 GLY B O 1
ATOM 5444 N N . GLU B 1 152 ? 39.581 -9.673 15.450 1.00 164.75 152 GLU B N 1
ATOM 5445 C CA . GLU B 1 152 ? 39.098 -9.246 14.137 1.00 137.74 152 GLU B CA 1
ATOM 5446 C C . GLU B 1 152 ? 40.025 -8.159 13.597 1.00 129.60 152 GLU B C 1
ATOM 5447 O O . GLU B 1 152 ? 39.899 -6.989 13.972 1.00 103.93 152 GLU B O 1
ATOM 5459 N N . HIS B 1 153 ? 40.956 -8.540 12.721 1.00 146.92 153 HIS B N 1
ATOM 5460 C CA . HIS B 1 153 ? 41.977 -7.633 12.204 1.00 145.87 153 HIS B CA 1
ATOM 5461 C C . HIS B 1 153 ? 41.867 -7.460 10.693 1.00 141.99 153 HIS B C 1
ATOM 5462 O O . HIS B 1 153 ? 42.871 -7.378 9.982 1.00 132.59 153 HIS B O 1
ATOM 5476 N N . HIS B 1 154 ? 40.638 -7.406 10.185 1.00 136.94 154 HIS B N 1
ATOM 5477 C CA . HIS B 1 154 ? 40.371 -7.025 8.802 1.00 121.45 154 HIS B CA 1
ATOM 5478 C C . HIS B 1 154 ? 39.586 -5.730 8.680 1.00 125.60 154 HIS B C 1
ATOM 5479 O O . HIS B 1 154 ? 39.828 -4.959 7.749 1.00 113.85 154 HIS B O 1
ATOM 5493 N N . PHE B 1 155 ? 38.653 -5.469 9.594 1.00 133.87 155 PHE B N 1
ATOM 5494 C CA . PHE B 1 155 ? 37.851 -4.257 9.555 1.00 120.85 155 PHE B CA 1
ATOM 5495 C C . PHE B 1 155 ? 37.773 -3.659 10.954 1.00 106.56 155 PHE B C 1
ATOM 5496 O O . PHE B 1 155 ? 37.959 -4.349 11.959 1.00 92.27 155 PHE B O 1
ATOM 5513 N N . THR B 1 156 ? 37.494 -2.361 11.005 1.00 103.81 156 THR B N 1
ATOM 5514 C CA . THR B 1 156 ? 37.215 -1.651 12.247 1.00 112.48 156 THR B CA 1
ATOM 5515 C C . THR B 1 156 ? 35.814 -1.049 12.173 1.00 124.80 156 THR B C 1
ATOM 5516 O O . THR B 1 156 ? 35.133 -1.130 11.148 1.00 130.90 156 THR B O 1
ATOM 5527 N N . VAL B 1 157 ? 35.383 -0.439 13.276 1.00 111.05 157 VAL B N 1
ATOM 5528 C CA . VAL B 1 157 ? 34.065 0.182 13.353 1.00 93.43 157 VAL B CA 1
ATOM 5529 C C . VAL B 1 157 ? 34.169 1.454 14.183 1.00 76.04 157 VAL B C 1
ATOM 5530 O O . VAL B 1 157 ? 34.777 1.453 15.258 1.00 85.48 157 VAL B O 1
ATOM 5543 N N . ASP B 1 158 ? 33.593 2.536 13.676 1.00 89.04 158 ASP B N 1
ATOM 5544 C CA . ASP B 1 158 ? 33.519 3.765 14.450 1.00 94.43 158 ASP B CA 1
ATOM 5545 C C . ASP B 1 158 ? 32.713 3.513 15.724 1.00 92.80 158 ASP B C 1
ATOM 5546 O O . ASP B 1 158 ? 31.677 2.841 15.679 1.00 98.53 158 ASP B O 1
ATOM 5555 N N . PRO B 1 159 ? 33.156 4.031 16.873 1.00 88.57 159 PRO B N 1
ATOM 5556 C CA . PRO B 1 159 ? 32.501 3.636 18.131 1.00 83.18 159 PRO B CA 1
ATOM 5557 C C . PRO B 1 159 ? 31.068 4.122 18.252 1.00 86.47 159 PRO B C 1
ATOM 5558 O O . PRO B 1 159 ? 30.207 3.367 18.722 1.00 89.38 159 PRO B O 1
ATOM 5569 N N . LYS B 1 160 ? 30.781 5.355 17.834 1.00 94.25 160 LYS B N 1
ATOM 5570 C CA . LYS B 1 160 ? 29.482 5.964 18.087 1.00 89.07 160 LYS B CA 1
ATOM 5571 C C . LYS B 1 160 ? 28.559 5.981 16.875 1.00 86.58 160 LYS B C 1
ATOM 5572 O O . LYS B 1 160 ? 27.343 6.105 17.052 1.00 95.45 160 LYS B O 1
ATOM 5591 N N . THR B 1 161 ? 29.094 5.866 15.659 1.00 91.96 161 THR B N 1
ATOM 5592 C CA . THR B 1 161 ? 28.269 5.880 14.456 1.00 96.51 161 THR B CA 1
ATOM 5593 C C . THR B 1 161 ? 27.997 4.491 13.901 1.00 91.93 161 THR B C 1
ATOM 5594 O O . THR B 1 161 ? 26.971 4.288 13.244 1.00 84.33 161 THR B O 1
ATOM 5605 N N . GLY B 1 162 ? 28.885 3.533 14.152 1.00 94.61 162 GLY B N 1
ATOM 5606 C CA . GLY B 1 162 ? 28.689 2.187 13.656 1.00 94.35 162 GLY B CA 1
ATOM 5607 C C . GLY B 1 162 ? 28.943 2.000 12.179 1.00 96.94 162 GLY B C 1
ATOM 5608 O O . GLY B 1 162 ? 28.394 1.069 11.584 1.00 98.54 162 GLY B O 1
ATOM 5612 N N . VAL B 1 163 ? 29.762 2.852 11.564 1.00 107.47 163 VAL B N 1
ATOM 5613 C CA . VAL B 1 163 ? 30.141 2.679 10.166 1.00 106.75 163 VAL B CA 1
ATOM 5614 C C . VAL B 1 163 ? 31.367 1.776 10.112 1.00 101.98 163 VAL B C 1
ATOM 5615 O O . VAL B 1 163 ? 32.365 2.019 10.800 1.00 91.35 163 VAL B O 1
ATOM 5628 N N . ILE B 1 164 ? 31.280 0.717 9.318 1.00 99.92 164 ILE B N 1
ATOM 5629 C CA . ILE B 1 164 ? 32.377 -0.233 9.182 1.00 95.04 164 ILE B CA 1
ATOM 5630 C C . ILE B 1 164 ? 33.432 0.347 8.250 1.00 119.81 164 ILE B C 1
ATOM 5631 O O . ILE B 1 164 ? 33.112 0.965 7.227 1.00 124.05 164 ILE B O 1
ATOM 5647 N N . ARG B 1 165 ? 34.701 0.151 8.605 1.00 129.17 165 ARG B N 1
ATOM 5648 C CA . ARG B 1 165 ? 35.824 0.607 7.797 1.00 118.22 165 ARG B CA 1
ATOM 5649 C C . ARG B 1 165 ? 36.861 -0.502 7.696 1.00 116.78 165 ARG B C 1
ATOM 5650 O O . ARG B 1 165 ? 37.072 -1.257 8.651 1.00 119.49 165 ARG B O 1
ATOM 5671 N N . THR B 1 166 ? 37.504 -0.595 6.536 1.00 122.92 166 THR B N 1
ATOM 5672 C CA . THR B 1 166 ? 38.566 -1.573 6.347 1.00 127.45 166 THR B CA 1
ATOM 5673 C C . THR B 1 166 ? 39.773 -1.214 7.204 1.00 120.48 166 THR B C 1
ATOM 5674 O O . THR B 1 166 ? 40.145 -0.044 7.328 1.00 102.71 166 THR B O 1
ATOM 5685 N N . ALA B 1 167 ? 40.385 -2.236 7.803 1.00 121.11 167 ALA B N 1
ATOM 5686 C CA . ALA B 1 167 ? 41.588 -2.061 8.605 1.00 117.79 167 ALA B CA 1
ATOM 5687 C C . ALA B 1 167 ? 42.858 -2.506 7.892 1.00 131.39 167 ALA B C 1
ATOM 5688 O O . ALA B 1 167 ? 43.952 -2.298 8.428 1.00 130.47 167 ALA B O 1
ATOM 5695 N N . VAL B 1 168 ? 42.746 -3.103 6.710 1.00 129.74 168 VAL B N 1
ATOM 5696 C CA . VAL B 1 168 ? 43.915 -3.546 5.954 1.00 118.99 168 VAL B CA 1
ATOM 5697 C C . VAL B 1 168 ? 43.708 -3.142 4.498 1.00 120.16 168 VAL B C 1
ATOM 5698 O O . VAL B 1 168 ? 42.571 -3.177 4.007 1.00 125.82 168 VAL B O 1
ATOM 5711 N N . PRO B 1 169 ? 44.765 -2.754 3.768 1.00 123.28 169 PRO B N 1
ATOM 5712 C CA . PRO B 1 169 ? 44.572 -2.298 2.384 1.00 116.90 169 PRO B CA 1
ATOM 5713 C C . PRO B 1 169 ? 44.710 -3.379 1.322 1.00 99.68 169 PRO B C 1
ATOM 5714 O O . PRO B 1 169 ? 44.238 -3.195 0.196 1.00 100.35 169 PRO B O 1
ATOM 5725 N N . ASP B 1 170 ? 45.340 -4.502 1.655 1.00 106.80 170 ASP B N 1
ATOM 5726 C CA . ASP B 1 170 ? 45.660 -5.526 0.658 1.00 113.33 170 ASP B CA 1
ATOM 5727 C C . ASP B 1 170 ? 44.620 -6.646 0.708 1.00 111.52 170 ASP B C 1
ATOM 5728 O O . ASP B 1 170 ? 44.897 -7.791 1.067 1.00 117.33 170 ASP B O 1
ATOM 5737 N N . LEU B 1 171 ? 43.399 -6.287 0.323 1.00 101.59 171 LEU B N 1
ATOM 5738 C CA . LEU B 1 171 ? 42.287 -7.234 0.262 1.00 117.96 171 LEU B CA 1
ATOM 5739 C C . LEU B 1 171 ? 42.105 -7.651 -1.194 1.00 127.13 171 LEU B C 1
ATOM 5740 O O . LEU B 1 171 ? 41.332 -7.052 -1.942 1.00 130.46 171 LEU B O 1
ATOM 5756 N N . ASP B 1 172 ? 42.832 -8.688 -1.598 1.00 138.67 172 ASP B N 1
ATOM 5757 C CA . ASP B 1 172 ? 42.693 -9.233 -2.941 1.00 150.16 172 ASP B CA 1
ATOM 5758 C C . ASP B 1 172 ? 41.511 -10.193 -2.988 1.00 145.36 172 ASP B C 1
ATOM 5759 O O . ASP B 1 172 ? 41.438 -11.144 -2.203 1.00 147.80 172 ASP B O 1
ATOM 5768 N N . ARG B 1 173 ? 40.582 -9.940 -3.913 1.00 147.38 173 ARG B N 1
ATOM 5769 C CA . ARG B 1 173 ? 39.372 -10.749 -3.995 1.00 145.57 173 ARG B CA 1
ATOM 5770 C C . ARG B 1 173 ? 39.669 -12.201 -4.342 1.00 144.02 173 ARG B C 1
ATOM 5771 O O . ARG B 1 173 ? 38.848 -13.077 -4.048 1.00 163.81 173 ARG B O 1
ATOM 5792 N N . GLU B 1 174 ? 40.820 -12.478 -4.958 1.00 148.45 174 GLU B N 1
ATOM 5793 C CA . GLU B 1 174 ? 41.117 -13.840 -5.385 1.00 151.25 174 GLU B CA 1
ATOM 5794 C C . GLU B 1 174 ? 41.472 -14.736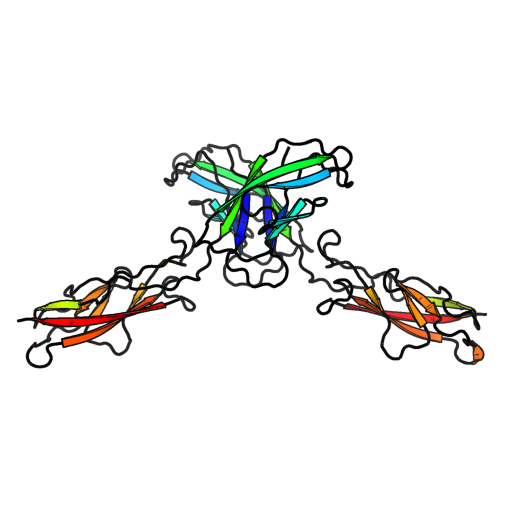 -4.203 1.00 145.26 174 GLU B C 1
ATOM 5795 O O . GLU B 1 174 ? 41.134 -15.925 -4.207 1.00 134.50 174 GLU B O 1
ATOM 5807 N N . SER B 1 175 ? 42.144 -14.190 -3.186 1.00 149.68 175 SER B N 1
ATOM 5808 C CA . SER B 1 175 ? 42.534 -15.000 -2.036 1.00 152.58 175 SER B CA 1
ATOM 5809 C C . SER B 1 175 ? 41.333 -15.338 -1.161 1.00 155.42 175 SER B C 1
ATOM 5810 O O . SER B 1 175 ? 41.178 -16.485 -0.725 1.00 171.51 175 SER B O 1
ATOM 5818 N N . GLN B 1 176 ? 40.475 -14.356 -0.892 1.00 161.75 176 GLN B N 1
ATOM 5819 C CA . GLN B 1 176 ? 39.266 -14.587 -0.104 1.00 161.05 176 GLN B CA 1
ATOM 5820 C C . GLN B 1 176 ? 38.262 -13.503 -0.455 1.00 158.44 176 GLN B C 1
ATOM 5821 O O . GLN B 1 176 ? 38.535 -12.315 -0.256 1.00 158.02 176 GLN B O 1
ATOM 5835 N N . GLU B 1 177 ? 37.104 -13.912 -0.972 1.00 148.60 177 GLU B N 1
ATOM 5836 C CA . GLU B 1 177 ? 36.117 -12.978 -1.493 1.00 158.70 177 GLU B CA 1
ATOM 5837 C C . GLU B 1 177 ? 35.055 -12.592 -0.473 1.00 163.11 177 GLU B C 1
ATOM 5838 O O . GLU B 1 177 ? 34.363 -11.588 -0.675 1.00 157.68 177 GLU B O 1
ATOM 5850 N N . ARG B 1 178 ? 34.910 -13.352 0.612 1.00 176.36 178 ARG B N 1
ATOM 5851 C CA . ARG B 1 178 ? 33.796 -13.173 1.534 1.00 160.25 178 ARG B CA 1
ATOM 5852 C C . ARG B 1 178 ? 34.302 -13.213 2.967 1.00 140.45 178 ARG B C 1
ATOM 5853 O O . ARG B 1 178 ? 35.095 -14.090 3.325 1.00 134.07 178 ARG B O 1
ATOM 5874 N N . TYR B 1 179 ? 33.842 -12.263 3.782 1.00 129.45 179 TYR B N 1
ATOM 5875 C CA . TYR B 1 179 ? 34.169 -12.207 5.200 1.00 136.98 179 TYR B CA 1
ATOM 5876 C C . TYR B 1 179 ? 32.885 -12.027 6.000 1.00 145.63 179 TYR B C 1
ATOM 5877 O O . TYR B 1 179 ? 31.998 -11.266 5.599 1.00 152.48 179 TYR B O 1
ATOM 5895 N N . GLU B 1 180 ? 32.789 -12.728 7.129 1.00 154.13 180 GLU B N 1
ATOM 5896 C CA . GLU B 1 180 ? 31.668 -12.592 8.058 1.00 135.09 180 GLU B CA 1
ATOM 5897 C C . GLU B 1 180 ? 32.174 -11.962 9.351 1.00 123.84 180 GLU B C 1
ATOM 5898 O O . GLU B 1 180 ? 32.880 -12.612 10.130 1.00 118.20 180 GLU B O 1
ATOM 5910 N N . VAL B 1 181 ? 31.815 -10.699 9.576 1.00 123.06 181 VAL B N 1
ATOM 5911 C CA . VAL B 1 181 ? 32.238 -9.945 10.751 1.00 127.00 181 VAL B CA 1
ATOM 5912 C C . VAL B 1 181 ? 31.047 -9.773 11.685 1.00 129.08 181 VAL B C 1
ATOM 5913 O O . VAL B 1 181 ? 29.924 -9.512 11.239 1.00 127.40 181 VAL B O 1
ATOM 5926 N N . VAL B 1 182 ? 31.300 -9.920 12.984 1.00 126.38 182 VAL B N 1
ATOM 5927 C CA . VAL B 1 182 ? 30.287 -9.737 14.017 1.00 111.75 182 VAL B CA 1
ATOM 5928 C C . VAL B 1 182 ? 30.480 -8.366 14.648 1.00 101.15 182 VAL B C 1
ATOM 5929 O O . VAL B 1 182 ? 31.611 -7.953 14.937 1.00 93.28 182 VAL B O 1
ATOM 5942 N N . ILE B 1 183 ? 29.373 -7.657 14.865 1.00 97.70 183 ILE B N 1
ATOM 5943 C CA . ILE B 1 183 ? 29.390 -6.328 15.462 1.00 105.71 183 ILE B CA 1
ATOM 5944 C C . ILE B 1 183 ? 28.628 -6.366 16.779 1.00 112.41 183 ILE B C 1
ATOM 5945 O O . ILE B 1 183 ? 27.644 -7.097 16.929 1.00 114.94 183 ILE B O 1
ATOM 5961 N N . GLN B 1 184 ? 29.096 -5.570 17.741 1.00 107.68 184 GLN B N 1
ATOM 5962 C CA . GLN B 1 184 ? 28.530 -5.536 19.083 1.00 106.13 184 GLN B CA 1
ATOM 5963 C C . GLN B 1 184 ? 28.184 -4.102 19.457 1.00 99.53 184 GLN B C 1
ATOM 5964 O O . GLN B 1 184 ? 29.042 -3.216 19.392 1.00 93.33 184 GLN B O 1
ATOM 5978 N N . ALA B 1 185 ? 26.931 -3.883 19.847 1.00 103.43 185 ALA B N 1
ATOM 5979 C CA . ALA B 1 185 ? 26.467 -2.604 20.368 1.00 86.33 185 ALA B CA 1
ATOM 5980 C C . ALA B 1 185 ? 26.225 -2.749 21.863 1.00 80.71 185 ALA B C 1
ATOM 5981 O O . ALA B 1 185 ? 25.574 -3.705 22.297 1.00 72.75 185 ALA B O 1
ATOM 5988 N N . THR B 1 186 ? 26.746 -1.806 22.646 1.00 77.21 186 THR B N 1
ATOM 5989 C CA . THR B 1 186 ? 26.663 -1.864 24.099 1.00 78.85 186 THR B CA 1
ATOM 5990 C C . THR B 1 186 ? 26.189 -0.522 24.635 1.00 78.65 186 THR B C 1
ATOM 5991 O O . THR B 1 186 ? 26.742 0.520 24.270 1.00 74.91 186 THR B O 1
ATOM 6002 N N . ASP B 1 187 ? 25.171 -0.543 25.499 1.00 75.43 187 ASP B N 1
ATOM 6003 C CA . ASP B 1 187 ? 24.661 0.696 26.074 1.00 75.18 187 ASP B CA 1
ATOM 6004 C C . ASP B 1 187 ? 25.507 1.097 27.279 1.00 79.57 187 ASP B C 1
ATOM 6005 O O . ASP B 1 187 ? 26.612 0.578 27.465 1.00 82.47 187 ASP B O 1
ATOM 6014 N N . MET B 1 188 ? 25.003 2.021 28.097 1.00 70.99 188 MET B N 1
ATOM 6015 C CA . MET B 1 188 ? 25.768 2.584 29.209 1.00 74.28 188 MET B CA 1
ATOM 6016 C C . MET B 1 188 ? 27.095 3.171 28.738 1.00 85.34 188 MET B C 1
ATOM 6017 O O . MET B 1 188 ? 28.047 3.276 29.519 1.00 92.92 188 MET B O 1
ATOM 6031 N N . ALA B 1 189 ? 27.170 3.556 27.464 1.00 80.46 189 ALA B N 1
ATOM 6032 C CA . ALA B 1 189 ? 28.380 4.130 26.881 1.00 71.20 189 ALA B CA 1
ATOM 6033 C C . ALA B 1 189 ? 29.563 3.169 26.964 1.00 87.12 189 ALA B C 1
ATOM 6034 O O . ALA B 1 189 ? 30.716 3.596 27.049 1.00 85.71 189 ALA B O 1
ATOM 6041 N N . GLY B 1 190 ? 29.292 1.863 26.944 1.00 87.97 190 GLY B N 1
ATOM 6042 C CA . GLY B 1 190 ? 30.341 0.866 26.949 1.00 99.11 190 GLY B CA 1
ATOM 6043 C C . GLY B 1 190 ? 30.848 0.484 28.322 1.00 93.92 190 GLY B C 1
ATOM 6044 O O . GLY B 1 190 ? 31.595 -0.496 28.438 1.00 92.62 190 GLY B O 1
ATOM 6048 N N . GLN B 1 191 ? 30.467 1.222 29.360 1.00 89.46 191 GLN B N 1
ATOM 6049 C CA . GLN B 1 191 ? 30.921 0.924 30.709 1.00 85.04 191 GLN B CA 1
ATOM 6050 C C . GLN B 1 191 ? 30.473 -0.473 31.124 1.00 82.74 191 GLN B C 1
ATOM 6051 O O . GLN B 1 191 ? 29.453 -0.987 30.658 1.00 68.55 191 GLN B O 1
ATOM 6065 N N . LEU B 1 192 ? 31.256 -1.092 32.007 1.00 76.27 192 LEU B N 1
ATOM 6066 C CA . LEU B 1 192 ? 30.905 -2.412 32.509 1.00 74.10 192 LEU B CA 1
ATOM 6067 C C . LEU B 1 192 ? 29.488 -2.398 33.065 1.00 73.41 192 LEU B C 1
ATOM 6068 O O . LEU B 1 192 ? 29.017 -1.391 33.603 1.00 68.89 192 LEU B O 1
ATOM 6084 N N . GLY B 1 193 ? 28.804 -3.530 32.927 1.00 63.93 193 GLY B N 1
ATOM 6085 C CA . GLY B 1 193 ? 27.404 -3.616 33.265 1.00 85.75 193 GLY B CA 1
ATOM 6086 C C . GLY B 1 193 ? 26.468 -3.215 32.148 1.00 73.65 193 GLY B C 1
ATOM 6087 O O . GLY B 1 193 ? 25.250 -3.383 32.292 1.00 67.60 193 GLY B O 1
ATOM 6091 N N . GLY B 1 194 ? 26.994 -2.688 31.046 1.00 71.72 194 GLY B N 1
ATOM 6092 C CA . GLY B 1 194 ? 26.142 -2.294 29.940 1.00 74.11 194 GLY B CA 1
ATOM 6093 C C . GLY B 1 194 ? 25.633 -3.502 29.174 1.00 70.02 194 GLY B C 1
ATOM 6094 O O . GLY B 1 194 ? 26.362 -4.465 28.929 1.00 63.23 194 GLY B O 1
ATOM 6098 N N . LEU B 1 195 ? 24.361 -3.443 28.793 1.00 65.79 195 LEU B N 1
ATOM 6099 C CA . LEU B 1 195 ? 23.752 -4.506 28.012 1.00 75.11 195 LEU B CA 1
ATOM 6100 C C . LEU B 1 195 ? 24.254 -4.458 26.571 1.00 84.91 195 LEU B C 1
ATOM 6101 O O . LEU B 1 195 ? 24.731 -3.429 26.085 1.00 78.49 195 LEU B O 1
ATOM 6117 N N . SER B 1 196 ? 24.143 -5.593 25.883 1.00 106.92 196 SER B N 1
ATOM 6118 C CA . SER B 1 196 ? 24.745 -5.733 24.567 1.00 85.92 196 SER B CA 1
ATOM 6119 C C . SER B 1 196 ? 23.874 -6.586 23.657 1.00 87.71 196 SER B C 1
ATOM 6120 O O . SER B 1 196 ? 23.182 -7.505 24.103 1.00 96.35 196 SER B O 1
ATOM 6128 N N . GLY B 1 197 ? 23.918 -6.254 22.364 1.00 93.24 197 GLY B N 1
ATOM 6129 C CA . GLY B 1 197 ? 23.411 -7.125 21.330 1.00 85.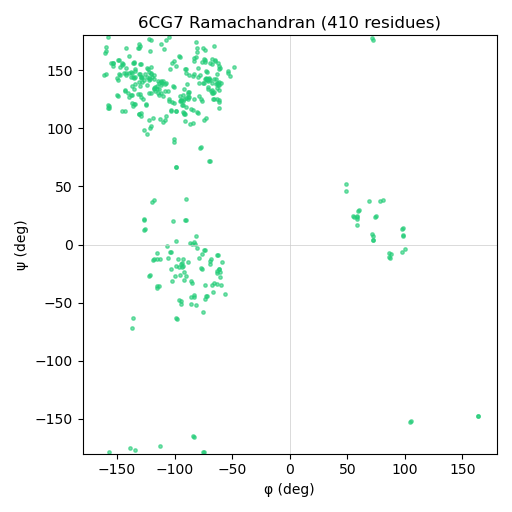47 197 GLY B CA 1
ATOM 6130 C C . GLY B 1 197 ? 24.454 -7.261 20.234 1.00 93.92 197 GLY B C 1
ATOM 6131 O O . GLY B 1 197 ? 25.451 -6.535 20.208 1.00 93.29 197 GLY B O 1
ATOM 6135 N N . SER B 1 198 ? 24.210 -8.203 19.326 1.00 100.20 198 SER B N 1
ATOM 6136 C CA . SER B 1 198 ? 25.178 -8.476 18.274 1.00 93.56 198 SER B CA 1
ATOM 6137 C C . SER B 1 198 ? 24.463 -8.917 17.009 1.00 95.82 198 SER B C 1
ATOM 6138 O O . SER B 1 198 ? 23.314 -9.369 17.039 1.00 84.80 198 SER B O 1
ATOM 6146 N N . THR B 1 199 ? 25.171 -8.774 15.891 1.00 110.22 199 THR B N 1
ATOM 6147 C CA . THR B 1 199 ? 24.689 -9.201 14.588 1.00 99.98 199 THR B CA 1
ATOM 6148 C C . THR B 1 199 ? 25.869 -9.712 13.777 1.00 104.68 199 THR B C 1
ATOM 6149 O O . THR B 1 199 ? 27.021 -9.338 14.012 1.00 101.78 199 THR B O 1
ATOM 6160 N N . THR B 1 200 ? 25.567 -10.573 12.812 1.00 108.61 200 THR B N 1
ATOM 6161 C CA . THR B 1 200 ? 26.571 -11.120 11.911 1.00 113.50 200 THR B CA 1
ATOM 6162 C C . THR B 1 200 ? 26.451 -10.407 10.571 1.00 109.10 200 THR B C 1
ATOM 6163 O O . THR B 1 200 ? 25.432 -10.534 9.884 1.00 101.90 200 THR B O 1
ATOM 6174 N N . VAL B 1 201 ? 27.490 -9.663 10.203 1.00 111.47 201 VAL B N 1
ATOM 6175 C CA . VAL B 1 201 ? 27.510 -8.897 8.963 1.00 113.78 201 VAL B CA 1
ATOM 6176 C C . VAL B 1 201 ? 28.407 -9.626 7.971 1.00 136.34 201 VAL B C 1
ATOM 6177 O O . VAL B 1 201 ? 29.583 -9.881 8.256 1.00 137.70 201 VAL B O 1
ATOM 6190 N N . THR B 1 202 ? 27.855 -9.962 6.807 1.00 129.51 202 THR B N 1
ATOM 6191 C CA . THR B 1 202 ? 28.625 -10.567 5.727 1.00 118.36 202 THR B CA 1
ATOM 6192 C C . THR B 1 202 ? 29.079 -9.468 4.771 1.00 109.77 202 THR B C 1
ATOM 6193 O O . THR B 1 202 ? 28.250 -8.718 4.247 1.00 102.37 202 THR B O 1
ATOM 6204 N N . ILE B 1 203 ? 30.387 -9.369 4.552 1.00 122.84 203 ILE B N 1
ATOM 6205 C CA . ILE B 1 203 ? 30.964 -8.382 3.645 1.00 138.23 203 ILE B CA 1
ATOM 6206 C C . ILE B 1 203 ? 31.679 -9.131 2.527 1.00 146.27 203 ILE B C 1
ATOM 6207 O O . ILE B 1 203 ? 32.423 -10.084 2.787 1.00 146.69 203 ILE B O 1
ATOM 6223 N N . VAL B 1 204 ? 31.448 -8.701 1.287 1.00 147.02 204 VAL B N 1
ATOM 6224 C CA . VAL B 1 204 ? 31.925 -9.400 0.101 1.00 143.43 204 VAL B CA 1
ATOM 6225 C C . VAL B 1 204 ? 32.766 -8.439 -0.732 1.00 140.00 204 VAL B C 1
ATOM 6226 O O . VAL B 1 204 ? 32.405 -7.271 -0.904 1.00 118.96 204 VAL B O 1
ATOM 6239 N N . VAL B 1 205 ? 33.894 -8.937 -1.235 1.00 151.42 205 VAL B N 1
ATOM 6240 C CA . VAL B 1 205 ? 34.862 -8.125 -1.967 1.00 135.69 205 VAL B CA 1
ATOM 6241 C C . VAL B 1 205 ? 34.553 -8.170 -3.459 1.00 140.66 205 VAL B C 1
ATOM 6242 O O . VAL B 1 205 ? 34.304 -9.244 -4.021 1.00 141.17 205 VAL B O 1
ATOM 6255 N N . THR B 1 206 ? 34.557 -7.001 -4.097 1.00 131.17 206 THR B N 1
ATOM 6256 C CA . THR B 1 206 ? 34.305 -6.870 -5.524 1.00 137.73 206 THR B CA 1
ATOM 6257 C C . THR B 1 206 ? 35.616 -6.604 -6.266 1.00 142.79 206 THR B C 1
ATOM 6258 O O . THR B 1 206 ? 36.692 -6.502 -5.672 1.00 142.42 206 THR B O 1
ATOM 6269 N N . ASP B 1 207 ? 35.517 -6.489 -7.589 1.00 143.88 207 ASP B N 1
ATOM 6270 C CA . ASP B 1 207 ? 36.672 -6.186 -8.432 1.00 137.29 207 ASP B CA 1
ATOM 6271 C C . ASP B 1 207 ? 36.816 -4.685 -8.661 1.00 129.10 207 ASP B C 1
ATOM 6272 O O . ASP B 1 207 ? 35.914 -3.905 -8.360 1.00 129.29 207 ASP B O 1
#

Sequence (414 aa):
GWVWNQFFVVEEYTGTEPLYVGKIHSDSDEGDGTIKYTISGEGAGTIFLIDELTGDIHATERLDREQKTFYTLRAQARDRATNRLLEPESEFIIKVQDINDSEPRFLHGPYIGSVAELSPTGTSVMQVMASDADDPTYGSSARLVYSVLDGEHHFTVDPKTGVIRTAVPDLDRESQERYEVVIQATDMAGQLGGLSGSTTVTIVVTDGWVWNQFFVVEEYTGTEPLYVGKIHSDSDEGDGTIKYTISGEGAGTIFLIDELTGDIHATERLDREQKTFYTLRAQARDRATNRLLEPESEFIIKVQDINDSEPRFLHGPYIGSVAELSPTGTSVMQVMASDADDPTYGSSARLVYSVLDGEHHFTVDPKTGVIRTAVPDLDRESQERYEVVIQATDMAGQLGGLSGSTTVTIVVTD

B-factor: mean 92.98, std 29.91, range [37.53, 230.86]

Nearest PDB structures (foldseek):
  6cg7-assembly1_B  TM=9.927E-01  e=6.828E-42  Mus musculus
  6cg6-assembly1_A-2  TM=9.761E-01  e=3.952E-33  Mus musculus
  6cgs-assembly1_B  TM=9.058E-01  e=1.128E-33  Mus musculus
  6cgu-assembly2_C  TM=9.499E-01  e=1.980E-30  Mus musculus
  2a4e-assembly1_A-2  TM=9.085E-01  e=4.300E-31  Mus musculus

CATH classification: 2.60.40.60

InterPro domains:
  IPR000233 Cadherin, Y-type LIR-motif [PF01049] (743-802)
  IPR002126 Cadherin-like [PF00028] (68-156)
  IPR002126 Cadherin-like [PF00028] (172-265)
  IPR002126 Cadherin-like [PF00028] (279-364)
  IPR002126 Cadherin-like [PF00028] (399-487)
  IPR002126 Cadherin-like [PF00028] (500-597)
  IPR002126 Cadherin-like [PR00205] (105-124)
  IPR002126 Cadherin-like [PR00205] (165-194)
  IPR002126 Cadherin-like [PR00205] (237-249)
  IPR002126 Cadherin-like [PR00205] (253-272)
  IPR002126 Cadherin-like [PR00205] (272-285)
  IPR002126 Cadherin-like [PR00205] (333-359)
  IPR002126 Cadherin-like [PR00205] (478-495)
  IPR002126 Cadherin-like [PS50268] (85-165)
  IPR002126 Cadherin-like [PS50268] (166-274)
  IPR002126 Cadherin-like [PS50268] (275-391)
  IPR002126 Cadherin-like [PS50268] (392-496)
  IPR002126 Cadherin-like [PS50268] (496-613)
  IPR002126 Cadherin-like [SM00112] (82-163)
  IPR002126 Cadherin-like [SM00112] (187-272)